Protein AF-A0A1B9IXE0-F1 (afdb_monomer)

Secondary structure (DSSP, 8-state):
--PPPP------------------------HHHHT--HHHHHHHHHHHHHIIIIIGGGHHHHHHHT---TTHHHHHHHTTGGGTTS-GGGTS----HHHHHHHHHHHHHH-HHHHHHHHIIIIIIIIHHHHH--HHHHHHHHHHHHHTSS-EEEE--BTTBSSSGGG---EEEEETTEEEEEEEEEEEETGGG-SEEEEEEES-SSS-TTTTEEEEEEETTSTTEEE-PPP--SS-TTS-EEEEEEEEEEEEGGGEES-TT-HHHHHHHHHHHHHHHHTHHHHHHHHHHHHHHHHHHHH-EETTEEGGGSHHHHHHHHHHHHHHHHHHHHHHHHHHHHHTT---HHHHHHHHHHHHHHHHHHHHHHHHHHGGGGGSTTSTHHHHHHHHGGGGTTTS-HHHHHHHHHHHHHHHS-HHHHHHHHIIIIIHHHHHHHHHHHHHHHHHHHHHHH-HHHHTS-HHHHHHHHHHHHHHHHHHHHHTTTTTSSSSS--SHHHHHHHHHHHHHHHHHHTS-HHHHHHHHHHHTTTHHHHHHHHHHHHHHHHHHTT-TTS-HHHHHHHHHHHHHHHHHHHHHHHHHHTT--TT-S-----------HHHHHHH-TT--HHHHHHHHHHHHHHHHHHHHHHHHHHHHH--

Solvent-accessible surface area (backbone atoms only — not comparable to full-atom values): 33656 Å² total; per-residue (Å²): 133,84,89,79,81,88,76,84,85,80,80,79,79,77,78,73,80,81,72,83,75,83,70,80,78,75,74,85,76,54,55,77,75,60,65,56,53,72,70,53,48,51,53,44,50,56,44,34,54,47,18,58,69,74,39,33,84,45,35,63,59,24,40,75,69,50,43,64,68,79,67,54,44,37,55,37,15,76,71,33,61,35,20,30,67,32,48,54,94,64,70,20,63,52,46,42,53,41,60,45,17,45,48,27,16,36,30,8,38,32,28,50,15,57,24,50,41,46,45,37,21,34,45,54,24,44,44,44,41,68,74,41,39,52,73,66,55,40,67,68,50,38,55,41,41,30,43,27,81,31,37,31,13,45,39,62,31,26,95,91,6,62,92,55,42,64,70,47,76,27,33,29,44,84,53,96,79,24,30,37,29,36,44,55,34,34,81,20,47,27,45,78,70,30,43,40,33,42,37,53,29,32,58,37,86,90,49,61,59,56,53,8,17,22,27,31,57,46,51,60,83,40,62,46,49,46,70,47,69,72,64,91,57,90,35,38,33,16,34,46,27,15,36,36,40,32,52,67,21,72,35,59,62,88,31,48,44,63,46,86,34,39,19,43,60,58,49,58,68,42,50,36,55,46,22,43,34,54,29,13,36,28,50,8,38,27,51,38,27,50,48,54,36,54,56,48,26,68,64,45,67,55,97,94,36,43,45,48,75,40,68,72,47,42,51,51,53,50,53,43,52,50,49,47,51,55,34,48,43,49,39,46,51,49,23,52,34,37,61,72,71,55,70,44,66,39,52,20,29,47,33,23,43,53,22,16,56,45,16,35,55,32,14,49,49,26,18,58,72,50,42,76,58,14,77,35,84,96,31,66,33,48,55,45,32,36,35,27,53,48,51,46,47,53,88,52,30,52,67,55,28,51,48,48,37,54,47,49,57,48,68,74,52,39,74,62,55,54,47,50,47,45,46,40,39,55,52,31,14,51,50,25,20,52,50,26,34,64,56,44,54,59,52,48,50,51,42,54,73,71,33,70,76,58,53,72,43,58,52,74,54,41,40,50,50,53,59,62,54,61,47,51,71,63,37,66,74,51,55,82,76,58,80,83,76,80,85,87,82,87,86,58,76,68,55,62,55,49,52,53,52,51,51,57,48,50,57,56,55,70,74,47,52,76,70,56,47,51,54,51,51,55,64,74,38,64,59,54,56,56,46,50,49,45,51,45,33,28,51,55,29,34,66,59,45,68,70,50,85,90,57,55,71,70,57,39,53,54,32,12,50,36,22,14,51,22,25,52,52,19,42,51,50,43,36,42,64,76,46,66,68,67,87,88,76,78,81,79,87,67,75,81,70,79,64,89,42,77,64,49,58,66,74,64,43,88,87,62,54,75,66,58,53,50,51,54,53,51,54,50,48,53,53,52,53,49,51,55,49,51,51,51,54,55,53,58,66,71,76,107

InterPro domains:
  IPR006089 Acyl-CoA dehydrogenase, conserved site [PS00072] (155-167)
  IPR006089 Acyl-CoA dehydrogenase, conserved site [PS00073] (368-387)
  IPR006091 Acyl-CoA dehydrogenase/oxidase, middle domain [PF02770] (154-249)
  IPR007667 Hypoxia induced protein, domain [PF04588] (528-574)
  IPR007667 Hypoxia induced protein, domain [PS51503] (499-590)
  IPR009075 Acyl-CoA dehydrogenase/oxidase, C-terminal [PF00441] (261-408)
  IPR009100 Acyl-CoA dehydrogenase/oxidase, N-terminal and middle domain superfamily [SSF56645] (35-272)
  IPR013786 Acyl-CoA dehydrogenase/oxidase, N-terminal [PF02771] (37-149)
  IPR034183 Isovaleryl-CoA dehydrogenase [cd01156] (35-410)
  IPR036250 Acyl-CoA dehydrogenase-like, C-terminal [SSF47203] (260-409)
  IPR037069 Acyl-CoA dehydrogenase/oxidase, N-terminal domain superfamily [G3DSA:1.10.540.10] (22-150)
  IPR046373 Acyl-CoA oxidase/dehydrogenase, middle domain superfamily [G3DSA:2.40.110.10] (152-267)

pLDDT: mean 78.83, std 23.46, range [26.0, 98.94]

Structure (mmCIF, N/CA/C/O backbone):
data_AF-A0A1B9IXE0-F1
#
_entry.id   AF-A0A1B9IXE0-F1
#
loop_
_atom_site.group_PDB
_atom_site.id
_atom_site.type_symbol
_atom_site.label_atom_id
_atom_site.label_alt_id
_atom_site.label_comp_id
_atom_site.label_asym_id
_atom_site.label_entity_id
_atom_site.label_seq_id
_atom_site.pdbx_PDB_ins_code
_atom_site.Cartn_x
_atom_site.Cartn_y
_atom_site.Cartn_z
_atom_site.occupancy
_atom_site.B_iso_or_equiv
_atom_site.auth_seq_id
_atom_site.auth_comp_id
_atom_site.auth_asym_id
_atom_site.auth_atom_id
_atom_site.pdbx_PDB_model_num
ATOM 1 N N . MET A 1 1 ? -6.981 -53.740 -60.288 1.00 34.66 1 MET A N 1
ATOM 2 C CA . MET A 1 1 ? -5.740 -53.791 -59.490 1.00 34.66 1 MET A CA 1
ATOM 3 C C . MET A 1 1 ? -5.876 -52.828 -58.318 1.00 34.66 1 MET A C 1
ATOM 5 O O . MET A 1 1 ? -6.044 -51.643 -58.543 1.00 34.66 1 MET A O 1
ATOM 9 N N . ILE A 1 2 ? -5.948 -53.405 -57.116 1.00 31.80 2 ILE A N 1
ATOM 10 C CA . ILE A 1 2 ? -5.629 -52.892 -55.769 1.00 31.80 2 ILE A CA 1
ATOM 11 C C . ILE A 1 2 ? -5.857 -51.387 -55.501 1.00 31.80 2 ILE A C 1
ATOM 13 O O . ILE A 1 2 ? -5.052 -50.537 -55.867 1.00 31.80 2 ILE A O 1
ATOM 17 N N . ARG A 1 3 ? -6.932 -51.091 -54.750 1.00 26.00 3 ARG A N 1
ATOM 18 C CA . ARG A 1 3 ? -7.130 -49.833 -54.011 1.00 26.00 3 ARG A CA 1
ATOM 19 C C . ARG A 1 3 ? -6.150 -49.786 -52.834 1.00 26.00 3 ARG A C 1
ATOM 21 O O . ARG A 1 3 ? -6.209 -50.656 -51.969 1.00 26.00 3 ARG A O 1
ATOM 28 N N . ILE A 1 4 ? -5.291 -48.771 -52.793 1.00 30.25 4 ILE A N 1
ATOM 29 C CA . ILE A 1 4 ? -4.443 -48.452 -51.638 1.00 30.25 4 ILE A CA 1
ATOM 30 C C . ILE A 1 4 ? -5.133 -47.334 -50.850 1.00 30.25 4 ILE A C 1
ATOM 32 O O . ILE A 1 4 ? -5.387 -46.255 -51.381 1.00 30.25 4 ILE A O 1
ATOM 36 N N . ASN A 1 5 ? -5.469 -47.632 -49.595 1.00 29.20 5 ASN A N 1
ATOM 37 C CA . ASN A 1 5 ? -6.020 -46.689 -48.627 1.00 29.20 5 ASN A CA 1
ATOM 38 C C . ASN A 1 5 ? -4.943 -45.697 -48.163 1.00 29.20 5 ASN A C 1
ATOM 40 O O . ASN A 1 5 ? -3.805 -46.080 -47.896 1.00 29.20 5 ASN A O 1
ATOM 44 N N . ALA A 1 6 ? -5.335 -44.431 -48.032 1.00 29.03 6 ALA A N 1
ATOM 45 C CA . ALA A 1 6 ? -4.529 -43.367 -47.450 1.00 29.03 6 ALA A CA 1
ATOM 46 C C . ALA A 1 6 ? -4.340 -43.573 -45.934 1.00 29.03 6 ALA A C 1
ATOM 48 O O . ALA A 1 6 ? -5.302 -43.828 -45.212 1.00 29.03 6 ALA A O 1
ATOM 49 N N . ILE A 1 7 ? -3.100 -43.416 -45.463 1.00 29.67 7 ILE A N 1
ATOM 50 C CA . ILE A 1 7 ? -2.715 -43.322 -44.047 1.00 29.67 7 ILE A CA 1
ATOM 51 C C . ILE A 1 7 ? -2.331 -41.854 -43.780 1.00 29.67 7 ILE A C 1
ATOM 53 O O . ILE A 1 7 ? -1.588 -41.286 -44.585 1.00 29.67 7 ILE A O 1
ATOM 57 N N . PRO A 1 8 ? -2.806 -41.208 -42.698 1.00 31.31 8 PRO A N 1
ATOM 58 C CA . PRO A 1 8 ? -2.465 -39.820 -42.402 1.00 31.31 8 PRO A CA 1
ATOM 59 C C . PRO A 1 8 ? -1.052 -39.707 -41.807 1.00 31.31 8 PRO A C 1
ATOM 61 O O . PRO A 1 8 ? -0.673 -40.471 -40.918 1.00 31.31 8 PRO A O 1
ATOM 64 N N . LEU A 1 9 ? -0.277 -38.723 -42.279 1.00 28.00 9 LEU A N 1
ATOM 65 C CA . LEU A 1 9 ? 1.012 -38.342 -41.698 1.00 28.00 9 LEU A CA 1
ATOM 66 C C . LEU A 1 9 ? 0.809 -37.795 -40.274 1.00 28.00 9 LEU A C 1
ATOM 68 O O . LEU A 1 9 ? 0.299 -36.691 -40.086 1.00 28.00 9 LEU A O 1
ATOM 72 N N . ILE A 1 10 ? 1.271 -38.543 -39.275 1.00 31.19 10 ILE A N 1
ATOM 73 C CA . ILE A 1 10 ? 1.495 -38.043 -37.917 1.00 31.19 10 ILE A CA 1
ATOM 74 C C . ILE A 1 10 ? 2.827 -37.285 -37.933 1.00 31.19 10 ILE A C 1
ATOM 76 O O . ILE A 1 10 ? 3.899 -37.887 -37.928 1.00 31.19 10 ILE A O 1
ATOM 80 N N . ALA A 1 11 ? 2.774 -35.954 -37.962 1.00 30.42 11 ALA A N 1
ATOM 81 C CA . ALA A 1 11 ? 3.938 -35.123 -37.678 1.00 30.42 11 ALA A CA 1
ATOM 82 C C . ALA A 1 11 ? 4.152 -35.088 -36.157 1.00 30.42 11 ALA A C 1
ATOM 84 O O . ALA A 1 11 ? 3.495 -34.333 -35.437 1.00 30.42 11 ALA A O 1
ATOM 85 N N . SER A 1 12 ? 5.065 -35.919 -35.655 1.00 30.20 12 SER A N 1
ATOM 86 C CA . SER A 1 12 ? 5.535 -35.849 -34.274 1.00 30.20 12 SER A CA 1
ATOM 87 C C . SER A 1 12 ? 6.243 -34.508 -34.047 1.00 30.20 12 SER A C 1
ATOM 89 O O . SER A 1 12 ? 7.384 -34.317 -34.471 1.00 30.20 12 SER A O 1
ATOM 91 N N . ARG A 1 13 ? 5.580 -33.562 -33.373 1.00 32.41 13 ARG A N 1
ATOM 92 C CA . ARG A 1 13 ? 6.258 -32.415 -32.757 1.00 32.41 13 ARG A CA 1
ATOM 93 C C . ARG A 1 13 ? 7.071 -32.937 -31.579 1.00 32.41 13 ARG A C 1
ATOM 95 O O . ARG A 1 13 ? 6.555 -33.087 -30.476 1.00 32.41 13 ARG A O 1
ATOM 102 N N . THR A 1 14 ? 8.340 -33.227 -31.819 1.00 30.36 14 THR A N 1
ATOM 103 C CA . THR A 1 14 ? 9.336 -33.383 -30.765 1.00 30.36 14 THR A CA 1
ATOM 104 C C . THR A 1 14 ? 9.427 -32.065 -29.995 1.00 30.36 14 THR A C 1
ATOM 106 O O . THR A 1 14 ? 9.952 -31.065 -30.482 1.00 30.36 14 THR A O 1
ATOM 109 N N . PHE A 1 15 ? 8.854 -32.049 -28.790 1.00 34.53 15 PHE A N 1
ATOM 110 C CA . PHE A 1 15 ? 9.101 -31.016 -27.792 1.00 34.53 15 PHE A CA 1
ATOM 111 C C . PHE A 1 15 ? 10.579 -31.095 -27.404 1.00 34.53 15 PHE A C 1
ATOM 113 O O . PHE A 1 15 ? 10.987 -31.956 -26.629 1.00 34.53 15 PHE A O 1
ATOM 120 N N . LEU A 1 16 ? 11.398 -30.211 -27.971 1.00 30.48 16 LEU A N 1
ATOM 121 C CA . LEU A 1 16 ? 12.719 -29.944 -27.419 1.00 30.48 16 LEU A CA 1
ATOM 122 C C . LEU A 1 16 ? 12.531 -29.347 -26.013 1.00 30.48 16 LEU A C 1
ATOM 124 O O . LEU A 1 16 ? 11.732 -28.415 -25.861 1.00 30.48 16 LEU A O 1
ATOM 128 N N . PRO A 1 17 ? 13.245 -29.838 -24.987 1.00 32.62 17 PRO A N 1
ATOM 129 C CA . PRO A 1 17 ? 13.225 -29.209 -23.675 1.00 32.62 17 PRO A CA 1
ATOM 130 C C . PRO A 1 17 ? 13.759 -27.776 -23.811 1.00 32.62 17 PRO A C 1
ATOM 132 O O . PRO A 1 17 ? 14.836 -27.551 -24.368 1.00 32.62 17 PRO A O 1
ATOM 135 N N . ARG A 1 18 ? 12.985 -26.787 -23.340 1.00 37.00 18 ARG A N 1
ATOM 136 C CA . ARG A 1 18 ? 13.441 -25.393 -23.244 1.00 37.00 18 ARG A CA 1
ATOM 137 C C . ARG A 1 18 ? 14.659 -25.369 -22.318 1.00 37.00 18 ARG A C 1
ATOM 139 O O . ARG A 1 18 ? 14.511 -25.533 -21.112 1.00 37.00 18 ARG A O 1
ATOM 146 N N . LEU A 1 19 ? 15.850 -25.170 -22.880 1.00 29.59 19 LEU A N 1
ATOM 147 C CA . LEU A 1 19 ? 17.042 -24.837 -22.100 1.00 29.59 19 LEU A CA 1
ATOM 148 C C . LEU A 1 19 ? 16.738 -23.594 -21.241 1.00 29.59 19 LEU A C 1
ATOM 150 O O . LEU A 1 19 ? 16.088 -22.670 -21.748 1.00 29.59 19 LEU A O 1
ATOM 154 N N . PRO A 1 20 ? 17.194 -23.534 -19.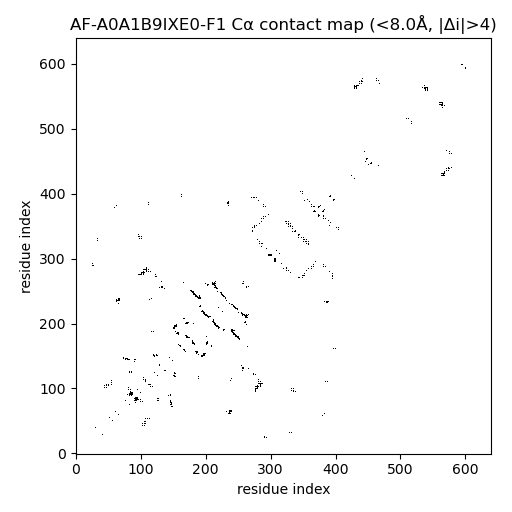976 1.00 34.69 20 PRO A N 1
ATOM 155 C CA . PRO A 1 20 ? 17.068 -22.328 -19.175 1.00 34.69 20 PRO A CA 1
ATOM 156 C C . PRO A 1 20 ? 17.850 -21.224 -19.889 1.00 34.69 20 PRO A C 1
ATOM 158 O O . PRO A 1 20 ? 19.073 -21.287 -20.016 1.00 34.69 20 PRO A O 1
ATOM 161 N N . ARG A 1 21 ? 17.134 -20.237 -20.439 1.00 42.69 21 ARG A N 1
ATOM 162 C CA . ARG A 1 21 ? 17.763 -19.046 -21.010 1.00 42.69 21 ARG A CA 1
ATOM 163 C C . ARG A 1 21 ? 18.528 -18.371 -19.876 1.00 42.69 21 ARG A C 1
ATOM 165 O O . ARG A 1 21 ? 17.915 -17.914 -18.918 1.00 42.69 21 ARG A O 1
ATOM 172 N N . THR A 1 22 ? 19.848 -18.295 -19.985 1.00 34.88 22 THR A N 1
ATOM 173 C CA . THR A 1 22 ? 20.675 -17.377 -19.200 1.00 34.88 22 THR A CA 1
ATOM 174 C C . THR A 1 22 ? 20.268 -15.955 -19.582 1.00 34.88 22 THR A C 1
ATOM 176 O O . THR A 1 22 ? 20.783 -15.365 -20.531 1.00 34.88 22 THR A O 1
ATOM 179 N N . VAL A 1 23 ? 19.253 -15.433 -18.892 1.00 42.50 23 VAL A N 1
ATOM 180 C CA . VAL A 1 23 ? 18.794 -14.050 -19.017 1.00 42.50 23 VAL A CA 1
ATOM 181 C C . VAL A 1 23 ? 19.937 -13.168 -18.527 1.00 42.50 23 VAL A C 1
ATOM 183 O O . VAL A 1 23 ? 20.359 -13.278 -17.377 1.00 42.50 23 VAL A O 1
ATOM 186 N N . ARG A 1 24 ? 20.470 -12.290 -19.384 1.00 40.22 24 ARG A N 1
ATOM 187 C CA . ARG A 1 24 ? 21.236 -11.138 -18.894 1.00 40.22 24 ARG A CA 1
ATOM 188 C C . ARG A 1 24 ? 20.285 -10.349 -17.998 1.00 40.22 24 ARG A C 1
ATOM 190 O O . ARG A 1 24 ? 19.420 -9.658 -18.519 1.00 40.22 24 ARG A O 1
ATOM 197 N N . GLN A 1 25 ? 20.428 -10.450 -16.680 1.00 48.88 25 GLN A N 1
ATOM 198 C CA . GLN A 1 25 ? 19.694 -9.583 -15.766 1.00 48.88 25 GLN A CA 1
ATOM 199 C C . GLN A 1 25 ? 20.245 -8.162 -15.916 1.00 48.88 25 GLN A C 1
ATOM 201 O O . GLN A 1 25 ? 21.214 -7.774 -15.268 1.00 48.88 25 GLN A O 1
ATOM 206 N N . TYR A 1 26 ? 19.646 -7.369 -16.802 1.00 53.66 26 TYR A N 1
ATOM 207 C CA . TYR A 1 26 ? 19.771 -5.921 -16.720 1.00 53.66 26 TYR A CA 1
ATOM 208 C C . TYR A 1 26 ? 19.076 -5.489 -15.427 1.00 53.66 26 TYR A C 1
ATOM 210 O O . TYR A 1 26 ? 17.857 -5.337 -15.392 1.00 53.66 26 TYR A O 1
ATOM 218 N N . THR A 1 27 ? 19.830 -5.329 -14.336 1.00 66.12 27 THR A N 1
ATOM 219 C CA . THR A 1 27 ? 19.272 -4.695 -13.141 1.00 66.12 27 THR A CA 1
ATOM 220 C C . THR A 1 27 ? 19.245 -3.188 -13.361 1.00 66.12 27 THR A C 1
ATOM 222 O O . THR A 1 27 ? 20.275 -2.521 -13.403 1.00 66.12 27 THR A O 1
ATOM 225 N N . SER A 1 28 ? 18.046 -2.637 -13.550 1.00 76.44 28 SER A N 1
ATOM 226 C CA . SER A 1 28 ? 17.835 -1.186 -13.553 1.00 76.44 28 SER A CA 1
ATOM 227 C C . SER A 1 28 ? 17.676 -0.627 -12.134 1.00 76.44 28 SER A C 1
ATOM 229 O O . SER A 1 28 ? 17.324 0.542 -11.974 1.00 76.44 28 SER A O 1
ATOM 231 N N . TYR A 1 29 ? 17.840 -1.463 -11.104 1.00 85.69 29 TYR A N 1
ATOM 232 C CA . TYR A 1 29 ? 17.677 -1.058 -9.718 1.00 85.69 29 TYR A CA 1
ATOM 233 C C . TYR A 1 29 ? 18.953 -0.363 -9.243 1.00 85.69 29 TYR A C 1
ATOM 235 O O . TYR A 1 29 ? 19.993 -0.995 -9.077 1.00 85.69 29 TYR A O 1
ATOM 243 N N . ASN A 1 30 ? 18.876 0.949 -9.035 1.00 88.62 30 ASN A N 1
ATOM 244 C CA . ASN A 1 30 ? 19.992 1.732 -8.524 1.00 88.62 30 ASN A CA 1
ATOM 245 C C . ASN A 1 30 ? 19.863 1.888 -7.003 1.00 88.62 30 ASN A C 1
ATOM 247 O O . ASN A 1 30 ? 19.083 2.711 -6.521 1.00 88.62 30 ASN A O 1
ATOM 251 N N . VAL A 1 31 ? 20.634 1.091 -6.263 1.00 90.94 31 VAL A N 1
ATOM 252 C CA . VAL A 1 31 ? 20.606 1.040 -4.792 1.00 90.94 31 VAL A CA 1
ATOM 253 C C . VAL A 1 31 ? 21.003 2.378 -4.169 1.00 90.94 31 VAL A C 1
ATOM 255 O O . VAL A 1 31 ? 20.318 2.864 -3.270 1.00 90.94 31 VAL A O 1
ATOM 258 N N . ALA A 1 32 ? 22.039 3.028 -4.707 1.00 90.69 32 ALA A N 1
ATOM 259 C CA . ALA A 1 32 ? 22.495 4.328 -4.224 1.00 90.69 32 ALA A CA 1
ATOM 260 C C . ALA A 1 32 ? 21.415 5.413 -4.380 1.00 90.69 32 ALA A C 1
ATOM 262 O O . ALA A 1 32 ? 21.196 6.206 -3.468 1.00 90.69 32 ALA A O 1
ATOM 263 N N . VAL A 1 33 ? 20.686 5.422 -5.504 1.00 91.94 33 VAL A N 1
ATOM 264 C CA . VAL A 1 33 ? 19.573 6.365 -5.736 1.00 91.94 33 VAL A CA 1
ATOM 265 C C . VAL A 1 33 ? 18.345 6.025 -4.886 1.00 91.94 33 VAL A C 1
ATOM 267 O O . VAL A 1 33 ? 17.645 6.930 -4.430 1.00 91.94 33 VAL A O 1
ATOM 270 N N . ALA A 1 34 ? 18.080 4.739 -4.637 1.00 92.94 34 ALA A N 1
ATOM 271 C CA . ALA A 1 34 ? 17.049 4.320 -3.686 1.00 92.94 34 ALA A CA 1
ATOM 272 C C . ALA A 1 34 ? 17.388 4.751 -2.240 1.00 92.94 34 ALA A C 1
ATOM 274 O O . ALA A 1 34 ? 16.484 4.926 -1.413 1.00 92.94 34 ALA A O 1
ATOM 275 N N . GLY A 1 35 ? 18.673 4.992 -1.958 1.00 94.25 35 GLY A N 1
ATOM 276 C CA . GLY A 1 35 ? 19.171 5.431 -0.659 1.00 94.25 35 GLY A CA 1
ATOM 277 C C . GLY A 1 35 ? 19.023 4.339 0.393 1.00 94.25 35 GLY A C 1
ATOM 278 O O . GLY A 1 35 ? 18.526 4.623 1.483 1.00 94.25 35 GLY A O 1
ATOM 279 N N . LEU A 1 36 ? 19.356 3.100 0.021 1.00 96.56 36 LEU A N 1
ATOM 280 C CA . LEU A 1 36 ? 19.353 1.958 0.932 1.00 96.56 36 LEU A CA 1
ATOM 281 C C . LEU A 1 36 ? 20.689 1.856 1.668 1.00 96.56 36 LEU A C 1
ATOM 283 O O . LEU A 1 36 ? 21.741 2.138 1.094 1.00 96.56 36 LEU A O 1
ATOM 287 N N . THR A 1 37 ? 20.639 1.436 2.929 1.00 97.50 37 THR A N 1
ATOM 288 C CA . THR A 1 37 ? 21.823 0.959 3.654 1.00 97.50 37 THR A CA 1
ATOM 289 C C . THR A 1 37 ? 22.254 -0.415 3.133 1.00 97.50 37 THR A C 1
ATOM 291 O O . THR A 1 37 ? 21.478 -1.100 2.469 1.00 97.50 37 THR A O 1
ATOM 294 N N . GLU A 1 38 ? 23.464 -0.858 3.486 1.00 96.88 38 GLU A N 1
ATOM 295 C CA . GLU A 1 38 ? 23.943 -2.211 3.151 1.00 96.88 38 GLU A CA 1
ATOM 296 C C . GLU A 1 38 ? 22.995 -3.299 3.684 1.00 96.88 38 GLU A C 1
ATOM 298 O O . GLU A 1 38 ? 22.622 -4.208 2.949 1.00 96.88 38 GLU A O 1
ATOM 303 N N . SER A 1 39 ? 22.509 -3.156 4.922 1.00 97.69 39 SER A N 1
ATOM 304 C CA . SER A 1 39 ? 21.539 -4.088 5.516 1.00 97.69 39 SER A CA 1
ATOM 305 C C . SER A 1 39 ? 20.195 -4.110 4.779 1.00 97.69 39 SER A C 1
ATOM 307 O O . SER A 1 39 ? 19.589 -5.166 4.617 1.00 97.69 39 SER A O 1
ATOM 309 N N . GLN A 1 40 ? 19.723 -2.957 4.299 1.00 98.19 40 GLN A N 1
ATOM 310 C CA . GLN A 1 40 ? 18.486 -2.857 3.521 1.00 98.19 40 GLN A CA 1
ATOM 311 C C . GLN A 1 40 ? 18.650 -3.425 2.112 1.00 98.19 40 GLN A C 1
ATOM 313 O O . GLN A 1 40 ? 17.713 -4.012 1.570 1.00 98.19 40 GLN A O 1
ATOM 318 N N . GLU A 1 41 ? 19.827 -3.259 1.508 1.00 97.06 41 GLU A N 1
ATOM 319 C CA . GLU A 1 41 ? 20.169 -3.897 0.241 1.00 97.06 41 GLU A CA 1
ATOM 320 C C . GLU A 1 41 ? 20.238 -5.421 0.389 1.00 97.06 41 GLU A C 1
ATOM 322 O O . GLU A 1 41 ? 19.661 -6.133 -0.433 1.00 97.06 41 GLU A O 1
ATOM 327 N N . GLU A 1 42 ? 20.876 -5.928 1.444 1.00 97.69 42 GLU A N 1
ATOM 328 C CA . GLU A 1 42 ? 20.924 -7.360 1.741 1.00 97.69 42 GLU A CA 1
ATOM 329 C C . GLU A 1 42 ? 19.517 -7.926 1.960 1.00 97.69 42 GLU A C 1
ATOM 331 O O . GLU A 1 42 ? 19.133 -8.889 1.293 1.00 97.69 42 GLU A O 1
ATOM 336 N N . PHE A 1 43 ? 18.708 -7.271 2.799 1.00 98.38 43 PHE A N 1
ATOM 337 C CA . PHE A 1 43 ? 17.305 -7.630 3.005 1.00 98.38 43 PHE A CA 1
ATOM 338 C C . PHE A 1 43 ? 16.538 -7.678 1.677 1.00 98.38 43 PHE A C 1
ATOM 340 O O . PHE A 1 43 ? 15.881 -8.672 1.364 1.00 98.38 43 PHE A O 1
ATOM 347 N N . ARG A 1 44 ? 16.666 -6.634 0.846 1.00 98.19 44 ARG A N 1
ATOM 348 C CA . ARG A 1 44 ? 16.053 -6.585 -0.486 1.00 98.19 44 ARG A CA 1
ATOM 349 C C . ARG A 1 44 ? 16.479 -7.779 -1.341 1.00 98.19 44 ARG A C 1
ATOM 351 O O . ARG A 1 44 ? 15.625 -8.382 -1.986 1.00 98.19 44 ARG A O 1
ATOM 358 N N . ASN A 1 45 ? 17.772 -8.093 -1.386 1.00 97.38 45 ASN A N 1
ATOM 359 C CA . ASN A 1 45 ? 18.307 -9.170 -2.217 1.00 97.38 45 ASN A CA 1
ATOM 360 C C . ASN A 1 45 ? 17.779 -10.538 -1.763 1.00 97.38 45 ASN A C 1
ATOM 362 O O . ASN A 1 45 ? 17.329 -11.314 -2.601 1.00 97.38 45 ASN A O 1
ATOM 366 N N . VAL A 1 46 ? 17.713 -10.789 -0.453 1.00 98.25 46 VAL A N 1
ATOM 367 C CA . VAL A 1 46 ? 17.130 -12.021 0.103 1.00 98.25 46 VAL A CA 1
ATOM 368 C C . VAL A 1 46 ? 15.656 -12.170 -0.293 1.00 98.25 46 VAL A C 1
ATOM 370 O O . VAL A 1 46 ? 15.244 -13.237 -0.755 1.00 98.25 46 VAL A O 1
ATOM 373 N N . VAL A 1 47 ? 14.855 -11.103 -0.175 1.00 98.62 47 VAL A N 1
ATOM 374 C CA . VAL A 1 47 ? 13.442 -11.143 -0.596 1.00 98.62 47 VAL A CA 1
ATOM 375 C C . VAL A 1 47 ? 13.317 -11.310 -2.110 1.00 98.62 47 VAL A C 1
ATOM 377 O O . VAL A 1 47 ? 12.468 -12.070 -2.578 1.00 98.62 47 VAL A O 1
ATOM 380 N N . HIS A 1 48 ? 14.165 -10.629 -2.883 1.00 97.81 48 HIS A N 1
ATOM 381 C CA . HIS A 1 48 ? 14.193 -10.736 -4.337 1.00 97.81 48 HIS A CA 1
ATOM 382 C C . HIS A 1 48 ? 14.464 -12.174 -4.787 1.00 97.81 48 HIS A C 1
ATOM 384 O O . HIS A 1 48 ? 13.692 -12.720 -5.577 1.00 97.81 48 HIS A O 1
ATOM 390 N N . ASP A 1 49 ? 15.514 -12.800 -4.260 1.00 97.75 49 ASP A N 1
ATOM 391 C CA . ASP A 1 49 ? 15.929 -14.151 -4.632 1.00 97.75 49 ASP A CA 1
ATOM 392 C C . ASP A 1 49 ? 14.855 -15.181 -4.279 1.00 97.75 49 ASP A C 1
ATOM 394 O O . ASP A 1 49 ? 14.504 -16.028 -5.106 1.00 97.75 49 ASP A O 1
ATOM 398 N N . PHE A 1 50 ? 14.252 -15.056 -3.093 1.00 98.50 50 PHE A N 1
ATOM 399 C CA . PHE A 1 50 ? 13.092 -15.858 -2.719 1.00 98.50 50 PHE A CA 1
ATOM 400 C C . PHE A 1 50 ? 11.932 -15.668 -3.702 1.00 98.50 50 PHE A C 1
ATOM 402 O O . PHE A 1 50 ? 11.394 -16.643 -4.226 1.00 98.50 50 PHE A O 1
ATOM 409 N N . ALA A 1 51 ? 11.561 -14.422 -4.003 1.00 98.50 51 ALA A N 1
ATOM 410 C CA . ALA A 1 51 ? 10.437 -14.125 -4.881 1.00 98.50 51 ALA A CA 1
ATOM 411 C C . ALA A 1 51 ? 10.668 -14.654 -6.308 1.00 98.50 51 ALA A C 1
ATOM 413 O O . ALA A 1 51 ? 9.745 -15.196 -6.921 1.00 98.50 51 ALA A O 1
ATOM 414 N N . GLN A 1 52 ? 11.892 -14.550 -6.838 1.00 97.44 52 GLN A N 1
ATOM 415 C CA . GLN A 1 52 ? 12.240 -15.090 -8.157 1.00 97.44 52 GLN A CA 1
ATOM 416 C C . GLN A 1 52 ? 12.254 -16.621 -8.189 1.00 97.44 52 GLN A C 1
ATOM 418 O O . GLN A 1 52 ? 11.919 -17.205 -9.219 1.00 97.44 52 GLN A O 1
ATOM 423 N N . LYS A 1 53 ? 12.620 -17.274 -7.084 1.00 97.62 53 LYS A N 1
ATOM 424 C CA . LYS A 1 53 ? 12.690 -18.735 -6.998 1.00 97.62 53 LYS A CA 1
ATOM 425 C C . LYS A 1 53 ? 11.327 -19.377 -6.731 1.00 97.62 53 LYS A C 1
ATOM 427 O O . LYS A 1 53 ? 10.954 -20.327 -7.413 1.00 97.62 53 LYS A O 1
ATOM 432 N N . GLU A 1 54 ? 10.584 -18.863 -5.757 1.00 97.94 54 GLU A N 1
ATOM 433 C CA . GLU A 1 54 ? 9.404 -19.531 -5.193 1.00 97.94 54 GLU A CA 1
ATOM 434 C C . GLU A 1 54 ? 8.075 -18.995 -5.748 1.00 97.94 54 GLU A C 1
ATOM 436 O O . GLU A 1 54 ? 7.081 -19.725 -5.761 1.00 97.94 54 GLU A O 1
ATOM 441 N N . ILE A 1 55 ? 8.033 -17.741 -6.222 1.00 98.44 55 ILE A N 1
ATOM 442 C CA . ILE A 1 55 ? 6.785 -17.064 -6.628 1.00 98.44 55 ILE A CA 1
ATOM 443 C C . ILE A 1 55 ? 6.730 -16.817 -8.138 1.00 98.44 55 ILE A C 1
ATOM 445 O O . ILE A 1 55 ? 5.757 -17.205 -8.788 1.00 98.44 55 ILE A O 1
ATOM 449 N N . ALA A 1 56 ? 7.753 -16.182 -8.716 1.00 98.31 56 ALA A N 1
ATOM 450 C CA . ALA A 1 56 ? 7.749 -15.755 -10.118 1.00 98.31 56 ALA A CA 1
ATOM 451 C C . ALA A 1 56 ? 7.433 -16.890 -11.119 1.00 98.31 56 ALA A C 1
ATOM 453 O O . ALA A 1 56 ? 6.614 -16.655 -12.013 1.00 98.31 56 ALA A O 1
ATOM 454 N N . PRO A 1 57 ? 7.954 -18.129 -10.960 1.00 98.19 57 PRO A N 1
ATOM 455 C CA . PRO A 1 57 ? 7.656 -19.234 -11.877 1.00 98.19 57 PRO A CA 1
ATOM 456 C C . PRO A 1 57 ? 6.187 -19.681 -11.862 1.00 98.19 57 PRO A C 1
ATOM 458 O O . PRO A 1 57 ? 5.730 -20.329 -12.798 1.00 98.19 57 PRO A O 1
ATOM 461 N N . ARG A 1 58 ? 5.440 -19.345 -10.803 1.00 98.06 58 ARG A N 1
ATOM 462 C CA . ARG A 1 58 ? 4.047 -19.767 -10.577 1.00 98.06 58 ARG A CA 1
ATOM 463 C C . ARG A 1 58 ? 3.043 -18.660 -10.888 1.00 98.06 58 ARG A C 1
ATOM 465 O O . ARG A 1 58 ? 1.845 -18.918 -10.941 1.00 98.06 58 ARG A O 1
ATOM 472 N N . ALA A 1 59 ? 3.512 -17.428 -11.090 1.00 98.44 59 ALA A N 1
ATOM 473 C CA . ALA A 1 59 ? 2.671 -16.237 -11.177 1.00 98.44 59 ALA A CA 1
ATOM 474 C C . ALA A 1 59 ? 1.651 -16.277 -12.330 1.00 98.44 59 ALA A C 1
ATOM 476 O O . ALA A 1 59 ? 0.585 -15.676 -12.230 1.00 98.44 59 ALA A O 1
ATOM 477 N N . GLU A 1 60 ? 1.971 -16.943 -13.443 1.00 98.06 60 GLU A N 1
ATOM 478 C CA . GLU A 1 60 ? 1.036 -17.129 -14.563 1.00 98.06 60 GLU A CA 1
ATOM 479 C C . GLU A 1 60 ? -0.110 -18.073 -14.180 1.00 98.06 60 GLU A C 1
ATOM 481 O O . GLU A 1 60 ? -1.279 -17.718 -14.322 1.00 98.06 60 GLU A O 1
ATOM 486 N N . GLU A 1 61 ? 0.220 -19.238 -13.619 1.00 98.38 61 GLU A N 1
ATOM 487 C CA . GLU A 1 61 ? -0.778 -20.232 -13.217 1.00 98.38 61 GLU A CA 1
ATOM 488 C C . GLU A 1 61 ? -1.674 -19.709 -12.087 1.00 98.38 61 GLU A C 1
ATOM 490 O O . GLU A 1 61 ? -2.888 -19.904 -12.117 1.00 98.38 61 GLU A O 1
ATOM 495 N N . ILE A 1 62 ? -1.100 -18.973 -11.131 1.00 98.62 62 ILE A N 1
ATOM 496 C CA . ILE A 1 62 ? -1.826 -18.309 -10.037 1.00 98.62 62 ILE A CA 1
ATOM 497 C C . ILE A 1 62 ? -2.893 -17.343 -10.578 1.00 98.62 62 ILE A C 1
ATOM 499 O O . ILE A 1 62 ? -4.033 -17.343 -10.103 1.00 98.62 62 ILE A O 1
ATOM 503 N N . ASP A 1 63 ? -2.548 -16.531 -11.582 1.00 98.62 63 ASP A N 1
ATOM 504 C CA . ASP A 1 63 ? -3.483 -15.585 -12.200 1.00 98.62 63 ASP A CA 1
ATOM 505 C C . ASP A 1 63 ? -4.576 -16.313 -12.996 1.00 98.62 63 ASP A C 1
ATOM 507 O O . ASP A 1 63 ? -5.768 -16.027 -12.837 1.00 98.62 63 ASP A O 1
ATOM 511 N N . LYS A 1 64 ? -4.180 -17.309 -13.795 1.00 98.19 64 LYS A N 1
ATOM 512 C CA . LYS A 1 64 ? -5.085 -18.087 -14.645 1.00 98.19 64 LYS A CA 1
ATOM 513 C C . LYS A 1 64 ? -6.112 -18.876 -13.837 1.00 98.19 64 LYS A C 1
ATOM 515 O O . LYS A 1 64 ? -7.307 -18.802 -14.120 1.00 98.19 64 LYS A O 1
ATOM 520 N N . THR A 1 65 ? -5.659 -19.604 -12.821 1.00 98.06 65 THR A N 1
ATOM 521 C CA . THR A 1 65 ? -6.524 -20.420 -11.954 1.00 98.06 65 THR A CA 1
ATOM 522 C C . THR A 1 65 ? -7.249 -19.592 -10.905 1.00 98.06 65 THR A C 1
ATOM 524 O O . THR A 1 65 ? -8.198 -20.077 -10.295 1.00 98.06 65 THR A O 1
ATOM 527 N N . ASN A 1 66 ? -6.821 -18.341 -10.689 1.00 98.25 66 ASN A N 1
ATOM 528 C CA . ASN A 1 66 ? -7.280 -17.506 -9.589 1.00 98.25 66 ASN A CA 1
ATOM 529 C C . ASN A 1 66 ? -7.190 -18.276 -8.262 1.00 98.25 66 ASN A C 1
ATOM 531 O O . ASN A 1 66 ? -8.164 -18.346 -7.517 1.00 98.25 66 ASN A O 1
ATOM 535 N N . HIS A 1 67 ? -6.036 -18.863 -7.952 1.00 97.56 67 HIS A N 1
ATOM 536 C CA . HIS A 1 67 ? -5.821 -19.656 -6.740 1.00 97.56 67 HIS A CA 1
ATOM 537 C C . HIS A 1 67 ? -4.571 -19.183 -5.988 1.00 97.56 67 HIS A C 1
ATOM 539 O O . HIS A 1 67 ? -3.546 -18.897 -6.600 1.00 97.56 67 HIS A O 1
ATOM 545 N N . LEU A 1 68 ? -4.685 -19.060 -4.661 1.00 98.31 68 LEU A N 1
ATOM 546 C CA . LEU A 1 68 ? -3.562 -18.742 -3.779 1.00 98.31 68 LEU A CA 1
ATOM 547 C C . LEU A 1 68 ? -2.940 -20.059 -3.326 1.00 98.31 68 LEU A C 1
ATOM 549 O O . LEU A 1 68 ? -3.640 -20.803 -2.642 1.00 98.31 68 LEU A O 1
ATOM 553 N N . PRO A 1 69 ? -1.671 -20.345 -3.644 1.00 97.94 69 PRO A N 1
ATOM 554 C CA . PRO A 1 69 ? -1.076 -21.583 -3.185 1.00 97.94 69 PRO A CA 1
ATOM 555 C C . PRO A 1 69 ? -0.828 -21.585 -1.675 1.00 97.94 69 PRO A C 1
ATOM 557 O O . PRO A 1 69 ? -0.309 -20.615 -1.118 1.00 97.94 69 PRO A O 1
ATOM 560 N N . GLU A 1 70 ? -1.179 -22.698 -1.038 1.00 96.38 70 GLU A N 1
ATOM 561 C CA . GLU A 1 70 ? -1.182 -22.876 0.420 1.00 96.38 70 GLU A CA 1
ATOM 562 C C . GLU A 1 70 ? 0.224 -22.809 1.038 1.00 96.38 70 GLU A C 1
ATOM 564 O O . GLU A 1 70 ? 0.383 -22.360 2.168 1.00 96.38 70 GLU A O 1
ATOM 569 N N . ASP A 1 71 ? 1.262 -23.181 0.281 1.00 98.00 71 ASP A N 1
ATOM 570 C CA . ASP A 1 71 ? 2.651 -23.218 0.753 1.00 98.00 71 ASP A CA 1
ATOM 571 C C . ASP A 1 71 ? 3.313 -21.835 0.860 1.00 98.00 71 ASP A C 1
ATOM 573 O O . ASP A 1 71 ? 4.373 -21.707 1.470 1.00 98.00 71 ASP A O 1
ATOM 577 N N . ILE A 1 72 ? 2.723 -20.791 0.267 1.00 98.19 72 ILE A N 1
ATOM 578 C CA . ILE A 1 72 ? 3.354 -19.466 0.204 1.00 98.19 72 ILE A CA 1
ATOM 579 C C . ILE A 1 72 ? 3.432 -18.804 1.581 1.00 98.19 72 ILE A C 1
ATOM 581 O O . ILE A 1 72 ? 4.473 -18.250 1.923 1.00 98.19 72 ILE A O 1
ATOM 585 N N . PHE A 1 73 ? 2.360 -18.843 2.375 1.00 98.62 73 PHE A N 1
ATOM 586 C CA . PHE A 1 73 ? 2.339 -18.182 3.684 1.00 98.62 73 PHE A CA 1
ATOM 587 C C . PHE A 1 73 ? 3.310 -18.811 4.691 1.00 98.62 73 PHE A C 1
ATOM 589 O O . PHE A 1 73 ? 4.096 -18.054 5.258 1.00 98.62 73 PHE A O 1
ATOM 596 N N . PRO A 1 74 ? 3.357 -20.147 4.856 1.00 98.56 74 PRO A N 1
ATOM 597 C CA . PRO A 1 74 ? 4.376 -20.792 5.681 1.00 98.56 74 PRO A CA 1
ATOM 598 C C . PRO A 1 74 ? 5.805 -20.411 5.274 1.00 98.56 74 PRO A C 1
ATOM 600 O O . PRO A 1 74 ? 6.595 -20.006 6.119 1.00 98.56 74 PRO A O 1
ATOM 603 N N . LYS A 1 75 ? 6.121 -20.408 3.970 1.00 98.69 75 LYS A N 1
ATOM 604 C CA . LYS A 1 75 ? 7.443 -19.984 3.471 1.00 98.69 75 LYS A CA 1
ATOM 605 C C . LYS A 1 75 ? 7.768 -18.520 3.791 1.00 98.69 75 LYS A C 1
ATOM 607 O O . LYS A 1 75 ? 8.901 -18.199 4.134 1.00 98.69 75 LYS A O 1
ATOM 612 N N . LEU A 1 76 ? 6.787 -17.619 3.688 1.00 98.75 76 LEU A N 1
ATOM 613 C CA . LEU A 1 76 ? 6.960 -16.217 4.093 1.00 98.75 76 LEU A CA 1
ATOM 614 C C . LEU A 1 76 ? 7.185 -16.089 5.608 1.00 98.75 76 LEU A C 1
ATOM 616 O O . LEU A 1 76 ? 7.949 -15.220 6.033 1.00 98.75 76 LEU A O 1
ATOM 620 N N . GLY A 1 77 ? 6.533 -16.937 6.408 1.00 98.50 77 GLY A N 1
ATOM 621 C CA . GLY A 1 77 ? 6.712 -17.018 7.856 1.00 98.50 77 GLY A CA 1
ATOM 622 C C . GLY A 1 77 ? 8.095 -17.530 8.256 1.00 98.50 77 GLY A C 1
ATOM 623 O O . GLY A 1 77 ? 8.744 -16.919 9.098 1.00 98.50 77 GLY A O 1
ATOM 624 N N . GLU A 1 78 ? 8.605 -18.567 7.584 1.00 98.06 78 GLU A N 1
ATOM 625 C CA . GLU A 1 78 ? 9.973 -19.086 7.770 1.00 98.06 78 GLU A CA 1
ATOM 626 C C . GLU A 1 78 ? 11.050 -18.016 7.526 1.00 98.06 78 GLU A C 1
ATOM 628 O O . GLU A 1 78 ? 12.083 -18.006 8.191 1.00 98.06 78 GLU A O 1
ATOM 633 N N . MET A 1 79 ? 10.799 -17.079 6.606 1.00 97.50 79 MET A N 1
ATOM 634 C CA . MET A 1 79 ? 11.676 -15.928 6.357 1.00 97.50 79 MET A CA 1
ATOM 635 C C . MET A 1 79 ? 11.480 -14.760 7.341 1.00 97.50 79 MET A C 1
ATOM 637 O O . MET A 1 79 ? 12.214 -13.776 7.271 1.00 97.50 79 MET A O 1
ATOM 641 N N . GLY A 1 80 ? 10.454 -14.803 8.194 1.00 98.12 80 GLY A N 1
ATOM 642 C CA . GLY A 1 80 ? 10.064 -13.702 9.082 1.00 98.12 80 GLY A CA 1
ATOM 643 C C . GLY A 1 80 ? 9.324 -12.545 8.394 1.00 98.12 80 GLY A C 1
ATOM 644 O O . GLY A 1 80 ? 8.997 -11.545 9.036 1.00 98.12 80 GLY A O 1
ATOM 645 N N . LEU A 1 81 ? 8.999 -12.655 7.099 1.00 98.56 81 LEU A N 1
ATOM 646 C CA . LEU A 1 81 ? 8.405 -11.553 6.326 1.00 98.56 81 LEU A CA 1
ATOM 647 C C . LEU A 1 81 ? 6.982 -11.197 6.771 1.00 98.56 81 LEU A C 1
ATOM 649 O O . LEU A 1 81 ? 6.532 -10.072 6.541 1.00 98.56 81 LEU A O 1
ATOM 653 N N . LEU A 1 82 ? 6.264 -12.119 7.414 1.00 98.81 82 LEU A N 1
ATOM 654 C CA . LEU A 1 82 ? 4.916 -11.859 7.931 1.00 98.81 82 LEU A CA 1
ATOM 655 C C . LEU A 1 82 ? 4.911 -10.914 9.147 1.00 98.81 82 LEU A C 1
ATOM 657 O O . LEU A 1 82 ? 3.875 -10.320 9.440 1.00 98.81 82 LEU A O 1
ATOM 661 N N . GLY A 1 83 ? 6.066 -10.717 9.797 1.00 98.19 83 GLY A N 1
ATOM 662 C CA . GLY A 1 83 ? 6.237 -9.916 11.012 1.00 98.19 83 GLY A CA 1
ATOM 663 C C . GLY A 1 83 ? 7.314 -8.841 10.923 1.00 98.19 83 GLY A C 1
ATOM 664 O O . GLY A 1 83 ? 7.952 -8.565 11.936 1.00 98.19 83 GLY A O 1
ATOM 665 N N . VAL A 1 84 ? 7.534 -8.238 9.748 1.00 98.50 84 VAL A N 1
ATOM 666 C CA . VAL A 1 84 ? 8.626 -7.262 9.525 1.00 98.50 84 VAL A CA 1
ATOM 667 C C . VAL A 1 84 ? 8.636 -6.150 10.579 1.00 98.50 84 VAL A C 1
ATOM 669 O O . VAL A 1 84 ? 9.673 -5.894 11.178 1.00 98.50 84 VAL A O 1
ATOM 672 N N . THR A 1 85 ? 7.481 -5.539 10.859 1.00 97.75 85 THR A N 1
ATOM 673 C CA . THR A 1 85 ? 7.343 -4.418 11.812 1.00 97.75 85 THR A CA 1
ATOM 674 C C . THR A 1 85 ? 6.971 -4.847 13.232 1.00 97.75 85 THR A C 1
ATOM 676 O O . THR A 1 85 ? 6.730 -4.012 14.110 1.00 97.75 85 THR A O 1
ATOM 679 N N . VAL A 1 86 ? 6.884 -6.156 13.482 1.00 98.50 86 VAL A N 1
ATOM 680 C CA . VAL A 1 86 ? 6.569 -6.697 14.804 1.00 98.50 86 VAL A CA 1
ATOM 681 C C . VAL A 1 86 ? 7.866 -6.809 15.612 1.00 98.50 86 VAL A C 1
ATOM 683 O O . VAL A 1 86 ? 8.844 -7.336 15.090 1.00 98.50 86 VAL A O 1
ATOM 686 N N . PRO A 1 87 ? 7.915 -6.336 16.871 1.00 97.62 87 PRO A N 1
ATOM 687 C CA . PRO A 1 87 ? 9.104 -6.469 17.708 1.00 97.62 87 PRO A CA 1
ATOM 688 C C . PRO A 1 87 ? 9.540 -7.926 17.905 1.00 97.62 87 PRO A C 1
ATOM 690 O O . PRO A 1 87 ? 8.697 -8.813 18.049 1.00 97.62 87 PRO A O 1
ATOM 693 N N . GLU A 1 88 ? 10.848 -8.149 18.047 1.00 96.94 88 GLU A N 1
ATOM 694 C CA . GLU A 1 88 ? 11.434 -9.481 18.282 1.00 96.94 88 GLU A CA 1
ATOM 695 C C . GLU A 1 88 ? 10.835 -10.204 19.495 1.00 96.94 88 GLU A C 1
ATOM 697 O O . GLU A 1 88 ? 10.648 -11.417 19.457 1.00 96.94 88 GLU A O 1
ATOM 702 N N . LYS A 1 89 ? 10.436 -9.470 20.549 1.00 95.94 89 LYS A N 1
ATOM 703 C CA . LYS A 1 89 ? 9.777 -10.059 21.733 1.00 95.94 89 LYS A CA 1
ATOM 704 C C . LYS A 1 89 ? 8.493 -10.837 21.411 1.00 95.94 89 LYS A C 1
ATOM 706 O O . LYS A 1 89 ? 8.066 -11.653 22.218 1.00 95.94 89 LYS A O 1
ATOM 711 N N . TRP A 1 90 ? 7.877 -10.558 20.264 1.00 96.62 90 TRP A N 1
ATOM 712 C CA . TRP A 1 90 ? 6.681 -11.231 19.763 1.00 96.62 90 TRP A CA 1
ATOM 713 C C . TRP A 1 90 ? 6.968 -12.140 18.557 1.00 96.62 90 TRP A C 1
ATOM 715 O O . TRP A 1 90 ? 6.030 -12.608 17.921 1.00 96.62 90 TRP A O 1
ATOM 725 N N . GLY A 1 91 ? 8.243 -12.390 18.234 1.00 95.19 91 GLY A N 1
ATOM 726 C CA . GLY A 1 91 ? 8.671 -13.257 17.131 1.00 95.19 91 GLY A CA 1
ATOM 727 C C . GLY A 1 91 ? 8.763 -12.579 15.760 1.00 95.19 91 GLY A C 1
ATOM 728 O O . GLY A 1 91 ? 8.855 -13.276 14.755 1.00 95.19 91 GLY A O 1
ATOM 729 N N . GLY A 1 92 ? 8.705 -11.244 15.695 1.00 97.62 92 GLY A N 1
ATOM 730 C CA . GLY A 1 92 ? 8.914 -10.491 14.453 1.00 97.62 92 GLY A CA 1
ATOM 731 C C . GLY A 1 92 ? 10.367 -10.067 14.227 1.00 97.62 92 GLY A C 1
ATOM 732 O O . GLY A 1 92 ? 11.248 -10.406 15.013 1.00 97.62 92 GLY A O 1
ATOM 733 N N . LEU A 1 93 ? 10.613 -9.297 13.162 1.00 97.94 93 LEU A N 1
ATOM 734 C CA . LEU A 1 93 ? 11.961 -8.827 12.798 1.00 97.94 93 LEU A CA 1
ATOM 735 C C . LEU A 1 93 ? 12.343 -7.479 13.431 1.00 97.94 93 LEU A C 1
ATOM 737 O O . LEU A 1 93 ? 13.499 -7.081 13.366 1.00 97.94 93 LEU A O 1
ATOM 741 N N . GLY A 1 94 ? 11.386 -6.745 14.006 1.00 97.44 94 GLY A N 1
ATOM 742 C CA . GLY A 1 94 ? 11.634 -5.439 14.626 1.00 97.44 94 GLY A CA 1
ATOM 743 C C . GLY A 1 94 ? 12.128 -4.347 13.665 1.00 97.44 94 GLY A C 1
ATOM 744 O O . GLY A 1 94 ? 12.748 -3.387 14.118 1.00 97.44 94 GLY A O 1
ATOM 745 N N . LEU A 1 95 ? 11.868 -4.485 12.362 1.00 98.12 95 LEU A N 1
ATOM 746 C CA . LEU A 1 95 ? 12.303 -3.559 11.311 1.00 98.12 95 LEU A CA 1
ATOM 747 C C . LEU A 1 95 ? 11.265 -2.453 11.044 1.00 98.12 95 LEU A C 1
ATOM 749 O O . LEU A 1 95 ? 10.185 -2.416 11.641 1.00 98.12 95 LEU A O 1
ATOM 753 N N . GLY A 1 96 ? 11.604 -1.529 10.144 1.00 97.94 96 GLY A N 1
ATOM 754 C CA . GLY A 1 96 ? 10.767 -0.397 9.769 1.00 97.94 96 GLY A CA 1
ATOM 755 C C . GLY A 1 96 ? 9.764 -0.690 8.650 1.00 97.94 96 GLY A C 1
ATOM 756 O O . GLY A 1 96 ? 9.720 -1.753 8.023 1.00 97.94 96 GLY A O 1
ATOM 757 N N . TYR A 1 97 ? 8.942 0.315 8.366 1.00 98.50 97 TYR A N 1
ATOM 758 C CA . TYR A 1 97 ? 8.050 0.359 7.218 1.00 98.50 97 TYR A CA 1
ATOM 759 C C . TYR A 1 97 ? 8.812 0.488 5.897 1.00 98.50 97 TYR A C 1
ATOM 761 O O . TYR A 1 97 ? 8.252 0.114 4.864 1.00 98.50 97 TYR A O 1
ATOM 769 N N . LEU A 1 98 ? 10.060 0.980 5.883 1.00 98.75 98 LEU A N 1
ATOM 770 C CA . LEU A 1 98 ? 10.890 0.928 4.677 1.00 98.75 98 LEU A CA 1
ATOM 771 C C . LEU A 1 98 ? 11.178 -0.520 4.268 1.00 98.75 98 LEU A C 1
ATOM 773 O O . LEU A 1 98 ? 10.881 -0.880 3.130 1.00 98.75 98 LEU A O 1
ATOM 777 N N . GLU A 1 99 ? 11.666 -1.368 5.173 1.00 98.81 99 GLU A N 1
ATOM 778 C CA . GLU A 1 99 ? 11.897 -2.791 4.893 1.00 98.81 99 GLU A CA 1
ATOM 779 C C . GLU A 1 99 ? 10.588 -3.500 4.525 1.00 98.81 99 GLU A C 1
ATOM 781 O O . GLU A 1 99 ? 10.541 -4.273 3.567 1.00 98.81 99 GLU A O 1
ATOM 786 N N . HIS A 1 100 ? 9.481 -3.161 5.191 1.00 98.88 100 HIS A N 1
ATOM 787 C CA . HIS A 1 100 ? 8.167 -3.707 4.835 1.00 98.88 100 HIS A CA 1
ATOM 788 C C . HIS A 1 100 ? 7.741 -3.316 3.410 1.00 98.88 100 HIS A C 1
ATOM 790 O O . HIS A 1 100 ? 7.227 -4.140 2.650 1.00 98.88 100 HIS A O 1
ATOM 796 N N . THR A 1 101 ? 8.009 -2.073 3.008 1.00 98.88 101 THR A N 1
ATOM 797 C CA . THR A 1 101 ? 7.722 -1.572 1.656 1.00 98.88 101 THR A CA 1
ATOM 798 C C . THR A 1 101 ? 8.640 -2.207 0.606 1.00 98.88 101 THR A C 1
ATOM 800 O O . THR A 1 101 ? 8.172 -2.534 -0.485 1.00 98.88 101 THR A O 1
ATOM 803 N N . ILE A 1 102 ? 9.916 -2.443 0.932 1.00 98.88 102 ILE A N 1
ATOM 804 C CA . ILE A 1 102 ? 10.870 -3.177 0.083 1.00 98.88 102 ILE A CA 1
ATOM 805 C C . ILE A 1 102 ? 10.379 -4.611 -0.147 1.00 98.88 102 ILE A C 1
ATOM 807 O O . ILE A 1 102 ? 10.358 -5.078 -1.288 1.00 98.88 102 ILE A O 1
ATOM 811 N N . ALA A 1 103 ? 9.928 -5.295 0.910 1.00 98.88 103 ALA A N 1
ATOM 812 C CA . ALA A 1 103 ? 9.379 -6.641 0.789 1.00 98.88 103 ALA A CA 1
ATOM 813 C C . ALA A 1 103 ? 8.134 -6.658 -0.110 1.00 98.88 103 ALA A C 1
ATOM 815 O O . ALA A 1 103 ? 8.030 -7.483 -1.020 1.00 98.88 103 ALA A O 1
ATOM 816 N N . MET A 1 104 ? 7.225 -5.695 0.081 1.00 98.88 104 MET A N 1
ATOM 817 C CA . MET A 1 104 ? 6.057 -5.525 -0.783 1.00 98.88 104 MET A CA 1
ATOM 818 C C . MET A 1 104 ? 6.455 -5.299 -2.252 1.00 98.88 104 MET A C 1
ATOM 820 O O . MET A 1 104 ? 5.839 -5.887 -3.143 1.00 98.88 104 MET A O 1
ATOM 824 N N . GLU A 1 105 ? 7.475 -4.481 -2.524 1.00 98.88 105 GLU A N 1
ATOM 825 C CA . GLU A 1 105 ? 7.980 -4.218 -3.878 1.00 98.88 105 GLU A CA 1
ATOM 826 C C . GLU A 1 105 ? 8.531 -5.474 -4.556 1.00 98.88 105 GLU A C 1
ATOM 828 O O . GLU A 1 105 ? 8.109 -5.808 -5.668 1.00 98.88 105 GLU A O 1
ATOM 833 N N . GLU A 1 106 ? 9.437 -6.199 -3.901 1.00 98.75 106 GLU A N 1
ATOM 834 C CA . GLU A 1 106 ? 10.086 -7.362 -4.514 1.00 98.75 106 GLU A CA 1
ATOM 835 C C . GLU A 1 106 ? 9.118 -8.546 -4.688 1.00 98.75 106 GLU A C 1
ATOM 837 O O . GLU A 1 106 ? 9.138 -9.209 -5.730 1.00 98.75 106 GLU A O 1
ATOM 842 N N . LEU A 1 107 ? 8.182 -8.755 -3.753 1.00 98.88 107 LEU A N 1
ATOM 843 C CA . LEU A 1 107 ? 7.106 -9.738 -3.928 1.00 98.88 107 LEU A CA 1
ATOM 844 C C . LEU A 1 107 ? 6.181 -9.352 -5.092 1.00 98.88 107 LEU A C 1
ATOM 846 O O . LEU A 1 107 ? 5.818 -10.202 -5.907 1.00 98.88 107 LEU A O 1
ATOM 850 N N . SER A 1 108 ? 5.840 -8.065 -5.222 1.00 98.88 108 SER A N 1
ATOM 851 C CA . SER A 1 108 ? 4.954 -7.577 -6.292 1.00 98.88 108 SER A CA 1
ATOM 852 C C . SER A 1 108 ? 5.592 -7.666 -7.671 1.00 98.88 108 SER A C 1
ATOM 854 O O . SER A 1 108 ? 4.895 -7.879 -8.665 1.00 98.88 108 SER A O 1
ATOM 856 N N . ARG A 1 109 ? 6.922 -7.547 -7.737 1.00 98.50 109 ARG A N 1
ATOM 857 C CA . ARG A 1 109 ? 7.701 -7.767 -8.957 1.00 98.50 109 ARG A CA 1
ATOM 858 C C . ARG A 1 109 ? 7.583 -9.208 -9.463 1.00 98.50 109 ARG A C 1
ATOM 860 O O . ARG A 1 109 ? 7.613 -9.420 -10.674 1.00 98.50 109 ARG A O 1
ATOM 867 N N . ALA A 1 110 ? 7.442 -10.186 -8.566 1.00 98.50 110 ALA A N 1
ATOM 868 C CA . ALA A 1 110 ? 7.220 -11.587 -8.923 1.00 98.50 110 ALA A CA 1
ATOM 869 C C . ALA A 1 110 ? 5.738 -11.886 -9.215 1.00 98.50 110 ALA A C 1
ATOM 871 O O . ALA A 1 110 ? 5.405 -12.419 -10.276 1.00 98.50 110 ALA A O 1
ATOM 872 N N . SER A 1 111 ? 4.844 -11.523 -8.291 1.00 98.75 111 SER A N 1
ATOM 873 C CA . SER A 1 111 ? 3.393 -11.637 -8.448 1.00 98.75 111 SER A CA 1
ATOM 874 C C . SER A 1 111 ? 2.668 -10.621 -7.567 1.00 98.75 111 SER A C 1
ATOM 876 O O . SER A 1 111 ? 2.628 -10.752 -6.341 1.00 98.75 111 SER A O 1
ATOM 878 N N . ALA A 1 112 ? 2.038 -9.628 -8.195 1.00 98.75 112 ALA A N 1
ATOM 879 C CA . ALA A 1 112 ? 1.298 -8.587 -7.490 1.00 98.75 112 ALA A CA 1
ATOM 880 C C . ALA A 1 112 ? 0.117 -9.141 -6.674 1.00 98.75 112 ALA A C 1
ATOM 882 O O . ALA A 1 112 ? -0.192 -8.608 -5.611 1.00 98.75 112 ALA A O 1
ATOM 883 N N . SER A 1 113 ? -0.511 -10.237 -7.113 1.00 98.62 113 SER A N 1
ATOM 884 C CA . SER A 1 113 ? -1.613 -10.859 -6.374 1.00 98.62 113 SER A CA 1
ATOM 885 C C . SER A 1 113 ? -1.149 -11.544 -5.085 1.00 98.62 113 SER A C 1
ATOM 887 O O . SER A 1 113 ? -1.796 -11.398 -4.049 1.00 98.62 113 SER A O 1
ATOM 889 N N . ILE A 1 114 ? 0.003 -12.220 -5.108 1.00 98.81 114 ILE A N 1
ATOM 890 C CA . ILE A 1 114 ? 0.617 -12.775 -3.892 1.00 98.81 114 ILE A CA 1
ATOM 891 C C . ILE A 1 114 ? 1.022 -11.649 -2.944 1.00 98.81 114 ILE A C 1
ATOM 893 O O . ILE A 1 114 ? 0.724 -11.711 -1.752 1.00 98.81 114 ILE A O 1
ATOM 897 N N . ALA A 1 115 ? 1.631 -10.590 -3.476 1.00 98.88 115 ALA A N 1
ATOM 898 C CA . ALA A 1 115 ? 2.022 -9.439 -2.679 1.00 98.88 115 ALA A CA 1
ATOM 899 C C . ALA A 1 115 ? 0.820 -8.699 -2.068 1.00 98.88 115 ALA A C 1
ATOM 901 O O . ALA A 1 115 ? 0.894 -8.247 -0.930 1.00 98.88 115 ALA A O 1
ATOM 902 N N . LEU A 1 116 ? -0.320 -8.621 -2.762 1.00 98.88 116 LEU A N 1
ATOM 903 C CA . LEU A 1 116 ? -1.555 -8.073 -2.195 1.00 98.88 116 LEU A CA 1
ATOM 904 C C . LEU A 1 116 ? -2.041 -8.896 -0.995 1.00 98.88 116 LEU A C 1
ATOM 906 O O . LEU A 1 116 ? -2.370 -8.321 0.044 1.00 98.88 116 LEU A O 1
ATOM 910 N N . SER A 1 117 ? -2.056 -10.227 -1.117 1.00 98.88 117 SER A N 1
ATOM 911 C CA . SER A 1 117 ? -2.393 -11.122 -0.002 1.00 98.88 117 SER A CA 1
ATOM 912 C C . SER A 1 117 ? -1.412 -10.960 1.163 1.00 98.88 117 SER A C 1
ATOM 914 O O . SER A 1 117 ? -1.834 -10.889 2.319 1.00 98.88 117 SER A O 1
ATOM 916 N N . TYR A 1 118 ? -0.115 -10.838 0.864 1.00 98.88 118 TYR A N 1
ATOM 917 C CA . TYR A 1 118 ? 0.934 -10.542 1.839 1.00 98.88 118 TYR A CA 1
ATOM 918 C C . TYR A 1 118 ? 0.705 -9.203 2.551 1.00 98.88 118 TYR A C 1
ATOM 920 O O . TYR A 1 118 ? 0.753 -9.158 3.777 1.00 98.88 118 TYR A O 1
ATOM 928 N N . GLY A 1 119 ? 0.420 -8.121 1.823 1.00 98.75 119 GLY A N 1
ATOM 929 C CA . GLY A 1 119 ? 0.185 -6.793 2.396 1.00 98.75 119 GLY A CA 1
ATOM 930 C C . GLY A 1 119 ? -1.075 -6.743 3.265 1.00 98.75 119 GLY A C 1
ATOM 931 O O . GLY A 1 119 ? -1.063 -6.146 4.343 1.00 98.75 119 GLY A O 1
ATOM 932 N N . ALA A 1 120 ? -2.143 -7.433 2.847 1.00 98.75 120 ALA A N 1
ATOM 933 C CA . ALA A 1 120 ? -3.350 -7.594 3.656 1.00 98.75 120 ALA A CA 1
ATOM 934 C C . ALA A 1 120 ? -3.055 -8.314 4.983 1.00 98.75 120 ALA A C 1
ATOM 936 O O . ALA A 1 120 ? -3.493 -7.872 6.042 1.00 98.75 120 ALA A O 1
ATOM 937 N N . HIS A 1 121 ? -2.254 -9.376 4.948 1.00 98.88 121 HIS A N 1
ATOM 938 C CA . HIS A 1 121 ? -1.859 -10.086 6.158 1.00 98.88 121 HIS A CA 1
ATOM 939 C C . HIS A 1 121 ? -0.910 -9.249 7.034 1.00 98.88 121 HIS A C 1
ATOM 941 O O . HIS A 1 121 ? -1.241 -8.902 8.165 1.00 98.88 121 HIS A O 1
ATOM 947 N N . SER A 1 122 ? 0.273 -8.923 6.515 1.00 98.75 122 SER A N 1
ATOM 948 C CA . SER A 1 122 ? 1.398 -8.378 7.289 1.00 98.75 122 SER A CA 1
ATOM 949 C C . SER A 1 122 ? 1.156 -6.945 7.763 1.00 98.75 122 SER A C 1
ATOM 951 O O . SER A 1 122 ? 1.605 -6.565 8.842 1.00 98.75 122 SER A O 1
ATOM 953 N N . ASN A 1 123 ? 0.410 -6.139 7.000 1.00 98.62 123 ASN A N 1
ATOM 954 C CA . ASN A 1 123 ? 0.090 -4.773 7.402 1.00 98.62 123 ASN A CA 1
ATOM 955 C C . ASN A 1 123 ? -1.351 -4.617 7.911 1.00 98.62 123 ASN A C 1
ATOM 957 O O . ASN A 1 123 ? -1.558 -4.068 8.989 1.00 98.62 123 ASN A O 1
ATOM 961 N N . LEU A 1 124 ? -2.372 -5.073 7.180 1.00 98.25 124 LEU A N 1
ATOM 962 C CA . LEU A 1 124 ? -3.748 -4.782 7.620 1.00 98.25 124 LEU A CA 1
ATOM 963 C C . LEU A 1 124 ? -4.135 -5.557 8.876 1.00 98.25 124 LEU A C 1
ATOM 965 O O . LEU A 1 124 ? -4.767 -4.987 9.760 1.00 98.25 124 LEU A O 1
ATOM 969 N N . MET A 1 125 ? -3.730 -6.823 8.978 1.00 98.44 125 MET A N 1
ATOM 970 C CA . MET A 1 125 ? -3.966 -7.621 10.179 1.00 98.44 125 MET A CA 1
ATOM 971 C C . MET A 1 125 ? -2.832 -7.450 11.197 1.00 98.44 125 MET A C 1
ATOM 973 O O . MET A 1 125 ? -3.038 -6.877 12.268 1.00 98.44 125 MET A O 1
ATOM 977 N N . VAL A 1 126 ? -1.627 -7.922 10.866 1.00 98.69 126 VAL A N 1
ATOM 978 C CA . VAL A 1 126 ? -0.523 -8.068 11.829 1.00 98.69 126 VAL A CA 1
ATOM 979 C C . VAL A 1 126 ? -0.064 -6.722 12.391 1.00 98.69 126 VAL A C 1
ATOM 981 O O . VAL A 1 126 ? 0.013 -6.576 13.610 1.00 98.69 126 VAL A O 1
ATOM 984 N N . ASN A 1 127 ? 0.173 -5.706 11.555 1.00 98.00 127 ASN A N 1
ATOM 985 C CA . ASN A 1 127 ? 0.590 -4.391 12.057 1.00 98.00 127 ASN A CA 1
ATOM 986 C C . ASN A 1 127 ? -0.499 -3.717 12.920 1.00 98.00 127 ASN A C 1
ATOM 988 O O . ASN A 1 127 ? -0.183 -3.115 13.945 1.00 98.00 127 ASN A O 1
ATOM 992 N N . GLN A 1 128 ? -1.788 -3.857 12.587 1.00 97.25 128 GLN A N 1
ATOM 993 C CA . GLN A 1 128 ? -2.861 -3.305 13.430 1.00 97.25 128 GLN A CA 1
ATOM 994 C C . GLN A 1 128 ? -2.950 -4.002 14.790 1.00 97.25 128 GLN A C 1
ATOM 996 O O . GLN A 1 128 ? -3.064 -3.321 15.811 1.00 97.25 128 GLN A O 1
ATOM 1001 N N . LEU A 1 129 ? -2.831 -5.331 14.819 1.00 98.25 129 LEU A N 1
ATOM 1002 C CA . LEU A 1 129 ? -2.759 -6.099 16.060 1.00 98.25 129 LEU A CA 1
ATOM 1003 C C . LEU A 1 129 ? -1.517 -5.726 16.884 1.00 98.25 129 LEU A C 1
ATOM 1005 O O . LEU A 1 129 ? -1.610 -5.513 18.089 1.00 98.25 129 LEU A O 1
ATOM 1009 N N . ASN A 1 130 ? -0.360 -5.562 16.247 1.00 97.75 130 ASN A N 1
ATOM 1010 C CA . ASN A 1 130 ? 0.866 -5.153 16.929 1.00 97.75 130 ASN A CA 1
ATOM 1011 C C . ASN A 1 130 ? 0.744 -3.757 17.571 1.00 97.75 130 ASN A C 1
ATOM 1013 O O . ASN A 1 130 ? 1.224 -3.529 18.683 1.00 97.75 130 ASN A O 1
ATOM 1017 N N . ARG A 1 131 ? 0.064 -2.823 16.900 1.00 96.50 131 ARG A N 1
ATOM 1018 C CA . ARG A 1 131 ? -0.099 -1.443 17.379 1.00 96.50 131 ARG A CA 1
ATOM 1019 C C . ARG A 1 131 ? -1.158 -1.294 18.464 1.00 96.50 131 ARG A C 1
ATOM 1021 O O . ARG A 1 131 ? -0.955 -0.517 19.391 1.00 96.50 131 ARG A O 1
ATOM 1028 N N . TRP A 1 132 ? -2.270 -2.016 18.346 1.00 97.75 132 TRP A N 1
ATOM 1029 C CA . TRP A 1 132 ? -3.463 -1.790 19.171 1.00 97.75 132 TRP A CA 1
ATOM 1030 C C . TRP A 1 132 ? -3.845 -2.960 20.075 1.00 97.75 132 TRP A C 1
ATOM 1032 O O . TRP A 1 132 ? -4.710 -2.790 20.932 1.00 97.75 132 TRP A O 1
ATOM 1042 N N . GLY A 1 133 ? -3.214 -4.120 19.900 1.00 97.75 133 GLY A N 1
ATOM 1043 C CA . GLY A 1 133 ? -3.455 -5.293 20.728 1.00 97.75 133 GLY A CA 1
ATOM 1044 C C . GLY A 1 133 ? -2.934 -5.119 22.148 1.00 97.75 133 GLY A C 1
ATOM 1045 O O . GLY A 1 133 ? -1.909 -4.460 22.370 1.00 97.75 133 GLY A O 1
ATOM 1046 N N . THR A 1 134 ? -3.616 -5.747 23.098 1.00 98.31 134 THR A N 1
ATOM 1047 C CA . THR A 1 134 ? -3.068 -5.999 24.436 1.00 98.31 134 THR A CA 1
ATOM 1048 C C . THR A 1 134 ? -1.941 -7.031 24.360 1.00 98.31 134 THR A C 1
ATOM 1050 O O . THR A 1 134 ? -1.759 -7.695 23.337 1.00 98.31 134 THR A O 1
ATOM 1053 N N . ASP A 1 135 ? -1.159 -7.173 25.429 1.00 98.12 135 ASP A N 1
ATOM 1054 C CA . ASP A 1 135 ? -0.108 -8.195 25.476 1.00 98.12 135 ASP A CA 1
ATOM 1055 C C . ASP A 1 135 ? -0.696 -9.618 25.405 1.00 98.12 135 ASP A C 1
ATOM 1057 O O . ASP A 1 135 ? -0.115 -10.473 24.737 1.00 98.12 135 ASP A O 1
ATOM 1061 N N . ASP A 1 136 ? -1.884 -9.852 25.972 1.00 98.06 136 ASP A N 1
ATOM 1062 C CA . ASP A 1 136 ? -2.593 -11.137 25.871 1.00 98.06 136 ASP A CA 1
ATOM 1063 C C . ASP A 1 136 ? -3.028 -11.427 24.427 1.00 98.06 136 ASP A C 1
ATOM 1065 O O . ASP A 1 136 ? -2.691 -12.475 23.879 1.00 98.06 136 ASP A O 1
ATOM 1069 N N . GLN A 1 137 ? -3.664 -10.457 23.755 1.00 98.38 137 GLN A N 1
ATOM 1070 C CA . GLN A 1 137 ? -4.041 -10.588 22.341 1.00 98.38 137 GLN A CA 1
ATOM 1071 C C . GLN A 1 137 ? -2.806 -10.812 21.452 1.00 98.38 137 GLN A C 1
ATOM 1073 O O . GLN A 1 137 ? -2.820 -11.606 20.515 1.00 98.38 137 GLN A O 1
ATOM 1078 N N . LYS A 1 138 ? -1.693 -10.127 21.723 1.00 98.50 138 LYS A N 1
ATOM 1079 C CA . LYS A 1 138 ? -0.455 -10.331 20.957 1.00 98.50 138 LYS A CA 1
ATOM 1080 C C . LYS A 1 138 ? 0.117 -11.726 21.173 1.00 98.50 138 LYS A C 1
ATOM 1082 O O . LYS A 1 138 ? 0.475 -12.370 20.191 1.00 98.50 138 LYS A O 1
ATOM 1087 N N . SER A 1 139 ? 0.155 -12.190 22.421 1.00 97.25 139 SER A N 1
ATOM 1088 C CA . SER A 1 139 ? 0.628 -13.531 22.782 1.00 97.25 139 SER A CA 1
ATOM 1089 C C . SER A 1 139 ? -0.203 -14.629 22.122 1.00 97.25 139 SER A C 1
ATOM 1091 O O . SER A 1 139 ? 0.346 -15.635 21.684 1.00 97.25 139 SER A O 1
ATOM 1093 N N . GLU A 1 140 ? -1.517 -14.429 22.035 1.00 96.94 140 GLU A N 1
ATOM 1094 C CA . GLU A 1 140 ? -2.452 -15.397 21.469 1.00 96.94 140 GLU A CA 1
ATOM 1095 C C . GLU A 1 140 ? -2.384 -15.457 19.936 1.00 96.94 140 GLU A C 1
ATOM 1097 O O . GLU A 1 140 ? -2.236 -16.534 19.355 1.00 96.94 140 GLU A O 1
ATOM 1102 N N . TYR A 1 141 ? -2.472 -14.305 19.265 1.00 98.38 141 TYR A N 1
ATOM 1103 C CA . TYR A 1 141 ? -2.692 -14.265 17.817 1.00 98.38 141 TYR A CA 1
ATOM 1104 C C . TYR A 1 141 ? -1.402 -14.136 16.996 1.00 98.38 141 TYR A C 1
ATOM 1106 O O . TYR A 1 141 ? -1.325 -14.709 15.906 1.00 98.38 141 TYR A O 1
ATOM 1114 N N . LEU A 1 142 ? -0.386 -13.393 17.465 1.00 98.50 142 LEU A N 1
ATOM 1115 C CA . LEU A 1 142 ? 0.805 -13.131 16.644 1.00 98.50 142 LEU A CA 1
ATOM 1116 C C . LEU A 1 142 ? 1.571 -14.408 16.278 1.00 98.50 142 LEU A C 1
ATOM 1118 O O . LEU A 1 142 ? 1.837 -14.559 15.091 1.00 98.50 142 LEU A O 1
ATOM 1122 N N . PRO A 1 143 ? 1.878 -15.357 17.185 1.00 97.88 143 PRO A N 1
ATOM 1123 C CA . PRO A 1 143 ? 2.717 -16.506 16.831 1.00 97.88 143 PRO A CA 1
ATOM 1124 C C . PRO A 1 143 ? 2.215 -17.294 15.612 1.00 97.88 143 PRO A C 1
ATOM 1126 O O . PRO A 1 143 ? 2.998 -17.603 14.715 1.00 97.88 143 PRO A O 1
ATOM 1129 N N . LYS A 1 144 ? 0.900 -17.548 15.528 1.00 98.19 144 LYS A N 1
ATOM 1130 C CA . LYS A 1 144 ? 0.283 -18.275 14.403 1.00 98.19 144 LYS A CA 1
ATOM 1131 C C . LYS A 1 144 ? 0.180 -17.445 13.127 1.00 98.19 144 LYS A C 1
ATOM 1133 O O . LYS A 1 144 ? 0.242 -17.990 12.028 1.00 98.19 144 LYS A O 1
ATOM 1138 N N . LEU A 1 145 ? -0.009 -16.130 13.256 1.00 98.75 145 LEU A N 1
ATOM 1139 C CA . LEU A 1 145 ? 0.005 -15.226 12.106 1.00 98.75 145 LEU A CA 1
ATOM 1140 C C . LEU A 1 145 ? 1.423 -15.113 11.533 1.00 98.75 145 LEU A C 1
ATOM 1142 O O . LEU A 1 145 ? 1.605 -15.216 10.325 1.00 98.75 145 LEU A O 1
ATOM 1146 N N . LEU A 1 146 ? 2.434 -14.972 12.393 1.00 98.69 146 LEU A N 1
ATOM 1147 C CA . LEU A 1 146 ? 3.829 -14.810 11.992 1.00 98.69 146 LEU A CA 1
ATOM 1148 C C . LEU A 1 146 ? 4.431 -16.081 11.387 1.00 98.69 146 LEU A C 1
ATOM 1150 O O . LEU A 1 146 ? 5.239 -15.975 10.468 1.00 98.69 146 LEU A O 1
ATOM 1154 N N . SER A 1 147 ? 4.017 -17.265 11.845 1.00 98.44 147 SER A N 1
ATOM 1155 C CA . SER A 1 147 ? 4.434 -18.539 11.243 1.00 98.44 147 SER A CA 1
ATOM 1156 C C . SER A 1 147 ? 3.787 -18.807 9.880 1.00 98.44 147 SER A C 1
ATOM 1158 O O . SER A 1 147 ? 4.271 -19.650 9.128 1.00 98.44 147 SER A O 1
ATOM 1160 N N . GLY A 1 148 ? 2.690 -18.116 9.553 1.00 98.25 148 GLY A N 1
ATOM 1161 C CA . GLY A 1 148 ? 1.890 -18.375 8.358 1.00 98.25 148 GLY A CA 1
ATOM 1162 C C . GLY A 1 148 ? 0.915 -19.549 8.489 1.00 98.25 148 GLY A C 1
ATOM 1163 O O . GLY A 1 148 ? 0.248 -19.874 7.509 1.00 98.25 148 GLY A O 1
ATOM 1164 N N . GLU A 1 149 ? 0.792 -20.158 9.677 1.00 97.69 149 GLU A N 1
ATOM 1165 C CA . GLU A 1 149 ? -0.239 -21.163 9.987 1.00 97.69 149 GLU A CA 1
ATOM 1166 C C . GLU A 1 149 ? -1.644 -20.555 9.880 1.00 97.69 149 GLU A C 1
ATOM 1168 O O . GLU A 1 149 ? -2.570 -21.164 9.345 1.00 97.69 149 GLU A O 1
ATOM 1173 N N . HIS A 1 150 ? -1.804 -19.327 10.374 1.00 98.19 150 HIS A N 1
ATOM 1174 C CA . HIS A 1 150 ? -3.022 -18.542 10.229 1.00 98.19 150 HIS A CA 1
ATOM 1175 C C . HIS A 1 150 ? -2.816 -17.431 9.205 1.00 98.19 150 HIS A C 1
ATOM 1177 O O . HIS A 1 150 ? -1.788 -16.759 9.191 1.00 98.19 150 HIS A O 1
ATOM 1183 N N . ILE A 1 151 ? -3.843 -17.155 8.398 1.00 98.69 151 ILE A N 1
ATOM 1184 C CA . ILE A 1 151 ? -3.860 -15.993 7.502 1.00 98.69 151 ILE A CA 1
ATOM 1185 C C . ILE A 1 151 ? -4.826 -14.935 8.037 1.00 98.69 151 ILE A C 1
ATOM 1187 O O . ILE A 1 151 ? -5.984 -15.223 8.348 1.00 98.69 151 ILE A O 1
ATOM 1191 N N . GLY A 1 152 ? -4.361 -13.688 8.096 1.00 98.56 152 GLY A N 1
ATOM 1192 C CA . GLY A 1 152 ? -5.128 -12.528 8.534 1.00 98.56 152 GLY A CA 1
ATOM 1193 C C . GLY A 1 152 ? -5.894 -11.800 7.426 1.00 98.56 152 GLY A C 1
ATOM 1194 O O . GLY A 1 152 ? -5.397 -11.663 6.304 1.00 98.56 152 GLY A O 1
ATOM 1195 N N . SER A 1 153 ? -7.070 -11.280 7.781 1.00 98.69 153 SER A N 1
ATOM 1196 C CA . SER A 1 153 ? -7.886 -10.368 6.968 1.00 98.69 153 SER A CA 1
ATOM 1197 C C . SER A 1 153 ? -8.311 -9.142 7.778 1.00 98.69 153 SER A C 1
ATOM 1199 O O . SER A 1 153 ? -8.564 -9.242 8.975 1.00 98.69 153 SER A O 1
ATOM 1201 N N . LEU A 1 154 ? -8.482 -7.998 7.116 1.00 98.62 154 LEU A N 1
ATOM 1202 C CA . LEU A 1 154 ? -9.134 -6.821 7.696 1.00 98.62 154 LEU A CA 1
ATOM 1203 C C . LEU A 1 154 ? -10.438 -6.544 6.947 1.00 98.62 154 LEU A C 1
ATOM 1205 O O . LEU A 1 154 ? -10.444 -6.469 5.719 1.00 98.62 154 LEU A O 1
ATOM 1209 N N . ALA A 1 155 ? -11.529 -6.331 7.684 1.00 98.31 155 ALA A N 1
ATOM 1210 C CA . ALA A 1 155 ? -12.847 -6.067 7.133 1.00 98.31 155 ALA A CA 1
ATOM 1211 C C . ALA A 1 155 ? -13.443 -4.738 7.612 1.00 98.31 155 ALA A C 1
ATOM 1213 O O . ALA A 1 155 ? -13.977 -4.615 8.717 1.00 98.31 155 ALA A O 1
ATOM 1214 N N . MET A 1 156 ? -13.391 -3.738 6.730 1.00 95.69 156 MET A N 1
ATOM 1215 C CA . MET A 1 156 ? -14.000 -2.421 6.948 1.00 95.69 156 MET A CA 1
ATOM 1216 C C . MET A 1 156 ? -15.142 -2.138 5.963 1.00 95.69 156 MET A C 1
ATOM 1218 O O . MET A 1 156 ? -16.195 -1.655 6.382 1.00 95.69 156 MET A O 1
ATOM 1222 N N . SER A 1 157 ? -14.950 -2.475 4.684 1.00 96.19 157 SER A N 1
ATOM 1223 C CA . SER A 1 157 ? -15.830 -2.073 3.590 1.00 96.19 157 SER A CA 1
ATOM 1224 C C . SER A 1 157 ? -17.112 -2.895 3.520 1.00 96.19 157 SER A C 1
ATOM 1226 O O . SER A 1 157 ? -17.138 -4.084 3.830 1.00 96.19 157 SER A O 1
ATOM 1228 N N . GLU A 1 158 ? -18.178 -2.242 3.076 1.00 97.81 158 GLU A N 1
ATOM 1229 C CA . GLU A 1 158 ? -19.500 -2.829 2.847 1.00 97.81 158 GLU A CA 1
ATOM 1230 C C . GLU A 1 158 ? -19.985 -2.455 1.443 1.00 97.81 158 GLU A C 1
ATOM 1232 O O . GLU A 1 158 ? -19.466 -1.489 0.875 1.00 97.81 158 GLU A O 1
ATOM 1237 N N . PRO A 1 159 ? -21.011 -3.132 0.892 1.00 91.38 159 PRO A N 1
ATOM 1238 C CA . PRO A 1 159 ? -21.548 -2.797 -0.430 1.00 91.38 159 PRO A CA 1
ATOM 1239 C C . PRO A 1 159 ? -21.891 -1.308 -0.606 1.00 91.38 159 PRO A C 1
ATOM 1241 O O . PRO A 1 159 ? -21.695 -0.752 -1.681 1.00 91.38 159 PRO A O 1
ATOM 1244 N N . ASN A 1 160 ? -22.336 -0.644 0.469 1.00 90.69 160 ASN A N 1
ATOM 1245 C CA . ASN A 1 160 ? -22.690 0.780 0.474 1.00 90.69 160 ASN A CA 1
ATOM 1246 C C . ASN A 1 160 ? -21.671 1.681 1.201 1.00 90.69 160 ASN A C 1
ATOM 1248 O O . ASN A 1 160 ? -21.910 2.879 1.321 1.00 90.69 160 ASN A O 1
ATOM 1252 N N . ALA A 1 161 ? -20.555 1.133 1.698 1.00 92.94 161 ALA A N 1
ATOM 1253 C CA . ALA A 1 161 ? -19.563 1.871 2.484 1.00 92.94 161 ALA A CA 1
ATOM 1254 C C . ALA A 1 161 ? -18.132 1.484 2.072 1.00 92.94 161 ALA A C 1
ATOM 1256 O O . ALA A 1 161 ? -17.475 0.660 2.707 1.00 92.94 161 ALA A O 1
ATOM 1257 N N . GLY A 1 162 ? -17.656 2.083 0.976 1.00 91.62 162 GLY A N 1
ATOM 1258 C CA . GLY A 1 162 ? -16.264 2.001 0.520 1.00 91.62 162 GLY A CA 1
ATOM 1259 C C . GLY A 1 162 ? -15.482 3.253 0.915 1.00 91.62 162 GLY A C 1
ATOM 1260 O O . GLY A 1 162 ? -14.874 3.315 1.979 1.00 91.62 162 GLY A O 1
ATOM 1261 N N . SER A 1 163 ? -15.545 4.279 0.064 1.00 89.12 163 SER A N 1
ATOM 1262 C CA . SER A 1 163 ? -14.915 5.586 0.300 1.00 89.12 163 SER A CA 1
ATOM 1263 C C . SER A 1 163 ? -15.467 6.304 1.538 1.00 89.12 163 SER A C 1
ATOM 1265 O O . SER A 1 163 ? -14.706 6.907 2.293 1.00 89.12 163 SER A O 1
ATOM 1267 N N . ASP A 1 164 ? -16.778 6.199 1.778 1.00 90.69 164 ASP A N 1
ATOM 1268 C CA . ASP A 1 164 ? -17.427 6.638 3.017 1.00 90.69 164 ASP A CA 1
ATOM 1269 C C . ASP A 1 164 ? -17.476 5.492 4.039 1.00 90.69 164 ASP A C 1
ATOM 1271 O O . ASP A 1 164 ? -18.538 5.016 4.440 1.00 90.69 164 ASP A O 1
ATOM 1275 N N . VAL A 1 165 ? -16.301 4.997 4.433 1.00 90.81 165 VAL A N 1
ATOM 1276 C CA . VAL A 1 165 ? -16.167 3.818 5.308 1.00 90.81 165 VAL A CA 1
ATOM 1277 C C . VAL A 1 165 ? -16.869 3.996 6.661 1.00 90.81 165 VAL A C 1
ATOM 1279 O O . VAL A 1 165 ? -17.336 3.033 7.261 1.00 90.81 165 VAL A O 1
ATOM 1282 N N . VAL A 1 166 ? -17.001 5.234 7.148 1.00 91.69 166 VAL A N 1
ATOM 1283 C CA . VAL A 1 166 ? -17.624 5.534 8.447 1.00 91.69 166 VAL A CA 1
ATOM 1284 C C . VAL A 1 166 ? -19.150 5.368 8.403 1.00 91.69 166 VAL A C 1
ATOM 1286 O O . VAL A 1 166 ? -19.769 5.197 9.456 1.00 91.69 166 VAL A O 1
ATOM 1289 N N . SER A 1 167 ? -19.765 5.358 7.217 1.00 92.62 167 SER A N 1
ATOM 1290 C CA . SER A 1 167 ? -21.205 5.117 7.028 1.00 92.62 167 SER A CA 1
ATOM 1291 C C . SER A 1 167 ? -21.630 3.644 7.134 1.00 92.62 167 SER A C 1
ATOM 1293 O O . SER A 1 167 ? -22.814 3.339 6.979 1.00 92.62 167 SER A O 1
ATOM 1295 N N . MET A 1 168 ? -20.685 2.741 7.431 1.00 96.50 168 MET A N 1
ATOM 1296 C CA . MET A 1 168 ? -20.936 1.309 7.603 1.00 96.50 168 MET A CA 1
ATOM 1297 C C . MET A 1 168 ? -22.107 1.009 8.551 1.00 96.50 168 MET A C 1
ATOM 1299 O O . MET A 1 168 ? -22.352 1.735 9.522 1.00 96.50 168 MET A O 1
ATOM 1303 N N . ARG A 1 169 ? -22.818 -0.082 8.271 1.00 96.75 169 ARG A N 1
ATOM 1304 C CA . ARG A 1 169 ? -24.060 -0.478 8.938 1.00 96.75 169 ARG A CA 1
ATOM 1305 C C . ARG A 1 169 ? -23.958 -1.778 9.717 1.00 96.75 169 ARG A C 1
ATOM 1307 O O . ARG A 1 169 ? -24.866 -2.022 10.504 1.00 96.75 169 ARG A O 1
ATOM 1314 N N . THR A 1 170 ? -22.906 -2.579 9.536 1.00 98.38 170 THR A N 1
ATOM 1315 C CA . THR A 1 170 ? -22.649 -3.747 10.395 1.00 98.38 170 THR A CA 1
ATOM 1316 C C . THR A 1 170 ? -22.647 -3.301 11.854 1.00 98.38 170 THR A C 1
ATOM 1318 O O . THR A 1 170 ? -21.968 -2.328 12.193 1.00 98.38 170 THR A O 1
ATOM 1321 N N . LYS A 1 171 ? -23.411 -3.983 12.711 1.00 97.88 171 LYS A N 1
ATOM 1322 C CA . LYS A 1 171 ? -23.616 -3.608 14.117 1.00 97.88 171 LYS A CA 1
ATOM 1323 C C . LYS A 1 171 ? -23.078 -4.673 15.050 1.00 97.88 171 LYS A C 1
ATOM 1325 O O . LYS A 1 171 ? -23.194 -5.853 14.746 1.00 97.88 171 LYS A O 1
ATOM 1330 N N . ALA A 1 172 ? -22.565 -4.244 16.193 1.00 98.31 172 ALA A N 1
ATOM 1331 C CA . ALA A 1 172 ? -22.215 -5.100 17.313 1.00 98.31 172 ALA A CA 1
ATOM 1332 C C . ALA A 1 172 ? -22.950 -4.585 18.555 1.00 98.31 172 ALA A C 1
ATOM 1334 O O . ALA A 1 172 ? -22.718 -3.458 18.979 1.00 98.31 172 ALA A O 1
ATOM 1335 N N . GLU A 1 173 ? -23.845 -5.381 19.134 1.00 97.56 173 GLU A N 1
ATOM 1336 C CA . GLU A 1 173 ? -24.611 -4.998 20.331 1.00 97.56 173 GLU A CA 1
ATOM 1337 C C . GLU A 1 173 ? -24.124 -5.781 21.550 1.00 97.56 173 GLU A C 1
ATOM 1339 O O . GLU A 1 173 ? -24.043 -7.005 21.492 1.00 97.56 173 GLU A O 1
ATOM 1344 N N . LEU A 1 174 ? -23.836 -5.108 22.664 1.00 96.88 174 LEU A N 1
ATOM 1345 C CA . LEU A 1 174 ? -23.439 -5.787 23.898 1.00 96.88 174 LEU A CA 1
ATOM 1346 C C . LEU A 1 174 ? -24.665 -6.445 24.559 1.00 96.88 174 LEU A C 1
ATOM 1348 O O . LEU A 1 174 ? -25.587 -5.753 24.994 1.00 96.88 174 LEU A O 1
ATOM 1352 N N . LYS A 1 175 ? -24.684 -7.780 24.642 1.00 95.69 175 LYS A N 1
ATOM 1353 C CA . LYS A 1 175 ? -25.733 -8.583 25.292 1.00 95.69 175 LYS A CA 1
ATOM 1354 C C . LYS A 1 175 ? -25.099 -9.683 26.136 1.00 95.69 175 LYS A C 1
ATOM 1356 O O . LYS A 1 175 ? -24.341 -10.502 25.634 1.00 95.69 175 LYS A O 1
ATOM 1361 N N . GLY A 1 176 ? -25.420 -9.711 27.430 1.00 91.00 176 GLY A N 1
ATOM 1362 C CA . GLY A 1 176 ? -24.966 -10.778 28.331 1.00 91.00 176 GLY A CA 1
ATOM 1363 C C . GLY A 1 176 ? -23.441 -10.912 28.445 1.00 91.00 176 GLY A C 1
ATOM 1364 O O . GLY A 1 176 ? -22.948 -12.028 28.555 1.00 91.00 176 GLY A O 1
ATOM 1365 N N . GLY A 1 177 ? -22.699 -9.800 28.376 1.00 91.19 177 GLY A N 1
ATOM 1366 C CA . GLY A 1 177 ? -21.229 -9.800 28.447 1.00 91.19 177 GLY A CA 1
ATOM 1367 C C . GLY A 1 177 ? -20.518 -10.190 27.146 1.00 91.19 177 GLY A C 1
ATOM 1368 O O . GLY A 1 177 ? -19.302 -10.331 27.143 1.00 91.19 177 GLY A O 1
ATOM 1369 N N . LYS A 1 178 ? -21.251 -10.357 26.037 1.00 96.69 178 LYS A N 1
ATOM 1370 C CA . LYS A 1 178 ? -20.688 -10.593 24.702 1.00 96.69 178 LYS A CA 1
ATOM 1371 C C . LYS A 1 178 ? -21.226 -9.589 23.694 1.00 96.69 178 LYS A C 1
ATOM 1373 O O . LYS A 1 178 ? -22.346 -9.095 23.825 1.00 96.69 178 LYS A O 1
ATOM 1378 N N . TRP A 1 179 ? -20.447 -9.304 22.664 1.00 98.38 179 TRP A N 1
ATOM 1379 C CA . TRP A 1 179 ? -20.885 -8.514 21.522 1.00 98.38 179 TRP A CA 1
ATOM 1380 C C . TRP A 1 179 ? -21.574 -9.411 20.501 1.00 98.38 179 TRP A C 1
ATOM 1382 O O . TRP A 1 179 ? -21.028 -10.432 20.103 1.00 98.38 179 TRP A O 1
ATOM 1392 N N . ILE A 1 180 ? -22.766 -9.025 20.060 1.00 98.56 180 ILE A N 1
ATOM 1393 C CA . ILE A 1 180 ? -23.533 -9.746 19.046 1.00 98.56 180 ILE A CA 1
ATOM 1394 C C . ILE A 1 180 ? -23.402 -9.001 17.722 1.00 98.56 180 ILE A C 1
ATOM 1396 O O . ILE A 1 180 ? -24.006 -7.939 17.541 1.00 98.56 180 ILE A O 1
ATOM 1400 N N . LEU A 1 181 ? -22.590 -9.540 16.816 1.00 98.75 181 LEU A N 1
ATOM 1401 C CA . LEU A 1 181 ? -22.290 -8.953 15.514 1.00 98.75 181 LEU A CA 1
ATOM 1402 C C . LEU A 1 181 ? -23.298 -9.418 14.454 1.00 98.75 181 LEU A C 1
ATOM 1404 O O . LEU A 1 181 ? -23.524 -10.612 14.270 1.00 98.75 181 LEU A O 1
ATOM 1408 N N . ASN A 1 182 ? -23.881 -8.454 13.739 1.00 98.75 182 ASN A N 1
ATOM 1409 C CA . ASN A 1 182 ? -24.824 -8.674 12.646 1.00 98.75 182 ASN A CA 1
ATOM 1410 C C . ASN A 1 182 ? -24.521 -7.748 11.462 1.00 98.75 182 ASN A C 1
ATOM 1412 O O . ASN A 1 182 ? -24.299 -6.543 11.640 1.00 98.75 182 ASN A O 1
ATOM 1416 N N . GLY A 1 183 ? -24.574 -8.290 10.245 1.00 98.19 183 GLY A N 1
ATOM 1417 C CA . GLY A 1 183 ? -24.404 -7.528 9.009 1.00 98.19 183 GLY A CA 1
ATOM 1418 C C . GLY A 1 183 ? -23.573 -8.266 7.969 1.00 98.19 183 GLY A C 1
ATOM 1419 O O . GLY A 1 183 ? -23.549 -9.493 7.923 1.00 98.19 183 GLY A O 1
ATOM 1420 N N . SER A 1 184 ? -22.881 -7.506 7.125 1.00 98.19 184 SER A N 1
ATOM 1421 C CA . SER A 1 184 ? -22.004 -8.066 6.103 1.00 98.19 184 SER A CA 1
ATOM 1422 C C . SER A 1 184 ? -20.866 -7.119 5.749 1.00 98.19 184 SER A C 1
ATOM 1424 O O . SER A 1 184 ? -20.956 -5.902 5.926 1.00 98.19 184 SER A O 1
ATOM 1426 N N . LYS A 1 185 ? -19.776 -7.687 5.234 1.00 98.62 185 LYS A N 1
ATOM 1427 C CA . LYS A 1 185 ? -18.638 -6.950 4.672 1.00 98.62 185 LYS A CA 1
ATOM 1428 C C . LYS A 1 185 ? -18.396 -7.406 3.243 1.00 98.62 185 LYS A C 1
ATOM 1430 O O . LYS A 1 185 ? -18.745 -8.520 2.873 1.00 98.62 185 LYS A O 1
ATOM 1435 N N . CYS A 1 186 ? -17.790 -6.545 2.439 1.00 96.25 186 CYS A N 1
ATOM 1436 C CA . CYS A 1 186 ? -17.519 -6.812 1.032 1.00 96.25 186 CYS A CA 1
ATOM 1437 C C . CYS A 1 186 ? -16.094 -6.380 0.682 1.00 96.25 186 CYS A C 1
ATOM 1439 O O . CYS A 1 186 ? -15.545 -5.477 1.315 1.00 96.25 186 CYS A O 1
ATOM 1441 N N . TRP A 1 187 ? -15.520 -7.009 -0.346 1.00 97.88 187 TRP A N 1
ATOM 1442 C CA . TRP A 1 187 ? -14.159 -6.759 -0.838 1.00 97.88 187 TRP A CA 1
ATOM 1443 C C . TRP A 1 187 ? -13.043 -7.181 0.126 1.00 97.88 187 TRP A C 1
ATOM 1445 O O . TRP A 1 187 ? -11.979 -6.564 0.152 1.00 97.88 187 TRP A O 1
ATOM 1455 N N . ILE A 1 188 ? -13.255 -8.242 0.913 1.00 98.69 188 ILE A N 1
ATOM 1456 C CA . ILE A 1 188 ? -12.292 -8.640 1.943 1.00 98.69 188 ILE A CA 1
ATOM 1457 C C . ILE A 1 188 ? -11.223 -9.552 1.352 1.00 98.69 188 ILE A C 1
ATOM 1459 O O . ILE A 1 188 ? -11.460 -10.729 1.071 1.00 98.69 188 ILE A O 1
ATOM 1463 N N . THR A 1 189 ? -10.037 -8.987 1.135 1.00 98.75 189 THR A N 1
ATOM 1464 C CA . THR A 1 189 ? -8.830 -9.722 0.740 1.00 98.75 189 THR A CA 1
ATOM 1465 C C . THR A 1 189 ? -8.454 -10.747 1.805 1.00 98.75 189 THR A C 1
ATOM 1467 O O . THR A 1 189 ? -8.536 -10.447 2.988 1.00 98.75 189 THR A O 1
ATOM 1470 N N . ASN A 1 190 ? -8.020 -11.928 1.366 1.00 98.75 190 ASN A N 1
ATOM 1471 C CA . ASN A 1 190 ? -7.710 -13.131 2.145 1.00 98.75 190 ASN A CA 1
ATOM 1472 C C . ASN A 1 190 ? -8.904 -13.862 2.774 1.00 98.75 190 ASN A C 1
ATOM 1474 O O . ASN A 1 190 ? -8.730 -15.001 3.197 1.00 98.75 190 ASN A O 1
ATOM 1478 N N . ALA A 1 191 ? -10.122 -13.313 2.751 1.00 98.50 191 ALA A N 1
ATOM 1479 C CA . ALA A 1 191 ? -11.261 -13.904 3.462 1.00 98.50 191 ALA A CA 1
ATOM 1480 C C . ALA A 1 191 ? -11.496 -15.416 3.221 1.00 98.50 191 ALA A C 1
ATOM 1482 O O . ALA A 1 191 ? -11.685 -16.152 4.196 1.00 98.50 191 ALA A O 1
ATOM 1483 N N . PRO A 1 192 ? -11.425 -15.938 1.977 1.00 98.31 192 PRO A N 1
ATOM 1484 C CA . PRO A 1 192 ? -11.588 -17.373 1.723 1.00 98.31 192 PRO A CA 1
ATOM 1485 C C . PRO A 1 192 ? -10.573 -18.292 2.413 1.00 98.31 192 PRO A C 1
ATOM 1487 O O . PRO A 1 192 ? -10.878 -19.461 2.609 1.00 98.31 192 PRO A O 1
ATOM 1490 N N . VAL A 1 193 ? -9.397 -17.783 2.785 1.00 98.19 193 VAL A N 1
ATOM 1491 C CA . VAL A 1 193 ? -8.301 -18.565 3.388 1.00 98.19 193 VAL A CA 1
ATOM 1492 C C . VAL A 1 193 ? -7.939 -18.099 4.801 1.00 98.19 193 VAL A C 1
ATOM 1494 O O . VAL A 1 193 ? -7.041 -18.653 5.421 1.00 98.19 193 VAL A O 1
ATOM 1497 N N . SER A 1 194 ? -8.601 -17.057 5.307 1.00 98.44 194 SER A N 1
ATOM 1498 C CA . SER A 1 194 ? -8.276 -16.473 6.603 1.00 98.44 194 SER A CA 1
ATOM 1499 C C . SER A 1 194 ? -8.855 -17.250 7.776 1.00 98.44 194 SER A C 1
ATOM 1501 O O . SER A 1 194 ? -10.008 -17.688 7.738 1.00 98.44 194 SER A O 1
ATOM 1503 N N . SER A 1 195 ? -8.056 -17.322 8.840 1.00 98.00 195 SER A N 1
ATOM 1504 C CA . SER A 1 195 ? -8.439 -17.859 10.150 1.00 98.00 195 SER A CA 1
ATOM 1505 C C . SER A 1 195 ? -8.828 -16.743 11.121 1.00 98.00 195 SER A C 1
ATOM 1507 O O . SER A 1 195 ? -9.743 -16.925 11.920 1.00 98.00 195 SER A O 1
ATOM 1509 N N . THR A 1 196 ? -8.177 -15.578 11.015 1.00 98.06 196 THR A N 1
ATOM 1510 C CA . THR A 1 196 ? -8.343 -14.432 11.923 1.00 98.06 196 THR A CA 1
ATOM 1511 C C . THR A 1 196 ? -8.728 -13.178 11.140 1.00 98.06 196 THR A C 1
ATOM 1513 O O . THR A 1 196 ? -8.130 -12.861 10.107 1.00 98.06 196 THR A O 1
ATOM 1516 N N . PHE A 1 197 ? -9.722 -12.452 11.643 1.00 98.81 197 PHE A N 1
ATOM 1517 C CA . PHE A 1 197 ? -10.316 -11.287 11.001 1.00 98.81 197 PHE A CA 1
ATOM 1518 C C . PHE A 1 197 ? -10.341 -10.100 11.960 1.00 98.81 197 PHE A C 1
ATOM 1520 O O . PHE A 1 197 ? -10.850 -10.207 13.071 1.00 98.81 197 PHE A O 1
ATOM 1527 N N . LEU A 1 198 ? -9.859 -8.945 11.505 1.00 98.69 198 LEU A N 1
ATOM 1528 C CA . LEU A 1 198 ? -10.082 -7.665 12.170 1.00 98.69 198 LEU A CA 1
ATOM 1529 C C . LEU A 1 198 ? -11.302 -6.976 11.556 1.00 98.69 198 LEU A C 1
ATOM 1531 O O . LEU A 1 198 ? -11.231 -6.467 10.439 1.00 98.69 198 LEU A O 1
ATOM 1535 N N . ILE A 1 199 ? -12.422 -6.952 12.274 1.00 98.69 199 ILE A N 1
ATOM 1536 C CA . ILE A 1 199 ? -13.713 -6.467 11.774 1.00 98.69 199 ILE A CA 1
ATOM 1537 C C . ILE A 1 199 ? -14.088 -5.150 12.449 1.00 98.69 199 ILE A C 1
ATOM 1539 O O . ILE A 1 199 ? -14.082 -5.040 13.672 1.00 98.69 199 ILE A O 1
ATOM 1543 N N . TYR A 1 200 ? -14.479 -4.156 11.651 1.00 98.56 200 TYR A N 1
ATOM 1544 C CA . TYR A 1 200 ? -15.035 -2.898 12.153 1.00 98.56 200 TYR A CA 1
ATOM 1545 C C . TYR A 1 200 ? -16.563 -2.917 12.109 1.00 98.56 200 TYR A C 1
ATOM 1547 O O . TYR A 1 200 ? -17.155 -3.192 11.062 1.00 98.56 200 TYR A O 1
ATOM 1555 N N . ALA A 1 201 ? -17.205 -2.571 13.224 1.00 98.44 201 ALA A N 1
ATOM 1556 C CA . ALA A 1 201 ? -18.661 -2.518 13.336 1.00 98.44 201 ALA A CA 1
ATOM 1557 C C . ALA A 1 201 ? -19.132 -1.349 14.209 1.00 98.44 201 ALA A C 1
ATOM 1559 O O . ALA A 1 201 ? -18.381 -0.795 15.016 1.00 98.44 201 ALA A O 1
ATOM 1560 N N . LYS A 1 202 ? -20.400 -0.967 14.045 1.00 98.25 202 LYS A N 1
ATOM 1561 C CA . LYS A 1 202 ? -21.084 0.029 14.870 1.00 98.25 202 LYS A CA 1
ATOM 1562 C C . LYS A 1 202 ? -21.455 -0.578 16.215 1.00 98.25 202 LYS A C 1
ATOM 1564 O O . LYS A 1 202 ? -22.366 -1.395 16.281 1.00 98.25 202 LYS A O 1
ATOM 1569 N N . SER A 1 203 ? -20.763 -0.156 17.266 1.00 97.31 203 SER A N 1
ATOM 1570 C CA . SER A 1 203 ? -21.080 -0.523 18.649 1.00 97.31 203 SER A CA 1
ATOM 1571 C C . SER A 1 203 ? -22.081 0.431 19.305 1.00 97.31 203 SER A C 1
ATOM 1573 O O . SER A 1 203 ? -22.707 0.073 20.294 1.00 97.31 203 SER A O 1
ATOM 1575 N N . ASP A 1 204 ? -22.225 1.650 18.775 1.00 96.12 204 ASP A N 1
ATOM 1576 C CA . ASP A 1 204 ? -23.193 2.641 19.250 1.00 96.12 204 ASP A CA 1
ATOM 1577 C C . ASP A 1 204 ? -23.644 3.542 18.090 1.00 96.12 204 ASP A C 1
ATOM 1579 O O . ASP A 1 204 ? -22.841 4.240 17.472 1.00 96.12 204 ASP A O 1
ATOM 1583 N N . THR A 1 205 ? -24.936 3.528 17.764 1.00 93.19 205 THR A N 1
ATOM 1584 C CA . THR A 1 205 ? -25.511 4.363 16.697 1.00 93.19 205 THR A CA 1
ATOM 1585 C C . THR A 1 205 ? -26.132 5.666 17.203 1.00 93.19 205 THR A C 1
ATOM 1587 O O . THR A 1 205 ? -26.635 6.439 16.393 1.00 93.19 205 THR A O 1
ATOM 1590 N N . SER A 1 206 ? -26.130 5.912 18.517 1.00 93.62 206 SER A N 1
ATOM 1591 C CA . SER A 1 206 ? -26.673 7.130 19.135 1.00 93.62 206 SER A CA 1
ATOM 1592 C C . SER A 1 206 ? -25.677 8.296 19.142 1.00 93.62 206 SER A C 1
ATOM 1594 O O . SER A 1 206 ? -26.068 9.459 19.250 1.00 93.62 206 SER A O 1
ATOM 1596 N N . VAL A 1 207 ? -24.386 7.999 18.984 1.00 93.81 207 VAL A N 1
ATOM 1597 C CA . VAL A 1 207 ? -23.302 8.984 18.926 1.00 93.81 207 VAL A CA 1
ATOM 1598 C C . VAL A 1 207 ? -22.898 9.309 17.487 1.00 93.81 207 VAL A C 1
ATOM 1600 O O . VAL A 1 207 ? -23.319 8.667 16.524 1.00 93.81 207 VAL A O 1
ATOM 1603 N N . ALA A 1 208 ? -22.030 10.314 17.329 1.00 90.38 208 ALA A N 1
ATOM 1604 C CA . ALA A 1 208 ? -21.452 10.644 16.030 1.00 90.38 208 ALA A CA 1
ATOM 1605 C C . ALA A 1 208 ? -20.871 9.381 15.352 1.00 90.38 208 ALA A C 1
ATOM 1607 O O . ALA A 1 208 ? -20.143 8.636 16.015 1.00 90.38 208 ALA A O 1
ATOM 1608 N N . PRO A 1 209 ? -21.103 9.153 14.042 1.00 86.56 209 PRO A N 1
ATOM 1609 C CA . PRO A 1 209 ? -20.748 7.901 13.371 1.00 86.56 209 PRO A CA 1
ATOM 1610 C C . PRO A 1 209 ? -19.306 7.413 13.586 1.00 86.56 209 PRO A C 1
ATOM 1612 O O . PRO A 1 209 ? -19.082 6.208 13.691 1.00 86.56 209 PRO A O 1
ATOM 1615 N N . SER A 1 210 ? -18.331 8.318 13.678 1.00 88.25 210 SER A N 1
ATOM 1616 C CA . SER A 1 210 ? -16.926 7.974 13.936 1.00 88.25 210 SER A CA 1
ATOM 1617 C C . SER A 1 210 ? -16.645 7.545 15.381 1.00 88.25 210 SER A C 1
ATOM 1619 O O . SER A 1 210 ? -15.730 6.762 15.611 1.00 88.25 210 SER A O 1
ATOM 1621 N N . LYS A 1 211 ? -17.424 8.030 16.353 1.00 92.69 211 LYS A N 1
ATOM 1622 C CA . LYS A 1 211 ? -17.300 7.694 17.783 1.00 92.69 211 LYS A CA 1
ATOM 1623 C C . LYS A 1 211 ? -18.060 6.422 18.167 1.00 92.69 211 LYS A C 1
ATOM 1625 O O . LYS A 1 211 ? -17.872 5.906 19.259 1.00 92.69 211 LYS A O 1
ATOM 1630 N N . GLY A 1 212 ? -18.922 5.940 17.277 1.00 95.31 212 GLY A N 1
ATOM 1631 C CA . GLY A 1 212 ? -19.778 4.775 17.482 1.00 95.31 212 GLY A CA 1
ATOM 1632 C C . GLY A 1 212 ? -19.235 3.473 16.901 1.00 95.31 212 GLY A C 1
ATOM 1633 O O . GLY A 1 212 ? -19.998 2.532 16.706 1.00 95.31 212 GLY A O 1
ATOM 1634 N N . MET A 1 213 ? -17.954 3.432 16.529 1.00 97.62 213 MET A N 1
ATOM 1635 C CA . MET A 1 213 ? -17.342 2.302 15.830 1.00 97.62 213 MET A CA 1
ATOM 1636 C C . MET A 1 213 ? -16.318 1.606 16.721 1.00 97.62 213 MET A C 1
ATOM 1638 O O . MET A 1 213 ? -15.531 2.278 17.384 1.00 97.62 213 MET A O 1
ATOM 1642 N N . THR A 1 214 ? -16.285 0.279 16.683 1.00 98.50 214 THR A N 1
ATOM 1643 C CA . THR A 1 214 ? -15.348 -0.567 17.435 1.00 98.50 214 THR A CA 1
ATOM 1644 C C . THR A 1 214 ? -14.712 -1.589 16.495 1.00 98.50 214 THR A C 1
ATOM 1646 O O . THR A 1 214 ? -15.305 -1.947 15.475 1.00 98.50 214 THR A O 1
ATOM 1649 N N . ALA A 1 215 ? -13.477 -1.985 16.800 1.00 98.50 215 ALA A N 1
ATOM 1650 C CA . ALA A 1 215 ? -12.735 -3.000 16.067 1.00 98.50 215 ALA A CA 1
ATOM 1651 C C . ALA A 1 215 ? -12.714 -4.300 16.883 1.00 98.50 215 ALA A C 1
ATOM 1653 O O . ALA A 1 215 ? -12.481 -4.255 18.090 1.00 98.50 215 ALA A O 1
ATOM 1654 N N . PHE A 1 216 ? -12.954 -5.431 16.230 1.00 98.75 216 PHE A N 1
ATOM 1655 C CA . PHE A 1 216 ? -13.090 -6.741 16.862 1.00 98.75 216 PHE A CA 1
ATOM 1656 C C . PHE A 1 216 ? -12.189 -7.763 16.175 1.00 98.75 216 PHE A C 1
ATOM 1658 O O . PHE A 1 216 ? -12.144 -7.815 14.946 1.00 98.75 216 PHE A O 1
ATOM 1665 N N . LEU A 1 217 ? -11.504 -8.586 16.963 1.00 98.69 217 LEU A N 1
ATOM 1666 C CA . LEU A 1 217 ? -10.854 -9.807 16.501 1.00 98.69 217 LEU A CA 1
ATOM 1667 C C . LEU A 1 217 ? -11.909 -10.915 16.423 1.00 98.69 217 LEU A C 1
ATOM 1669 O O . LEU A 1 217 ? -12.590 -11.199 17.404 1.00 98.69 217 LEU A O 1
ATOM 1673 N N . VAL A 1 218 ? -12.077 -11.526 15.257 1.00 98.50 218 VAL A N 1
ATOM 1674 C CA . VAL A 1 218 ? -13.069 -12.582 15.019 1.00 98.50 218 VAL A CA 1
ATOM 1675 C C . VAL A 1 218 ? -12.402 -13.747 14.309 1.00 98.50 218 VAL A C 1
ATOM 1677 O O . VAL A 1 218 ? -11.591 -13.548 13.404 1.00 98.50 218 VAL A O 1
ATOM 1680 N N . GLU A 1 219 ? -12.744 -14.967 14.703 1.00 97.94 219 GLU A N 1
ATOM 1681 C CA . GLU A 1 219 ? -12.184 -16.181 14.115 1.00 97.94 219 GLU A CA 1
ATOM 1682 C C . GLU A 1 219 ? -13.188 -16.876 13.200 1.00 97.94 219 GLU A C 1
ATOM 1684 O O . GLU A 1 219 ? -14.388 -16.887 13.474 1.00 97.94 219 GLU A O 1
ATOM 1689 N N . ARG A 1 220 ? -12.694 -17.519 12.134 1.00 95.31 220 ARG A N 1
ATOM 1690 C CA . ARG A 1 220 ? -13.514 -18.227 11.129 1.00 95.31 220 ARG A CA 1
ATOM 1691 C C . ARG A 1 220 ? -14.500 -19.242 11.726 1.00 95.31 220 ARG A C 1
ATOM 1693 O O . ARG A 1 220 ? -15.525 -19.512 11.114 1.00 95.31 220 ARG A O 1
ATOM 1700 N N . GLY A 1 221 ? -14.182 -19.826 12.882 1.00 95.38 221 GLY A N 1
ATOM 1701 C CA . GLY A 1 221 ? -15.003 -20.846 13.541 1.00 95.38 221 GLY A CA 1
ATOM 1702 C C . GLY A 1 221 ? -16.155 -20.306 14.391 1.00 95.38 221 GLY A C 1
ATOM 1703 O O . GLY A 1 221 ? -16.917 -21.103 14.939 1.00 95.38 221 GLY A O 1
ATOM 1704 N N . PHE A 1 222 ? -16.291 -18.985 14.545 1.00 98.19 222 PHE A N 1
ATOM 1705 C CA . PHE A 1 222 ? -17.351 -18.419 15.377 1.00 98.19 222 PHE A CA 1
ATOM 1706 C C . PHE A 1 222 ? -18.726 -18.705 14.759 1.00 98.19 222 PHE A C 1
ATOM 1708 O O . PHE A 1 222 ? -18.957 -18.502 13.567 1.00 98.19 222 PHE A O 1
ATOM 1715 N N . LYS A 1 223 ? -19.663 -19.190 15.580 1.00 98.38 223 LYS A N 1
ATOM 1716 C CA . LYS A 1 223 ? -21.011 -19.549 15.125 1.00 98.38 223 LYS A CA 1
ATOM 1717 C C . LYS A 1 223 ? -21.715 -18.328 14.521 1.00 98.38 223 LYS A C 1
ATOM 1719 O O . LYS A 1 223 ? -21.725 -17.267 15.136 1.00 98.38 223 LYS A O 1
ATOM 1724 N N . GLY A 1 224 ? -22.326 -18.513 13.349 1.00 98.12 224 GLY A N 1
ATOM 1725 C CA . GLY A 1 224 ? -23.037 -17.456 12.619 1.00 98.12 224 GLY A CA 1
ATOM 1726 C C . GLY A 1 224 ? -22.147 -16.598 11.713 1.00 98.12 224 GLY A C 1
ATOM 1727 O O . GLY A 1 224 ? -22.651 -15.685 11.061 1.00 98.12 224 GLY A O 1
ATOM 1728 N N . PHE A 1 225 ? -20.833 -16.855 11.680 1.00 98.62 225 PHE A N 1
ATOM 1729 C CA . PHE A 1 225 ? -19.912 -16.199 10.760 1.00 98.62 225 PHE A CA 1
ATOM 1730 C C . PHE A 1 225 ? -19.709 -17.067 9.516 1.00 98.62 225 PHE A C 1
ATOM 1732 O O . PHE A 1 225 ? -19.252 -18.205 9.605 1.00 98.62 225 PHE A O 1
ATOM 1739 N N . GLU A 1 226 ? -20.011 -16.507 8.348 1.00 98.38 226 GLU A N 1
ATOM 1740 C CA . GLU A 1 226 ? -19.826 -17.167 7.060 1.00 98.38 226 GLU A CA 1
ATOM 1741 C C . GLU A 1 226 ? -18.987 -16.317 6.099 1.00 98.38 226 GLU A C 1
ATOM 1743 O O . GLU A 1 226 ? -19.013 -15.082 6.112 1.00 98.38 226 GLU A O 1
ATOM 1748 N N . VAL A 1 227 ? -18.243 -17.000 5.228 1.00 98.50 227 VAL A N 1
ATOM 1749 C CA . VAL A 1 227 ? -17.466 -16.388 4.146 1.00 98.50 227 VAL A CA 1
ATOM 1750 C C . VAL A 1 227 ? -18.118 -16.755 2.822 1.00 98.50 227 VAL A C 1
ATOM 1752 O O . VAL A 1 227 ? -18.326 -17.934 2.544 1.00 98.50 227 VAL A O 1
ATOM 1755 N N . GLY A 1 228 ? -18.424 -15.744 2.012 1.00 97.31 228 GLY A N 1
ATOM 1756 C CA . GLY A 1 228 ? -19.034 -15.916 0.700 1.00 97.31 228 GLY A CA 1
ATOM 1757 C C . GLY A 1 228 ? -18.092 -16.516 -0.342 1.00 97.31 228 GLY A C 1
ATOM 1758 O O . GLY A 1 228 ? -16.913 -16.790 -0.095 1.00 97.31 228 GLY A O 1
ATOM 1759 N N . GLU A 1 229 ? -18.617 -16.680 -1.554 1.00 96.69 229 GLU A N 1
ATOM 1760 C CA . GLU A 1 229 ? -17.828 -17.171 -2.677 1.00 96.69 229 GLU A CA 1
ATOM 1761 C C . GLU A 1 229 ? -16.702 -16.204 -3.061 1.00 96.69 229 GLU A C 1
ATOM 1763 O O . GLU A 1 229 ? -16.768 -14.981 -2.891 1.00 96.69 229 GLU A O 1
ATOM 1768 N N . LYS A 1 230 ? -15.631 -16.780 -3.608 1.00 97.25 230 LYS A N 1
ATOM 1769 C CA . LYS A 1 230 ? -14.495 -16.012 -4.100 1.00 97.25 230 LYS A CA 1
ATOM 1770 C C . LYS A 1 230 ? -14.888 -15.221 -5.350 1.00 97.25 230 LYS A C 1
ATOM 1772 O O . LYS A 1 230 ? -15.354 -15.786 -6.331 1.00 97.25 230 LYS A O 1
ATOM 1777 N N . LEU A 1 231 ? -14.587 -13.923 -5.345 1.00 97.31 231 LEU A N 1
ATOM 1778 C CA . LEU A 1 231 ? -14.879 -13.020 -6.457 1.00 97.31 231 LEU A CA 1
ATOM 1779 C C . LEU A 1 231 ? -13.978 -13.272 -7.679 1.00 97.31 231 LEU A C 1
ATOM 1781 O O . LEU A 1 231 ? -12.748 -13.405 -7.560 1.00 97.31 231 LEU A O 1
ATOM 1785 N N . ASP A 1 232 ? -14.590 -13.234 -8.864 1.00 98.00 232 ASP A N 1
ATOM 1786 C CA . ASP A 1 232 ? -13.912 -13.277 -10.160 1.00 98.00 232 ASP A CA 1
ATOM 1787 C C . ASP A 1 232 ? -13.481 -11.864 -10.586 1.00 98.00 232 ASP A C 1
ATOM 1789 O O . ASP A 1 232 ? -14.267 -11.058 -11.080 1.00 98.00 232 ASP A O 1
ATOM 1793 N N . LYS A 1 233 ? -12.219 -11.518 -10.308 1.00 98.12 233 LYS A N 1
ATOM 1794 C CA . LYS A 1 233 ? -11.696 -10.154 -10.482 1.00 98.12 233 LYS A CA 1
ATOM 1795 C C . LYS A 1 233 ? -10.991 -9.963 -11.825 1.00 98.12 233 LYS A C 1
ATOM 1797 O O . LYS A 1 233 ? -10.370 -10.887 -12.350 1.00 98.12 233 LYS A O 1
ATOM 1802 N N . PHE A 1 234 ? -10.992 -8.719 -12.309 1.00 98.06 234 PHE A N 1
ATOM 1803 C CA . PHE A 1 234 ? -10.237 -8.281 -13.492 1.00 98.06 234 PHE A CA 1
ATOM 1804 C C . PHE A 1 234 ? -8.725 -8.542 -13.364 1.00 98.06 234 PHE A C 1
ATOM 1806 O O . PHE A 1 234 ? -8.109 -9.158 -14.231 1.00 98.06 234 PHE A O 1
ATOM 1813 N N . GLY A 1 235 ? -8.131 -8.093 -12.261 1.00 98.12 235 GLY A N 1
ATOM 1814 C CA . GLY A 1 235 ? -6.726 -8.303 -11.913 1.00 98.12 235 GLY A CA 1
ATOM 1815 C C . GLY A 1 235 ? -6.589 -8.766 -10.471 1.00 98.12 235 GLY A C 1
ATOM 1816 O O . GLY A 1 235 ? -7.584 -8.952 -9.764 1.00 98.12 235 GLY A O 1
ATOM 1817 N N . MET A 1 236 ? -5.350 -8.951 -10.033 1.00 98.62 236 MET A N 1
ATOM 1818 C CA . MET A 1 236 ? -5.000 -9.483 -8.717 1.00 98.62 236 MET A CA 1
ATOM 1819 C C . MET A 1 236 ? -5.599 -10.874 -8.481 1.00 98.62 236 MET A C 1
ATOM 1821 O O . MET A 1 236 ? -5.954 -11.254 -7.360 1.00 98.62 236 MET A O 1
ATOM 1825 N N . ARG A 1 237 ? -5.738 -11.642 -9.567 1.00 98.62 237 ARG A N 1
ATOM 1826 C CA . ARG A 1 237 ? -6.201 -13.026 -9.525 1.00 98.62 237 ARG A CA 1
ATOM 1827 C C . ARG A 1 237 ? -5.126 -13.877 -8.858 1.00 98.62 237 ARG A C 1
ATOM 1829 O O . ARG A 1 237 ? -3.935 -13.692 -9.095 1.00 98.62 237 ARG A O 1
ATOM 1836 N N . GLY A 1 238 ? -5.554 -14.745 -7.950 1.00 97.81 238 GLY A N 1
ATOM 1837 C CA . GLY A 1 238 ? -4.661 -15.423 -7.008 1.00 97.81 238 GLY A CA 1
ATOM 1838 C C . GLY A 1 238 ? -4.631 -14.790 -5.619 1.00 97.81 238 GLY A C 1
ATOM 1839 O O . GLY A 1 238 ? -4.362 -15.492 -4.657 1.00 97.81 238 GLY A O 1
ATOM 1840 N N . SER A 1 239 ? -5.044 -13.528 -5.464 1.00 98.69 239 SER A N 1
ATOM 1841 C CA . SER A 1 239 ? -5.400 -12.982 -4.151 1.00 98.69 239 SER A CA 1
ATOM 1842 C C . SER A 1 239 ? -6.879 -13.262 -3.899 1.00 98.69 239 SER A C 1
ATOM 1844 O O . SER A 1 239 ? -7.716 -12.788 -4.671 1.00 98.69 239 SER A O 1
ATOM 1846 N N . PRO A 1 240 ? -7.268 -14.095 -2.922 1.00 98.31 240 PRO A N 1
ATOM 1847 C CA . PRO A 1 240 ? -8.668 -14.425 -2.721 1.00 98.31 240 PRO A CA 1
ATOM 1848 C C . PRO A 1 240 ? -9.399 -13.241 -2.081 1.00 98.31 240 PRO A C 1
ATOM 1850 O O . PRO A 1 240 ? -8.892 -12.608 -1.165 1.00 98.31 240 PRO A O 1
ATOM 1853 N N . THR A 1 241 ? -10.588 -12.920 -2.588 1.00 98.75 241 THR A N 1
ATOM 1854 C CA . THR A 1 241 ? -11.428 -11.828 -2.077 1.00 98.75 241 THR A CA 1
ATOM 1855 C C . THR A 1 241 ? -12.852 -12.338 -2.013 1.00 98.75 241 THR A C 1
ATOM 1857 O O . THR A 1 241 ? -13.290 -12.949 -2.986 1.00 98.75 241 THR A O 1
ATOM 1860 N N . ALA A 1 242 ? -13.547 -12.101 -0.908 1.00 98.50 242 ALA A N 1
ATOM 1861 C CA . ALA A 1 242 ? -14.931 -12.523 -0.736 1.00 98.50 242 ALA A CA 1
ATOM 1862 C C . ALA A 1 242 ? -15.723 -11.526 0.113 1.00 98.50 242 ALA A C 1
ATOM 1864 O O . ALA A 1 242 ? -15.176 -10.574 0.682 1.00 98.50 242 ALA A O 1
ATOM 1865 N N . GLU A 1 243 ? -17.026 -11.764 0.161 1.00 98.44 243 GLU A N 1
ATOM 1866 C CA . GLU A 1 243 ? -17.932 -11.158 1.128 1.00 98.44 243 GLU A CA 1
ATOM 1867 C C . GLU A 1 243 ? -17.891 -11.928 2.453 1.00 98.44 243 GLU A C 1
ATOM 1869 O O . GLU A 1 243 ? -17.508 -13.098 2.497 1.00 98.44 243 GLU A O 1
ATOM 1874 N N . LEU A 1 244 ? -18.275 -11.257 3.535 1.00 98.75 244 LEU A N 1
ATOM 1875 C CA . LEU A 1 244 ? -18.440 -11.841 4.863 1.00 98.75 244 LEU A CA 1
ATOM 1876 C C . LEU A 1 244 ? -19.874 -11.612 5.324 1.00 98.75 244 LEU A C 1
ATOM 1878 O O . LEU A 1 244 ? -20.399 -10.514 5.124 1.00 98.75 244 LEU A O 1
ATOM 1882 N N . PHE A 1 245 ? -20.461 -12.591 6.000 1.00 98.62 245 PHE A N 1
ATOM 1883 C CA . PHE A 1 245 ? -21.814 -12.519 6.545 1.00 98.62 245 PHE A CA 1
ATOM 1884 C C . PHE A 1 245 ? -21.794 -12.837 8.037 1.00 98.62 245 PHE A C 1
ATOM 1886 O O . PHE A 1 245 ? -21.114 -13.766 8.469 1.00 98.62 245 PHE A O 1
ATOM 1893 N N . PHE A 1 246 ? -22.530 -12.049 8.817 1.00 98.69 246 PHE A N 1
ATOM 1894 C CA . PHE A 1 246 ? -22.634 -12.208 10.264 1.00 98.69 246 PHE A CA 1
ATOM 1895 C C . PHE A 1 246 ? -24.105 -12.276 10.654 1.00 98.69 246 PHE A C 1
ATOM 1897 O O . PHE A 1 246 ? -24.831 -11.289 10.495 1.00 98.69 246 PHE A O 1
ATOM 1904 N N . ASP A 1 247 ? -24.513 -13.423 11.183 1.00 98.56 247 ASP A N 1
ATOM 1905 C CA . ASP A 1 247 ? -25.822 -13.650 11.786 1.00 98.56 247 ASP A CA 1
ATOM 1906 C C . ASP A 1 247 ? -25.637 -14.019 13.258 1.00 98.56 247 ASP A C 1
ATOM 1908 O O . ASP A 1 247 ? -25.246 -15.134 13.598 1.00 98.56 247 ASP A O 1
ATOM 1912 N N . ASN A 1 248 ? -25.893 -13.049 14.136 1.00 98.31 248 ASN A N 1
ATOM 1913 C CA . ASN A 1 248 ? -25.800 -13.197 15.588 1.00 98.31 248 ASN A CA 1
ATOM 1914 C C . ASN A 1 248 ? -24.481 -13.820 16.076 1.00 98.31 248 ASN A C 1
ATOM 1916 O O . ASN A 1 248 ? -24.472 -14.676 16.962 1.00 98.31 248 ASN A O 1
ATOM 1920 N N . VAL A 1 249 ? -23.360 -13.360 15.518 1.00 98.69 249 VAL A N 1
ATOM 1921 C CA . VAL A 1 249 ? -22.029 -13.839 15.904 1.00 98.69 249 VAL A CA 1
ATOM 1922 C C . VAL A 1 249 ? -21.688 -13.325 17.296 1.00 98.69 249 VAL A C 1
ATOM 1924 O O . VAL A 1 249 ? -21.600 -12.116 17.508 1.00 98.69 249 VAL A O 1
ATOM 1927 N N . GLU A 1 250 ? -21.484 -14.239 18.239 1.00 98.50 250 GLU A N 1
ATOM 1928 C CA . GLU A 1 250 ? -21.050 -13.915 19.597 1.00 98.50 250 GLU A CA 1
ATOM 1929 C C . GLU A 1 250 ? -19.538 -13.670 19.636 1.00 98.50 250 GLU A C 1
ATOM 1931 O O . GLU A 1 250 ? -18.748 -14.563 19.339 1.00 98.50 250 GLU A O 1
ATOM 1936 N N . ILE A 1 251 ? -19.137 -12.469 20.043 1.00 98.31 251 ILE A N 1
ATOM 1937 C CA . ILE A 1 251 ? -17.741 -12.054 20.177 1.00 98.31 251 ILE A CA 1
ATOM 1938 C C . ILE A 1 251 ? -17.470 -11.744 21.657 1.00 98.31 251 ILE A C 1
ATOM 1940 O O . ILE A 1 251 ? -18.186 -10.919 22.237 1.00 98.31 251 ILE A O 1
ATOM 1944 N N . PRO A 1 252 ? -16.467 -12.379 22.285 1.00 97.31 252 PRO A N 1
ATOM 1945 C CA . PRO A 1 252 ? -16.070 -12.062 23.655 1.00 97.31 252 PRO A CA 1
ATOM 1946 C C . PRO A 1 252 ? -15.622 -10.600 23.824 1.00 97.31 252 PRO A C 1
ATOM 1948 O O . PRO A 1 252 ? -15.221 -9.942 22.862 1.00 97.31 252 PRO A O 1
ATOM 1951 N N . GLU A 1 253 ? -15.697 -10.056 25.039 1.00 96.44 253 GLU A N 1
ATOM 1952 C CA . GLU A 1 253 ? -15.318 -8.657 25.287 1.00 96.44 253 GLU A CA 1
ATOM 1953 C C . GLU A 1 253 ? -13.803 -8.442 25.128 1.00 96.44 253 GLU A C 1
ATOM 1955 O O . GLU A 1 253 ? -13.369 -7.423 24.589 1.00 96.44 253 GLU A O 1
ATOM 1960 N N . GLU A 1 254 ? -13.006 -9.450 25.485 1.00 97.19 254 GLU A N 1
ATOM 1961 C CA . GLU A 1 254 ? -11.555 -9.504 25.305 1.00 97.19 254 GLU A CA 1
ATOM 1962 C C . GLU A 1 254 ? -11.112 -9.463 23.834 1.00 97.19 254 GLU A C 1
ATOM 1964 O O . GLU A 1 254 ? -9.959 -9.146 23.548 1.00 97.19 254 GLU A O 1
ATOM 1969 N N . ASN A 1 255 ? -12.024 -9.696 22.885 1.00 98.19 255 ASN A N 1
ATOM 1970 C CA . ASN A 1 255 ? -11.752 -9.606 21.451 1.00 98.19 255 ASN A CA 1
ATOM 1971 C C . ASN A 1 255 ? -11.905 -8.177 20.897 1.00 98.19 255 ASN A C 1
ATOM 1973 O O . ASN A 1 255 ? -11.707 -7.954 19.700 1.00 98.19 255 ASN A O 1
ATOM 1977 N N . VAL A 1 256 ? -12.235 -7.183 21.728 1.00 98.44 256 VAL A N 1
ATOM 1978 C CA . VAL A 1 256 ? -12.179 -5.768 21.334 1.00 98.44 256 VAL A CA 1
ATOM 1979 C C . VAL A 1 256 ? -10.720 -5.344 21.142 1.00 98.44 256 VAL A C 1
ATOM 1981 O O . VAL A 1 256 ? -9.915 -5.377 22.071 1.00 98.44 256 VAL A O 1
ATOM 1984 N N . LEU A 1 257 ? -10.373 -4.886 19.937 1.00 98.19 257 LEU A N 1
ATOM 1985 C CA . LEU A 1 257 ? -9.050 -4.336 19.646 1.00 98.19 257 LEU A CA 1
ATOM 1986 C C . LEU A 1 257 ? -9.023 -2.834 19.962 1.00 98.19 257 LEU A C 1
ATOM 1988 O O . LEU A 1 257 ? -9.732 -2.033 19.342 1.00 98.19 257 LEU A O 1
ATOM 1992 N N . GLY A 1 258 ? -8.170 -2.436 20.905 1.00 96.69 258 GLY A N 1
ATOM 1993 C CA . GLY A 1 258 ? -8.112 -1.067 21.406 1.00 96.69 258 GLY A CA 1
ATOM 1994 C C . GLY A 1 258 ? -9.220 -0.785 22.423 1.00 96.69 258 GLY A C 1
ATOM 1995 O O . GLY A 1 258 ? -9.210 -1.329 23.519 1.00 96.69 258 GLY A O 1
ATOM 1996 N N . GLN A 1 259 ? -10.146 0.121 22.103 1.00 96.44 259 GLN A N 1
ATOM 1997 C CA . GLN A 1 259 ? -11.223 0.525 23.016 1.00 96.44 259 GLN A CA 1
ATOM 1998 C C . GLN A 1 259 ? -12.564 0.619 22.286 1.00 96.44 259 GLN A C 1
ATOM 2000 O O . GLN A 1 259 ? -12.628 1.015 21.115 1.00 96.44 259 GLN A O 1
ATOM 2005 N N . VAL A 1 260 ? -13.648 0.340 23.012 1.00 97.31 260 VAL A N 1
ATOM 2006 C CA . VAL A 1 260 ? -15.022 0.525 22.529 1.00 97.31 260 VAL A CA 1
ATOM 2007 C C . VAL A 1 260 ? -15.237 1.980 22.089 1.00 97.31 260 VAL A C 1
ATOM 2009 O O . VAL A 1 260 ? -14.834 2.927 22.766 1.00 97.31 260 VAL A O 1
ATOM 2012 N N . GLY A 1 261 ? -15.827 2.174 20.909 1.00 96.50 261 GLY A N 1
ATOM 2013 C CA . GLY A 1 261 ? -16.068 3.489 20.302 1.00 96.50 261 GLY A CA 1
ATOM 2014 C C . GLY A 1 261 ? -14.820 4.174 19.720 1.00 96.50 261 GLY A C 1
ATOM 2015 O O . GLY A 1 261 ? -14.907 5.288 19.195 1.00 96.50 261 GLY A O 1
ATOM 2016 N N . LYS A 1 262 ? -13.641 3.537 19.788 1.00 96.69 262 LYS A N 1
ATOM 2017 C CA . LYS A 1 262 ? -12.374 4.056 19.231 1.00 96.69 262 LYS A CA 1
ATOM 2018 C C . LYS A 1 262 ? -11.933 3.357 17.945 1.00 96.69 262 LYS A C 1
ATOM 2020 O O . LYS A 1 262 ? -10.845 3.632 17.440 1.00 96.69 262 LYS A O 1
ATOM 2025 N N . GLY A 1 263 ? -12.789 2.533 17.348 1.00 96.38 263 GLY A N 1
ATOM 2026 C CA . GLY A 1 263 ? -12.518 1.823 16.098 1.00 96.38 263 GLY A CA 1
ATOM 2027 C C . GLY A 1 263 ? -12.167 2.751 14.931 1.00 96.38 263 GLY A C 1
ATOM 2028 O O . GLY A 1 263 ? -11.319 2.397 14.119 1.00 96.38 263 GLY A O 1
ATOM 2029 N N . ALA A 1 264 ? -12.725 3.967 14.858 1.00 93.88 264 ALA A N 1
ATOM 2030 C CA . ALA A 1 264 ? -12.327 4.936 13.827 1.00 93.88 264 ALA A CA 1
ATOM 2031 C C . ALA A 1 264 ? -10.881 5.408 13.991 1.00 93.88 264 ALA A C 1
ATOM 2033 O O . ALA A 1 264 ? -10.178 5.564 12.999 1.00 93.88 264 ALA A O 1
ATOM 2034 N N . SER A 1 265 ? -10.417 5.606 15.225 1.00 92.94 265 SER A N 1
ATOM 2035 C CA . SER A 1 265 ? -9.025 5.971 15.496 1.00 92.94 265 SER A CA 1
ATOM 2036 C C . SER A 1 265 ? -8.077 4.827 15.135 1.00 92.94 265 SER A C 1
ATOM 2038 O O . SER A 1 265 ? -7.085 5.064 14.445 1.00 92.94 265 SER A O 1
ATOM 2040 N N . VAL A 1 266 ? -8.424 3.590 15.511 1.00 94.62 266 VAL A N 1
ATOM 2041 C CA . VAL A 1 266 ? -7.679 2.380 15.117 1.00 94.62 266 VAL A CA 1
ATOM 2042 C C . VAL A 1 266 ? -7.592 2.289 13.593 1.00 94.62 266 VAL A C 1
ATOM 2044 O O . VAL A 1 266 ? -6.492 2.200 13.048 1.00 94.62 266 VAL A O 1
ATOM 2047 N N . LEU A 1 267 ? -8.730 2.397 12.898 1.00 92.62 267 LEU A N 1
ATOM 2048 C CA . LEU A 1 267 ? -8.812 2.347 11.438 1.00 92.62 267 LEU A CA 1
ATOM 2049 C C . LEU A 1 267 ? -7.949 3.427 10.773 1.00 92.62 267 LEU A C 1
ATOM 2051 O O . LEU A 1 267 ? -7.062 3.117 9.984 1.00 92.62 267 LEU A O 1
ATOM 2055 N N . MET A 1 268 ? -8.184 4.699 11.106 1.00 87.56 268 MET A N 1
ATOM 2056 C CA . MET A 1 268 ? -7.524 5.829 10.443 1.00 87.56 268 MET A CA 1
ATOM 2057 C C . MET A 1 268 ? -6.014 5.831 10.683 1.00 87.56 268 MET A C 1
ATOM 2059 O O . MET A 1 268 ? -5.255 6.125 9.766 1.00 87.56 268 MET A O 1
ATOM 2063 N N . SER A 1 269 ? -5.573 5.436 11.882 1.00 88.19 269 SER A N 1
ATOM 2064 C CA . SER A 1 269 ? -4.145 5.310 12.189 1.00 88.19 269 SER A CA 1
ATOM 2065 C C . SER A 1 269 ? -3.453 4.214 11.371 1.00 88.19 269 SER A C 1
ATOM 2067 O O . SER A 1 269 ? -2.240 4.277 11.187 1.00 88.19 269 SER A O 1
ATOM 2069 N N . GLY A 1 270 ? -4.184 3.177 10.944 1.00 91.00 270 GLY A N 1
ATOM 2070 C CA . GLY A 1 270 ? -3.691 2.078 10.109 1.00 91.00 270 GLY A CA 1
ATOM 2071 C C . GLY A 1 270 ? -3.702 2.405 8.620 1.00 91.00 270 GLY A C 1
ATOM 2072 O O . GLY A 1 270 ? -2.756 2.049 7.923 1.00 91.00 270 GLY A O 1
ATOM 2073 N N . LEU A 1 271 ? -4.718 3.137 8.147 1.00 91.88 271 LEU A N 1
ATOM 2074 C CA . LEU A 1 271 ? -4.899 3.474 6.728 1.00 91.88 271 LEU A CA 1
ATOM 2075 C C . LEU A 1 271 ? -3.705 4.224 6.119 1.00 91.88 271 LEU A C 1
ATOM 2077 O O . LEU A 1 271 ? -3.393 4.044 4.944 1.00 91.88 271 LEU A O 1
ATOM 2081 N N . ASP A 1 272 ? -3.032 5.074 6.891 1.00 94.12 272 ASP A N 1
ATOM 2082 C CA . ASP A 1 272 ? -1.873 5.813 6.384 1.00 94.12 272 ASP A CA 1
ATOM 2083 C C . ASP A 1 272 ? -0.669 4.890 6.152 1.00 94.12 272 ASP A C 1
ATOM 2085 O O . ASP A 1 272 ? 0.008 4.995 5.130 1.00 94.12 272 ASP A O 1
ATOM 2089 N N . LEU A 1 273 ? -0.450 3.923 7.042 1.00 97.12 273 LEU A N 1
ATOM 2090 C CA . LEU A 1 273 ? 0.612 2.923 6.897 1.00 97.12 273 LEU A CA 1
ATOM 2091 C C . LEU A 1 273 ? 0.255 1.865 5.848 1.00 97.12 273 LEU A C 1
ATOM 2093 O O . LEU A 1 273 ? 1.121 1.430 5.098 1.00 97.12 273 LEU A O 1
ATOM 2097 N N . GLU A 1 274 ? -1.028 1.516 5.728 1.00 97.56 274 GLU A N 1
ATOM 2098 C CA . GLU A 1 274 ? -1.560 0.732 4.610 1.00 97.56 274 GLU A CA 1
ATOM 2099 C C . GLU A 1 274 ? -1.193 1.348 3.265 1.00 97.56 274 GLU A C 1
ATOM 2101 O O . GLU A 1 274 ? -0.627 0.662 2.416 1.00 97.56 274 GLU A O 1
ATOM 2106 N N . ARG A 1 275 ? -1.473 2.640 3.073 1.00 98.25 275 ARG A N 1
ATOM 2107 C CA . ARG A 1 275 ? -1.157 3.336 1.819 1.00 98.25 275 ARG A CA 1
ATOM 2108 C C . ARG A 1 275 ? 0.339 3.347 1.542 1.00 98.25 275 ARG A C 1
ATOM 2110 O O . ARG A 1 275 ? 0.745 3.103 0.407 1.00 98.25 275 ARG A O 1
ATOM 2117 N N . LEU A 1 276 ? 1.154 3.603 2.561 1.00 98.62 276 LEU A N 1
ATOM 2118 C CA . LEU A 1 276 ? 2.603 3.576 2.418 1.00 9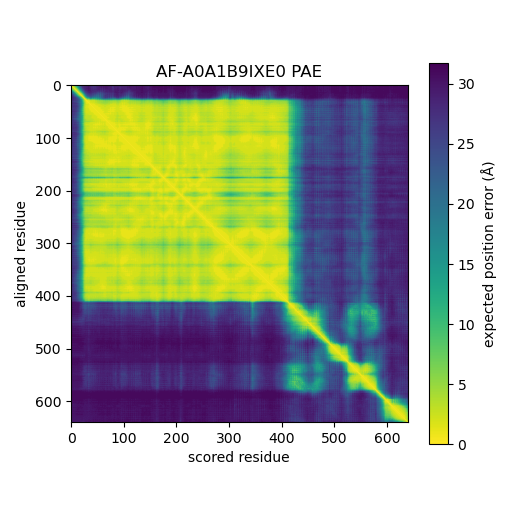8.62 276 LEU A CA 1
ATOM 2119 C C . LEU A 1 276 ? 3.094 2.193 1.974 1.00 98.62 276 LEU A C 1
ATOM 2121 O O . LEU A 1 276 ? 3.681 2.081 0.901 1.00 98.62 276 LEU A O 1
ATOM 2125 N N . VAL A 1 277 ? 2.810 1.143 2.748 1.00 98.75 277 VAL A N 1
ATOM 2126 C CA . VAL A 1 277 ? 3.334 -0.203 2.476 1.00 98.75 277 VAL A CA 1
ATOM 2127 C C . VAL A 1 277 ? 2.801 -0.733 1.145 1.00 98.75 277 VAL A C 1
ATOM 2129 O O . VAL A 1 277 ? 3.578 -1.213 0.321 1.00 98.75 277 VAL A O 1
ATOM 2132 N N . LEU A 1 278 ? 1.503 -0.564 0.856 1.00 98.75 278 LEU A N 1
ATOM 2133 C CA . LEU A 1 278 ? 0.920 -0.976 -0.429 1.00 98.75 278 LEU A CA 1
ATOM 2134 C C . LEU A 1 278 ? 1.469 -0.187 -1.625 1.00 98.75 278 LEU A C 1
ATOM 2136 O O . LEU A 1 278 ? 1.316 -0.662 -2.750 1.00 98.75 278 LEU A O 1
ATOM 2140 N N . SER A 1 279 ? 2.143 0.954 -1.422 1.00 98.81 279 SER A N 1
ATOM 2141 C CA . SER A 1 279 ? 2.858 1.652 -2.502 1.00 98.81 279 SER A CA 1
ATOM 2142 C C . SER A 1 279 ? 4.018 0.829 -3.067 1.00 98.81 279 SER A C 1
ATOM 2144 O O . SER A 1 279 ? 4.379 1.031 -4.224 1.00 98.81 279 SER A O 1
ATOM 2146 N N . GLY A 1 280 ? 4.555 -0.144 -2.317 1.00 98.81 280 GLY A N 1
ATOM 2147 C CA . GLY A 1 280 ? 5.503 -1.127 -2.855 1.00 98.81 280 GLY A CA 1
ATOM 2148 C C . GLY A 1 280 ? 4.904 -1.946 -4.006 1.00 98.81 280 GLY A C 1
ATOM 2149 O O . GLY A 1 280 ? 5.599 -2.272 -4.964 1.00 98.81 280 GLY A O 1
ATOM 2150 N N . GLY A 1 281 ? 3.588 -2.176 -3.990 1.00 98.88 281 GLY A N 1
ATOM 2151 C CA . GLY A 1 281 ? 2.854 -2.873 -5.047 1.00 98.88 281 GLY A CA 1
ATOM 2152 C C . GLY A 1 281 ? 3.059 -2.283 -6.445 1.00 98.88 281 GLY A C 1
ATOM 2153 O O . GLY A 1 281 ? 3.628 -2.940 -7.324 1.00 98.88 281 GLY A O 1
ATOM 2154 N N . PRO A 1 282 ? 2.646 -1.022 -6.657 1.00 98.94 282 PRO A N 1
ATOM 2155 C CA . PRO A 1 282 ? 2.929 -0.275 -7.875 1.00 98.94 282 PRO A CA 1
ATOM 2156 C C . PRO A 1 282 ? 4.411 -0.254 -8.278 1.00 98.94 282 PRO A C 1
ATOM 2158 O O . PRO A 1 282 ? 4.705 -0.396 -9.466 1.00 98.94 282 PRO A O 1
ATOM 2161 N N . LEU A 1 283 ? 5.346 -0.113 -7.327 1.00 98.88 283 LEU A N 1
ATOM 2162 C CA . LEU A 1 283 ? 6.787 -0.124 -7.626 1.00 98.88 283 LEU A CA 1
ATOM 2163 C C . LEU A 1 283 ? 7.234 -1.466 -8.217 1.00 98.88 283 LEU A C 1
ATOM 2165 O O . LEU A 1 283 ? 7.913 -1.488 -9.247 1.00 98.88 283 LEU A O 1
ATOM 2169 N N . GLY A 1 284 ? 6.797 -2.579 -7.623 1.00 98.75 284 GLY A N 1
ATOM 2170 C CA . GLY A 1 284 ? 7.125 -3.920 -8.100 1.00 98.75 284 GLY A CA 1
ATOM 2171 C C . GLY A 1 284 ? 6.559 -4.198 -9.491 1.00 98.75 284 GLY A C 1
ATOM 2172 O O . GLY A 1 284 ? 7.276 -4.697 -10.361 1.00 98.75 284 GLY A O 1
ATOM 2173 N N . ILE A 1 285 ? 5.308 -3.793 -9.744 1.00 98.88 285 ILE A N 1
ATOM 2174 C CA . ILE A 1 285 ? 4.678 -3.905 -11.070 1.00 98.88 285 ILE A CA 1
ATOM 2175 C C . ILE A 1 285 ? 5.449 -3.088 -12.112 1.00 98.88 285 ILE A C 1
ATOM 2177 O O . ILE A 1 285 ? 5.753 -3.603 -13.189 1.00 98.88 285 ILE A O 1
ATOM 2181 N N . MET A 1 286 ? 5.802 -1.836 -11.801 1.00 98.81 286 MET A N 1
ATOM 2182 C CA . MET A 1 286 ? 6.594 -0.993 -12.701 1.00 98.81 286 MET A CA 1
ATOM 2183 C C . MET A 1 286 ? 7.960 -1.604 -13.002 1.00 98.81 286 MET A C 1
ATOM 2185 O O . MET A 1 286 ? 8.390 -1.613 -14.156 1.00 98.81 286 MET A O 1
ATOM 2189 N N . GLN A 1 287 ? 8.634 -2.149 -11.988 1.00 98.38 287 GLN A N 1
ATOM 2190 C CA . GLN A 1 287 ? 9.921 -2.809 -12.170 1.00 98.38 287 GLN A CA 1
ATOM 2191 C C . GLN A 1 287 ? 9.790 -4.068 -13.039 1.00 98.38 287 GLN A C 1
ATOM 2193 O O . GLN A 1 287 ? 10.616 -4.280 -13.926 1.00 98.38 287 GLN A O 1
ATOM 2198 N N . ALA A 1 288 ? 8.753 -4.887 -12.836 1.00 98.12 288 ALA A N 1
ATOM 2199 C CA . ALA A 1 288 ? 8.480 -6.064 -13.661 1.00 98.12 288 ALA A CA 1
ATOM 2200 C C . ALA A 1 288 ? 8.181 -5.689 -15.123 1.00 98.12 288 ALA A C 1
ATOM 2202 O O . ALA A 1 288 ? 8.733 -6.292 -16.044 1.00 98.12 288 ALA A O 1
ATOM 2203 N N . ALA A 1 289 ? 7.366 -4.653 -15.334 1.00 98.19 289 ALA A N 1
ATOM 2204 C CA . ALA A 1 289 ? 7.030 -4.124 -16.652 1.00 98.19 289 ALA A CA 1
ATOM 2205 C C . ALA A 1 289 ? 8.263 -3.567 -17.383 1.00 98.19 289 ALA A C 1
ATOM 2207 O O . ALA A 1 289 ? 8.454 -3.845 -18.569 1.00 98.19 289 ALA A O 1
ATOM 2208 N N . LEU A 1 290 ? 9.135 -2.836 -16.680 1.00 97.44 290 LEU A N 1
ATOM 2209 C CA . LEU A 1 290 ? 10.387 -2.334 -17.242 1.00 97.44 290 LEU A CA 1
ATOM 2210 C C . LEU A 1 290 ? 11.324 -3.480 -17.643 1.00 97.44 290 LEU A C 1
ATOM 2212 O O . LEU A 1 290 ? 11.818 -3.467 -18.767 1.00 97.44 290 LEU A O 1
ATOM 2216 N N . ASN A 1 291 ? 11.527 -4.485 -16.783 1.00 95.81 291 ASN A N 1
ATOM 2217 C CA . ASN A 1 291 ? 12.390 -5.632 -17.108 1.00 95.81 291 ASN A CA 1
ATOM 2218 C C . ASN A 1 291 ? 11.889 -6.363 -18.358 1.00 95.81 291 ASN A C 1
ATOM 2220 O O . ASN A 1 291 ? 12.647 -6.558 -19.305 1.00 95.81 291 ASN A O 1
ATOM 2224 N N . LEU A 1 292 ? 10.587 -6.677 -18.395 1.00 95.94 292 LEU A N 1
ATOM 2225 C CA . LEU A 1 292 ? 9.941 -7.315 -19.543 1.00 95.94 292 LEU A CA 1
ATOM 2226 C C . LEU A 1 292 ? 10.178 -6.521 -20.833 1.00 95.94 292 LEU A C 1
ATOM 2228 O O . LEU A 1 292 ? 10.488 -7.086 -21.883 1.00 95.94 292 LEU A O 1
ATOM 2232 N N . THR A 1 293 ? 10.029 -5.200 -20.751 1.00 95.88 293 THR A N 1
ATOM 2233 C CA . THR A 1 293 ? 10.176 -4.309 -21.901 1.00 95.88 293 THR A CA 1
ATOM 2234 C C . THR A 1 293 ? 11.627 -4.225 -22.360 1.00 95.88 293 THR A C 1
ATOM 2236 O O . THR A 1 293 ? 11.888 -4.297 -23.562 1.00 95.88 293 THR A O 1
ATOM 2239 N N . LEU A 1 294 ? 12.583 -4.092 -21.439 1.00 95.88 294 LEU A N 1
ATOM 2240 C CA . LEU A 1 294 ? 14.007 -4.033 -21.764 1.00 95.88 294 LEU A CA 1
ATOM 2241 C C . LEU A 1 294 ? 14.467 -5.321 -22.446 1.00 95.88 294 LEU A C 1
ATOM 2243 O O . LEU A 1 294 ? 15.059 -5.242 -23.525 1.00 95.88 294 LEU A O 1
ATOM 2247 N N . ASP A 1 295 ? 14.123 -6.478 -21.884 1.00 94.19 295 ASP A N 1
ATOM 2248 C CA . ASP A 1 295 ? 14.479 -7.778 -22.450 1.00 94.19 295 ASP A CA 1
ATOM 2249 C C . ASP A 1 295 ? 13.898 -7.930 -23.861 1.00 94.19 295 ASP A C 1
ATOM 2251 O O . ASP A 1 295 ? 14.621 -8.166 -24.834 1.00 94.19 295 ASP A O 1
ATOM 2255 N N . TYR A 1 296 ? 12.593 -7.692 -24.015 1.00 97.06 296 TYR A N 1
ATOM 2256 C CA . TYR A 1 296 ? 11.921 -7.875 -25.297 1.00 97.06 296 TYR A CA 1
ATOM 2257 C C . TYR A 1 296 ? 12.428 -6.910 -26.375 1.00 97.06 296 TYR A C 1
ATOM 2259 O O . TYR A 1 296 ? 12.690 -7.312 -27.512 1.00 97.06 296 TYR A O 1
ATOM 2267 N N . THR A 1 297 ? 12.600 -5.630 -26.038 1.00 96.81 297 THR A N 1
ATOM 2268 C CA . THR A 1 297 ? 12.992 -4.601 -27.015 1.00 96.81 297 THR A CA 1
ATOM 2269 C C . THR A 1 297 ? 14.431 -4.752 -27.508 1.00 96.81 297 THR A C 1
ATOM 2271 O O . THR A 1 297 ? 14.737 -4.369 -28.644 1.00 96.81 297 THR A O 1
ATOM 2274 N N . HIS A 1 298 ? 15.309 -5.360 -26.706 1.00 96.31 298 HIS A N 1
ATOM 2275 C CA . HIS A 1 298 ? 16.693 -5.648 -27.084 1.00 96.31 298 HIS A CA 1
ATOM 2276 C C . HIS A 1 298 ? 16.877 -7.016 -27.764 1.00 96.31 298 HIS A C 1
ATOM 2278 O O . HIS A 1 298 ? 17.963 -7.282 -28.295 1.00 96.31 298 HIS A O 1
ATOM 2284 N N . GLU A 1 299 ? 15.839 -7.853 -27.817 1.00 96.19 299 GLU A N 1
ATOM 2285 C CA . GLU A 1 299 ? 15.814 -9.104 -28.586 1.00 96.19 299 GLU A CA 1
ATOM 2286 C C . GLU A 1 299 ? 15.057 -8.961 -29.915 1.00 96.19 299 GLU A C 1
ATOM 2288 O O . GLU A 1 299 ? 15.566 -9.347 -30.975 1.00 96.19 299 GLU A O 1
ATOM 2293 N N . ARG A 1 300 ? 13.848 -8.388 -29.888 1.00 97.69 300 ARG A N 1
ATOM 2294 C CA . ARG A 1 300 ? 12.955 -8.296 -31.050 1.00 97.69 300 ARG A CA 1
ATOM 2295 C C . ARG A 1 300 ? 13.547 -7.390 -32.128 1.00 97.69 300 ARG A C 1
ATOM 2297 O O . ARG A 1 300 ? 13.951 -6.263 -31.854 1.00 97.69 300 ARG A O 1
ATOM 2304 N N . LYS A 1 301 ? 13.532 -7.852 -33.384 1.00 98.38 301 LYS A N 1
ATOM 2305 C CA . LYS A 1 301 ? 13.984 -7.079 -34.552 1.00 98.38 301 LYS A CA 1
ATOM 2306 C C . LYS A 1 301 ? 12.833 -6.729 -35.492 1.00 98.38 301 LYS A C 1
ATOM 2308 O O . LYS A 1 301 ? 11.982 -7.574 -35.768 1.00 98.38 301 LYS A O 1
ATOM 2313 N N . GLN A 1 302 ? 12.839 -5.505 -36.009 1.00 98.06 302 GLN A N 1
ATOM 2314 C CA . GLN A 1 302 ? 12.015 -5.024 -37.126 1.00 98.06 302 GLN A CA 1
ATOM 2315 C C . GLN A 1 302 ? 12.851 -4.064 -37.974 1.00 98.06 302 GLN A C 1
ATOM 2317 O O . GLN A 1 302 ? 13.788 -3.451 -37.465 1.00 98.06 302 GLN A O 1
ATOM 2322 N N . PHE A 1 303 ? 12.549 -3.964 -39.270 1.00 97.62 303 PHE A N 1
ATOM 2323 C CA . PHE A 1 303 ? 13.321 -3.141 -40.215 1.00 97.62 303 PHE A CA 1
ATOM 2324 C C . PHE A 1 303 ? 14.845 -3.378 -40.104 1.00 97.62 303 PHE A C 1
ATOM 2326 O O . PHE A 1 303 ? 15.640 -2.443 -40.054 1.00 97.62 303 PHE A O 1
ATOM 2333 N N . GLY A 1 304 ? 15.251 -4.646 -39.961 1.00 97.06 304 GLY A N 1
ATOM 2334 C CA . GLY A 1 304 ? 16.658 -5.058 -39.878 1.00 97.06 304 GLY A CA 1
ATOM 2335 C C . GLY A 1 304 ? 17.391 -4.766 -38.558 1.00 97.06 304 GLY A C 1
ATOM 2336 O O . GLY A 1 304 ? 18.523 -5.217 -38.402 1.00 97.06 304 GLY A O 1
ATOM 2337 N N . LYS A 1 305 ? 16.781 -4.082 -37.578 1.00 97.50 305 LYS A N 1
ATOM 2338 C CA . LYS A 1 305 ? 17.435 -3.720 -36.303 1.00 97.50 305 LYS A CA 1
ATOM 2339 C C . LYS A 1 305 ? 16.587 -4.050 -35.075 1.00 97.50 305 LYS A C 1
ATOM 2341 O O . LYS A 1 305 ? 15.389 -4.295 -35.179 1.00 97.50 305 LYS A O 1
ATOM 2346 N N . LYS A 1 306 ? 17.229 -4.108 -33.904 1.00 98.19 306 LYS A N 1
ATOM 2347 C CA . LYS A 1 306 ? 16.544 -4.309 -32.615 1.00 98.19 306 LYS A CA 1
ATOM 2348 C C . LYS A 1 306 ? 15.570 -3.161 -32.366 1.00 98.19 306 LYS A C 1
ATOM 2350 O O . LYS A 1 306 ? 15.940 -2.012 -32.590 1.00 98.19 306 LYS A O 1
ATOM 2355 N N . ILE A 1 307 ? 14.360 -3.445 -31.889 1.00 98.38 307 ILE A N 1
ATOM 2356 C CA . ILE A 1 307 ? 13.347 -2.394 -31.737 1.00 98.38 307 ILE A CA 1
ATOM 2357 C C . ILE A 1 307 ? 13.738 -1.341 -30.686 1.00 98.38 307 ILE A C 1
ATOM 2359 O O . ILE A 1 307 ? 13.398 -0.173 -30.835 1.00 98.38 307 ILE A O 1
ATOM 2363 N N . GLY A 1 308 ? 14.553 -1.711 -29.694 1.00 97.50 308 GLY A N 1
ATOM 2364 C CA . GLY A 1 308 ? 15.116 -0.785 -28.706 1.00 97.50 308 GLY A CA 1
ATOM 2365 C C . GLY A 1 308 ? 16.039 0.302 -29.279 1.00 97.50 308 GLY A C 1
ATOM 2366 O O . GLY A 1 308 ? 16.399 1.221 -28.553 1.00 97.50 308 GLY A O 1
ATOM 2367 N N . THR A 1 309 ? 16.429 0.242 -30.562 1.00 97.75 309 THR A N 1
ATOM 2368 C CA . THR A 1 309 ? 17.256 1.283 -31.211 1.00 97.75 309 THR A CA 1
ATOM 2369 C C . THR A 1 309 ? 16.448 2.298 -32.024 1.00 97.75 309 THR A C 1
ATOM 2371 O O . THR A 1 309 ? 17.024 3.208 -32.622 1.00 97.75 309 THR A O 1
ATOM 2374 N N . PHE A 1 310 ? 15.118 2.165 -32.092 1.00 98.50 310 PHE A N 1
ATOM 2375 C CA . PHE A 1 310 ? 14.264 3.217 -32.646 1.00 98.50 310 PHE A CA 1
ATOM 2376 C C . PHE A 1 310 ? 14.062 4.318 -31.603 1.00 98.50 310 PHE A C 1
ATOM 2378 O O . PHE A 1 310 ? 13.682 4.027 -30.472 1.00 98.50 310 PHE A O 1
ATOM 2385 N N . GLN A 1 311 ? 14.245 5.580 -32.000 1.00 98.38 311 GLN A N 1
ATOM 2386 C CA . GLN A 1 311 ? 14.152 6.738 -31.099 1.00 98.38 311 GLN A CA 1
ATOM 2387 C C . GLN A 1 311 ? 12.827 6.794 -30.321 1.00 98.38 311 GLN A C 1
ATOM 2389 O O . GLN A 1 311 ? 12.831 7.073 -29.128 1.00 98.38 311 GLN A O 1
ATOM 2394 N N . LEU A 1 312 ? 11.701 6.449 -30.957 1.00 98.31 312 LEU A N 1
ATOM 2395 C CA . LEU A 1 312 ? 10.396 6.409 -30.285 1.00 98.31 312 LEU A CA 1
ATOM 2396 C C . LEU A 1 312 ? 10.324 5.347 -29.175 1.00 98.31 312 LEU A C 1
ATOM 2398 O O . LEU A 1 312 ? 9.691 5.577 -28.149 1.00 98.31 312 LEU A O 1
ATOM 2402 N N . ILE A 1 313 ? 10.983 4.197 -29.352 1.00 98.38 313 ILE A N 1
ATOM 2403 C CA . ILE A 1 313 ? 11.059 3.160 -28.311 1.00 98.38 313 ILE A CA 1
ATOM 2404 C C . ILE A 1 313 ? 12.016 3.600 -27.199 1.00 98.38 313 ILE A C 1
ATOM 2406 O O . ILE A 1 313 ? 11.709 3.418 -26.027 1.00 98.38 313 ILE A O 1
ATOM 2410 N N . GLN A 1 314 ? 13.137 4.239 -27.541 1.00 98.12 314 GLN A N 1
ATOM 2411 C CA . GLN A 1 314 ? 14.068 4.793 -26.551 1.00 98.12 314 GLN A CA 1
ATOM 2412 C C . GLN A 1 314 ? 13.405 5.861 -25.670 1.00 98.12 314 GLN A C 1
ATOM 2414 O O . GLN A 1 314 ? 13.597 5.837 -24.458 1.00 98.12 314 GLN A O 1
ATOM 2419 N N . GLY A 1 315 ? 12.581 6.738 -26.257 1.00 98.31 315 GLY A N 1
ATOM 2420 C CA . GLY A 1 315 ? 11.779 7.711 -25.510 1.00 98.31 315 GLY A CA 1
ATOM 2421 C C . GLY A 1 315 ? 10.843 7.035 -24.505 1.00 98.31 315 GLY A C 1
ATOM 2422 O O . GLY A 1 315 ? 10.869 7.365 -23.325 1.00 98.31 315 GLY A O 1
ATOM 2423 N N . LYS A 1 316 ? 10.111 5.997 -24.933 1.00 97.94 316 LYS A N 1
ATOM 2424 C CA . LYS A 1 316 ? 9.248 5.207 -24.036 1.00 97.94 316 LYS A CA 1
ATOM 2425 C C . LYS A 1 316 ? 10.023 4.556 -22.891 1.00 97.94 316 LYS A C 1
ATOM 2427 O O . LYS A 1 316 ? 9.582 4.607 -21.747 1.00 97.94 316 LYS A O 1
ATOM 2432 N N . LEU A 1 317 ? 11.186 3.968 -23.179 1.00 96.62 317 LEU A N 1
ATOM 2433 C CA . LEU A 1 317 ? 12.047 3.375 -22.153 1.00 96.62 317 LEU A CA 1
ATOM 2434 C C . LEU A 1 317 ? 12.528 4.423 -21.137 1.00 96.62 317 LEU A C 1
ATOM 2436 O O . LEU A 1 317 ? 12.533 4.145 -19.938 1.00 96.62 317 LEU A O 1
ATOM 2440 N N . ALA A 1 318 ? 12.889 5.625 -21.598 1.00 97.75 318 ALA A N 1
ATOM 2441 C CA . ALA A 1 318 ? 13.286 6.730 -20.729 1.00 97.75 318 ALA A CA 1
ATOM 2442 C C . ALA A 1 318 ? 12.129 7.201 -19.830 1.00 97.75 318 ALA A C 1
ATOM 2444 O O . ALA A 1 318 ? 12.315 7.361 -18.621 1.00 97.75 318 ALA A O 1
ATOM 2445 N N . ASP A 1 319 ? 10.924 7.348 -20.384 1.00 97.94 319 ASP A N 1
ATOM 2446 C CA . ASP A 1 319 ? 9.732 7.738 -19.625 1.00 97.94 319 ASP A CA 1
ATOM 2447 C C . ASP A 1 319 ? 9.367 6.686 -18.571 1.00 97.94 319 ASP A C 1
ATOM 2449 O O . ASP A 1 319 ? 9.103 7.020 -17.417 1.00 97.94 319 ASP A O 1
ATOM 2453 N N . VAL A 1 320 ? 9.394 5.399 -18.929 1.00 96.81 320 VAL A N 1
ATOM 2454 C CA . VAL A 1 320 ? 9.123 4.310 -17.979 1.00 96.81 320 VAL A CA 1
ATOM 2455 C C . VAL A 1 320 ? 10.155 4.297 -16.848 1.00 96.81 320 VAL A C 1
ATOM 2457 O O . VAL A 1 320 ? 9.786 4.235 -15.673 1.00 96.81 320 VAL A O 1
ATOM 2460 N N . TYR A 1 321 ? 11.444 4.388 -17.184 1.00 97.06 321 TYR A N 1
ATOM 2461 C CA . TYR A 1 321 ? 12.527 4.380 -16.201 1.00 97.06 321 TYR A CA 1
ATOM 2462 C C . TYR A 1 321 ? 12.439 5.559 -15.221 1.00 97.06 321 TYR A C 1
ATOM 2464 O O . TYR A 1 321 ? 12.594 5.383 -14.008 1.00 97.06 321 TYR A O 1
ATOM 2472 N N . THR A 1 322 ? 12.167 6.762 -15.728 1.00 97.56 322 THR A N 1
ATOM 2473 C CA . THR A 1 322 ? 12.091 7.976 -14.904 1.00 97.56 322 THR A CA 1
ATOM 2474 C C . THR A 1 322 ? 10.848 7.993 -14.018 1.00 97.56 322 THR A C 1
ATOM 2476 O O . THR A 1 322 ? 10.961 8.344 -12.843 1.00 97.56 322 THR A O 1
ATOM 2479 N N . LYS A 1 323 ? 9.690 7.528 -14.511 1.00 98.38 323 LYS A N 1
ATOM 2480 C CA . LYS A 1 323 ? 8.464 7.366 -13.704 1.00 98.38 323 LYS A CA 1
ATOM 2481 C C . LYS A 1 323 ? 8.671 6.406 -12.535 1.00 98.38 323 LYS A C 1
ATOM 2483 O O . LYS A 1 323 ? 8.270 6.721 -11.411 1.00 98.38 323 LYS A O 1
ATOM 2488 N N . LEU A 1 324 ? 9.322 5.266 -12.778 1.00 98.25 324 LEU A N 1
ATOM 2489 C CA . LEU A 1 324 ? 9.668 4.309 -11.726 1.00 98.25 324 LEU A CA 1
ATOM 2490 C C . LEU A 1 324 ? 10.640 4.920 -10.713 1.00 98.25 324 LEU A C 1
ATOM 2492 O O . LEU A 1 324 ? 10.386 4.867 -9.513 1.00 98.25 324 LEU A O 1
ATOM 2496 N N . SER A 1 325 ? 11.718 5.542 -11.191 1.00 97.31 325 SER A N 1
ATOM 2497 C CA . SER A 1 325 ? 12.731 6.155 -10.324 1.00 97.31 325 SER A CA 1
ATOM 2498 C C . SER A 1 325 ? 12.127 7.239 -9.426 1.00 97.31 325 SER A C 1
ATOM 2500 O O . SER A 1 325 ? 12.310 7.194 -8.213 1.00 97.31 325 SER A O 1
ATOM 2502 N N . ALA A 1 326 ? 11.329 8.153 -9.991 1.00 98.12 326 ALA A N 1
ATOM 2503 C CA . ALA A 1 326 ? 10.644 9.198 -9.231 1.00 98.12 326 ALA A CA 1
ATOM 2504 C C . ALA A 1 326 ? 9.670 8.617 -8.194 1.00 98.12 326 ALA A C 1
ATOM 2506 O O . ALA A 1 326 ? 9.652 9.055 -7.043 1.00 98.12 326 ALA A O 1
ATOM 2507 N N . SER A 1 327 ? 8.897 7.597 -8.582 1.00 98.62 327 SER A N 1
ATOM 2508 C CA . SER A 1 327 ? 7.957 6.930 -7.677 1.00 98.62 327 SER A CA 1
ATOM 2509 C C . SER A 1 327 ? 8.680 6.252 -6.515 1.00 98.62 327 SER A C 1
ATOM 2511 O O . SER A 1 327 ? 8.287 6.443 -5.368 1.00 98.62 327 SER A O 1
ATOM 2513 N N . ARG A 1 328 ? 9.759 5.506 -6.788 1.00 98.50 328 ARG A N 1
ATOM 2514 C CA . ARG A 1 328 ? 10.536 4.806 -5.756 1.00 98.50 328 ARG A CA 1
ATOM 2515 C C . ARG A 1 328 ? 11.170 5.789 -4.779 1.00 98.50 328 ARG A C 1
ATOM 2517 O O . ARG A 1 328 ? 11.024 5.620 -3.573 1.00 98.50 328 ARG A O 1
ATOM 2524 N N . SER A 1 329 ? 11.810 6.845 -5.285 1.00 98.06 329 SER A N 1
ATOM 2525 C CA . SER A 1 329 ? 12.410 7.877 -4.435 1.00 98.06 329 SER A CA 1
ATOM 2526 C C . SER A 1 329 ? 11.376 8.544 -3.527 1.00 98.06 329 SER A C 1
ATOM 2528 O O . SER A 1 329 ? 11.655 8.733 -2.344 1.00 98.06 329 SER A O 1
ATOM 2530 N N . TYR A 1 330 ? 10.181 8.859 -4.043 1.00 98.56 330 TYR A N 1
ATOM 2531 C CA . TYR A 1 330 ? 9.122 9.457 -3.232 1.00 98.56 330 TYR A CA 1
ATOM 2532 C C . TYR A 1 330 ? 8.611 8.486 -2.159 1.00 98.56 330 TYR A C 1
ATOM 2534 O O . TYR A 1 330 ? 8.634 8.823 -0.977 1.00 98.56 330 TYR A O 1
ATOM 2542 N N . VAL A 1 331 ? 8.227 7.265 -2.542 1.00 98.81 331 VAL A N 1
ATOM 2543 C CA . VAL A 1 331 ? 7.709 6.249 -1.610 1.00 98.81 331 VAL A CA 1
ATOM 2544 C C . VAL A 1 331 ? 8.719 5.952 -0.497 1.00 98.81 331 VAL A C 1
ATOM 2546 O O . VAL A 1 331 ? 8.359 5.973 0.677 1.00 98.81 331 VAL A O 1
ATOM 2549 N N . TYR A 1 332 ? 9.996 5.748 -0.833 1.00 98.69 332 TYR A N 1
ATOM 2550 C CA . TYR A 1 332 ? 11.021 5.421 0.164 1.00 98.69 332 TYR A CA 1
ATOM 2551 C C . TYR A 1 332 ? 11.351 6.613 1.067 1.00 98.69 332 TYR A C 1
ATOM 2553 O O . TYR A 1 332 ? 11.664 6.426 2.242 1.00 98.69 332 TYR A O 1
ATOM 2561 N N . ALA A 1 333 ? 11.262 7.848 0.563 1.00 98.50 333 ALA A N 1
ATOM 2562 C CA . ALA A 1 333 ? 11.399 9.033 1.406 1.00 98.50 333 ALA A CA 1
ATOM 2563 C C . ALA A 1 333 ? 10.279 9.113 2.455 1.00 98.50 333 ALA A C 1
ATOM 2565 O O . ALA A 1 333 ? 10.564 9.390 3.621 1.00 98.50 333 ALA A O 1
ATOM 2566 N N . VAL A 1 334 ? 9.034 8.813 2.068 1.00 98.62 334 VAL A N 1
ATOM 2567 C CA . VAL A 1 334 ? 7.900 8.754 3.005 1.00 98.62 334 VAL A CA 1
ATOM 2568 C C . VAL A 1 334 ? 8.064 7.604 4.000 1.00 98.62 334 VAL A C 1
ATOM 2570 O O . VAL A 1 334 ? 7.808 7.799 5.187 1.00 98.62 334 VAL A O 1
ATOM 2573 N N . ALA A 1 335 ? 8.557 6.443 3.559 1.00 98.62 335 ALA A N 1
ATOM 2574 C CA . ALA A 1 335 ? 8.814 5.311 4.446 1.00 98.62 335 ALA A CA 1
ATOM 2575 C C . ALA A 1 335 ? 9.848 5.646 5.529 1.00 98.62 335 ALA A C 1
ATOM 2577 O O . ALA A 1 335 ? 9.555 5.513 6.714 1.00 98.62 335 ALA A O 1
ATOM 2578 N N . ARG A 1 336 ? 10.995 6.221 5.140 1.00 98.38 336 ARG A N 1
ATOM 2579 C CA . ARG A 1 336 ? 12.019 6.691 6.091 1.00 98.38 336 ARG A CA 1
ATOM 2580 C C . ARG A 1 336 ? 11.480 7.732 7.069 1.00 98.38 336 ARG A C 1
ATOM 2582 O O . ARG A 1 336 ? 11.853 7.734 8.239 1.00 98.38 336 ARG A O 1
ATOM 2589 N N . ALA A 1 337 ? 10.610 8.633 6.608 1.00 98.19 337 ALA A N 1
ATOM 2590 C CA . ALA A 1 337 ? 9.969 9.602 7.492 1.00 98.19 337 ALA A CA 1
ATOM 2591 C C . ALA A 1 337 ? 9.054 8.913 8.519 1.00 98.19 337 ALA A C 1
ATOM 2593 O O . ALA A 1 337 ? 9.088 9.274 9.696 1.00 98.19 337 ALA A O 1
ATOM 2594 N N . CYS A 1 338 ? 8.289 7.900 8.102 1.00 97.88 338 CYS A N 1
ATOM 2595 C CA . CYS A 1 338 ? 7.445 7.111 8.999 1.00 97.88 338 CYS A CA 1
ATOM 2596 C C . CYS A 1 338 ? 8.269 6.333 10.033 1.00 97.88 338 CYS A C 1
ATOM 2598 O O . CYS A 1 338 ? 7.909 6.352 11.209 1.00 97.88 338 CYS A O 1
ATOM 2600 N N . ASP A 1 339 ? 9.399 5.747 9.632 1.00 97.69 339 ASP A N 1
ATOM 2601 C CA . ASP A 1 339 ? 10.328 5.050 10.537 1.00 97.69 339 ASP A CA 1
ATOM 2602 C C . ASP A 1 339 ? 10.957 5.999 11.564 1.00 97.69 339 ASP A C 1
ATOM 2604 O O . ASP A 1 339 ? 11.163 5.638 12.719 1.00 97.69 339 ASP A O 1
ATOM 2608 N N . ALA A 1 340 ? 11.162 7.264 11.187 1.00 96.88 340 ALA A N 1
ATOM 2609 C CA . ALA A 1 340 ? 11.565 8.331 12.101 1.00 96.88 340 ALA A CA 1
ATOM 2610 C C . ALA A 1 340 ? 10.408 8.889 12.965 1.00 96.88 340 ALA A C 1
ATOM 2612 O O . ALA A 1 340 ? 10.556 9.947 13.583 1.00 96.88 340 ALA A O 1
ATOM 2613 N N . GLY A 1 341 ? 9.239 8.238 12.975 1.00 94.56 341 GLY A N 1
ATOM 2614 C CA . GLY A 1 341 ? 8.050 8.650 13.730 1.00 94.56 341 GLY A CA 1
ATOM 2615 C C . GLY A 1 341 ? 7.284 9.837 13.134 1.00 94.56 341 GLY A C 1
ATOM 2616 O O . GLY A 1 341 ? 6.341 10.334 13.748 1.00 94.56 341 GLY A O 1
ATOM 2617 N N . LYS A 1 342 ? 7.656 10.303 11.936 1.00 95.19 342 LYS A N 1
ATOM 2618 C CA . LYS A 1 342 ? 7.042 11.447 11.239 1.00 95.19 342 LYS A CA 1
ATOM 2619 C C . LYS A 1 342 ? 6.016 10.971 10.212 1.00 95.19 342 LYS A C 1
ATOM 2621 O O . LYS A 1 342 ? 6.140 11.233 9.018 1.00 95.19 342 LYS A O 1
ATOM 2626 N N . VAL A 1 343 ? 5.001 10.251 10.686 1.00 93.94 343 VAL A N 1
ATOM 2627 C CA . VAL A 1 343 ? 3.906 9.759 9.837 1.00 93.94 343 VAL A CA 1
ATOM 2628 C C . VAL A 1 343 ? 3.028 10.930 9.399 1.00 93.94 343 VAL A C 1
ATOM 2630 O O . VAL A 1 343 ? 2.508 11.676 10.229 1.00 93.94 343 VAL A O 1
ATOM 2633 N N . SER A 1 344 ? 2.838 11.075 8.089 1.00 92.62 344 SER A N 1
ATOM 2634 C CA . SER A 1 344 ? 2.043 12.146 7.488 1.00 92.62 344 SER A CA 1
ATOM 2635 C C . SER A 1 344 ? 0.966 11.556 6.587 1.00 92.62 344 SER A C 1
ATOM 2637 O O . SER A 1 344 ? 1.256 10.928 5.569 1.00 92.62 344 SER A O 1
ATOM 2639 N N . ARG A 1 345 ? -0.302 11.802 6.939 1.00 92.69 345 ARG A N 1
ATOM 2640 C CA . ARG A 1 345 ? -1.474 11.382 6.152 1.00 92.69 345 ARG A CA 1
ATOM 2641 C C . ARG A 1 345 ? -1.396 11.869 4.706 1.00 92.69 345 ARG A C 1
ATOM 2643 O O . ARG A 1 345 ? -1.748 11.141 3.780 1.00 92.69 345 ARG A O 1
ATOM 2650 N N . GLN A 1 346 ? -0.952 13.112 4.523 1.00 94.25 346 GLN A N 1
ATOM 2651 C CA . GLN A 1 346 ? -0.811 13.729 3.209 1.00 94.25 346 GLN A CA 1
ATOM 2652 C C . GLN A 1 346 ? 0.271 13.027 2.384 1.00 94.25 346 GLN A C 1
ATOM 2654 O O . GLN A 1 346 ? 0.030 12.713 1.219 1.00 94.25 346 GLN A O 1
ATOM 2659 N N . ASP A 1 347 ? 1.421 12.728 2.987 1.00 97.19 347 ASP A N 1
ATOM 2660 C CA . ASP A 1 347 ? 2.541 12.106 2.280 1.00 97.19 347 ASP A CA 1
ATOM 2661 C C . ASP A 1 347 ? 2.284 10.631 1.966 1.00 97.19 347 ASP A C 1
ATOM 2663 O O . ASP A 1 347 ? 2.530 10.201 0.840 1.00 97.19 347 ASP A O 1
ATOM 2667 N N . CYS A 1 348 ? 1.699 9.866 2.894 1.00 98.00 348 CYS A N 1
ATOM 2668 C CA . CYS A 1 348 ? 1.296 8.482 2.634 1.00 98.00 348 CYS A CA 1
ATOM 2669 C C . CYS A 1 348 ? 0.249 8.391 1.512 1.00 98.00 348 CYS A C 1
ATOM 2671 O O . CYS A 1 348 ? 0.341 7.527 0.639 1.00 98.00 348 CYS A O 1
ATOM 2673 N N . ALA A 1 349 ? -0.739 9.297 1.498 1.00 97.75 349 ALA A N 1
ATOM 2674 C CA . ALA A 1 349 ? -1.718 9.376 0.415 1.00 97.75 349 ALA A CA 1
ATOM 2675 C C . ALA A 1 349 ? -1.077 9.803 -0.916 1.00 97.75 349 ALA A C 1
ATOM 2677 O O . ALA A 1 349 ? -1.435 9.259 -1.961 1.00 97.75 349 ALA A O 1
ATOM 2678 N N . GLY A 1 350 ? -0.129 10.744 -0.886 1.00 98.38 350 GLY A N 1
ATOM 2679 C CA . GLY A 1 350 ? 0.611 11.205 -2.061 1.00 98.38 350 GLY A CA 1
ATOM 2680 C C . GLY A 1 350 ? 1.486 10.119 -2.684 1.00 98.38 350 GLY A C 1
ATOM 2681 O O . GLY A 1 350 ? 1.462 9.947 -3.905 1.00 98.38 350 GLY A O 1
ATOM 2682 N N . ALA A 1 351 ? 2.190 9.342 -1.858 1.00 98.56 351 ALA A N 1
ATOM 2683 C CA . ALA A 1 351 ? 3.063 8.257 -2.294 1.00 98.56 351 ALA A CA 1
ATOM 2684 C C . ALA A 1 351 ? 2.303 7.201 -3.113 1.00 98.56 351 ALA A C 1
ATOM 2686 O O . ALA A 1 351 ? 2.693 6.885 -4.244 1.00 98.56 351 ALA A O 1
ATOM 2687 N N . ILE A 1 352 ? 1.171 6.707 -2.596 1.00 98.69 352 ILE A N 1
ATOM 2688 C CA . ILE A 1 352 ? 0.369 5.704 -3.308 1.00 98.69 352 ILE A CA 1
ATOM 2689 C C . ILE A 1 352 ? -0.405 6.310 -4.484 1.00 98.69 352 ILE A C 1
ATOM 2691 O O . ILE A 1 352 ? -0.537 5.662 -5.521 1.00 98.69 352 ILE A O 1
ATOM 2695 N N . LEU A 1 353 ? -0.875 7.561 -4.375 1.00 98.75 353 LEU A N 1
ATOM 2696 C CA . LEU A 1 353 ? -1.530 8.281 -5.473 1.00 98.75 353 LEU A CA 1
ATOM 2697 C C . LEU A 1 353 ? -0.618 8.343 -6.699 1.00 98.75 353 LEU A C 1
ATOM 2699 O O . LEU A 1 353 ? -1.017 7.928 -7.787 1.00 98.75 353 LEU A O 1
ATOM 2703 N N . TYR A 1 354 ? 0.610 8.825 -6.503 1.00 98.81 354 TYR A N 1
ATOM 2704 C CA . TYR A 1 354 ? 1.570 9.006 -7.582 1.00 98.81 354 TYR A CA 1
ATOM 2705 C C . TYR A 1 354 ? 2.045 7.666 -8.149 1.00 98.81 354 TYR A C 1
ATOM 2707 O O . TYR A 1 354 ? 1.983 7.457 -9.360 1.00 98.81 354 TYR A O 1
ATOM 2715 N N . SER A 1 355 ? 2.481 6.742 -7.288 1.00 98.81 355 SER A N 1
ATOM 2716 C CA . SER A 1 355 ? 3.037 5.459 -7.733 1.00 98.81 355 SER A CA 1
ATOM 2717 C C . SER A 1 355 ? 2.005 4.593 -8.464 1.00 98.81 355 SER A C 1
ATOM 2719 O O . SER A 1 355 ? 2.343 3.980 -9.474 1.00 98.81 355 SER A O 1
ATOM 2721 N N . SER A 1 356 ? 0.741 4.582 -8.024 1.00 98.69 356 SER A N 1
ATOM 2722 C CA . SER A 1 356 ? -0.315 3.794 -8.676 1.00 98.69 356 SER A CA 1
ATOM 2723 C C . SER A 1 356 ? -0.733 4.334 -10.047 1.00 98.69 356 SER A C 1
ATOM 2725 O O . SER A 1 356 ? -0.887 3.534 -10.969 1.00 98.69 356 SER A O 1
ATOM 2727 N N . ASP A 1 357 ? -0.840 5.658 -10.234 1.00 98.25 357 ASP A N 1
ATOM 2728 C CA . ASP A 1 357 ? -1.091 6.245 -11.565 1.00 98.25 357 ASP A CA 1
ATOM 2729 C C . ASP A 1 357 ? 0.065 5.916 -12.522 1.00 98.25 357 ASP A C 1
ATOM 2731 O O . ASP A 1 357 ? -0.150 5.475 -13.655 1.00 98.25 357 ASP A O 1
ATOM 2735 N N . ARG A 1 358 ? 1.310 6.060 -12.047 1.00 98.81 358 ARG A N 1
ATOM 2736 C CA . ARG A 1 358 ? 2.501 5.740 -12.843 1.00 98.81 358 ARG A CA 1
ATOM 2737 C C . ARG A 1 358 ? 2.592 4.254 -13.187 1.00 98.81 358 ARG A C 1
ATOM 2739 O O . ARG A 1 358 ? 2.980 3.935 -14.308 1.00 98.81 358 ARG A O 1
ATOM 2746 N N . ALA A 1 359 ? 2.186 3.353 -12.293 1.00 98.88 359 ALA A N 1
ATOM 2747 C CA . ALA A 1 359 ? 2.190 1.919 -12.571 1.00 98.88 359 ALA A CA 1
ATOM 2748 C C . ALA A 1 359 ? 1.252 1.522 -13.711 1.00 98.88 359 ALA A C 1
ATOM 2750 O O . ALA A 1 359 ? 1.629 0.690 -14.536 1.00 98.88 359 ALA A O 1
ATOM 2751 N N . VAL A 1 360 ? 0.076 2.147 -13.804 1.00 98.81 360 VAL A N 1
ATOM 2752 C CA . VAL A 1 360 ? -0.852 1.915 -14.920 1.00 98.81 360 VAL A CA 1
ATOM 2753 C C . VAL A 1 360 ? -0.226 2.367 -16.237 1.00 98.81 360 VAL A C 1
ATOM 2755 O O . VAL A 1 360 ? -0.198 1.600 -17.197 1.00 98.81 360 VAL A O 1
ATOM 2758 N N . GLU A 1 361 ? 0.333 3.578 -16.278 1.00 98.69 361 GLU A N 1
ATOM 2759 C CA . GLU A 1 361 ? 0.994 4.100 -17.480 1.00 98.69 361 GLU A CA 1
ATOM 2760 C C . GLU A 1 361 ? 2.170 3.223 -17.920 1.00 98.69 361 GLU A C 1
ATOM 2762 O O . GLU A 1 361 ? 2.298 2.893 -19.096 1.00 98.69 361 GLU A O 1
ATOM 2767 N N . VAL A 1 362 ? 3.020 2.815 -16.979 1.00 98.75 362 VAL A N 1
ATOM 2768 C CA . VAL A 1 362 ? 4.182 1.965 -17.257 1.00 98.75 362 VAL A CA 1
ATOM 2769 C C . VAL A 1 362 ? 3.759 0.583 -17.760 1.00 98.75 362 VAL A C 1
ATOM 2771 O O . VAL A 1 362 ? 4.340 0.083 -18.723 1.00 98.75 362 VAL A O 1
ATOM 2774 N N . ALA A 1 363 ? 2.738 -0.031 -17.157 1.00 98.69 363 ALA A N 1
ATOM 2775 C CA . ALA A 1 363 ? 2.234 -1.325 -17.605 1.00 98.69 363 ALA A CA 1
ATOM 27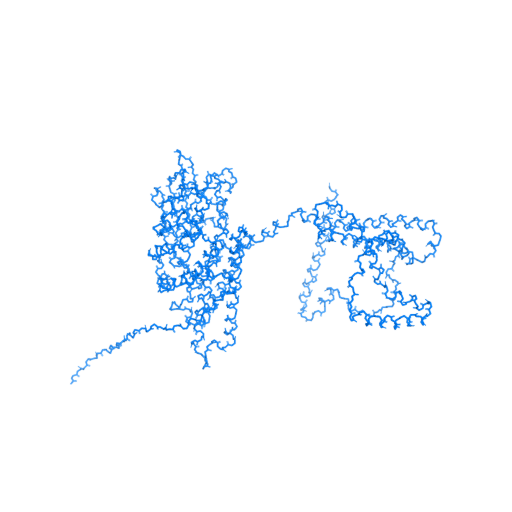76 C C . ALA A 1 363 ? 1.603 -1.244 -19.008 1.00 98.69 363 ALA A C 1
ATOM 2778 O O . ALA A 1 363 ? 1.822 -2.135 -19.832 1.00 98.69 363 ALA A O 1
ATOM 2779 N N . MET A 1 364 ? 0.884 -0.157 -19.315 1.00 98.62 364 MET A N 1
ATOM 2780 C CA . MET A 1 364 ? 0.369 0.105 -20.665 1.00 98.62 364 MET A CA 1
ATOM 2781 C C . MET A 1 364 ? 1.499 0.254 -21.689 1.00 98.62 364 MET A C 1
ATOM 2783 O O . MET A 1 364 ? 1.424 -0.316 -22.778 1.00 98.62 364 MET A O 1
ATOM 2787 N N . GLU A 1 365 ? 2.565 0.981 -21.348 1.00 98.38 365 GLU A N 1
ATOM 2788 C CA . GLU A 1 365 ? 3.715 1.159 -22.238 1.00 98.38 365 GLU A CA 1
ATOM 2789 C C . GLU A 1 365 ? 4.479 -0.145 -22.479 1.00 98.38 365 GLU A C 1
ATOM 2791 O O . GLU A 1 365 ? 4.884 -0.423 -23.611 1.00 98.38 365 GLU A O 1
ATOM 2796 N N . ALA A 1 366 ? 4.613 -0.990 -21.454 1.00 97.44 366 ALA A N 1
ATOM 2797 C CA . ALA A 1 366 ? 5.175 -2.325 -21.614 1.00 97.44 366 ALA A CA 1
ATOM 2798 C C . ALA A 1 366 ? 4.348 -3.164 -22.597 1.00 97.44 366 ALA A C 1
ATOM 2800 O O . ALA A 1 366 ? 4.898 -3.731 -23.544 1.00 97.44 366 ALA A O 1
ATOM 2801 N N . GLN A 1 367 ? 3.020 -3.174 -22.442 1.00 98.25 367 GLN A N 1
ATOM 2802 C CA . GLN A 1 367 ? 2.121 -3.842 -23.383 1.00 98.25 367 GLN A CA 1
ATOM 2803 C C . GLN A 1 367 ? 2.322 -3.328 -24.817 1.00 98.25 367 GLN A C 1
ATOM 2805 O O . GLN A 1 367 ? 2.479 -4.120 -25.748 1.00 98.25 367 GLN A O 1
ATOM 2810 N N . GLN A 1 368 ? 2.376 -2.005 -24.992 1.00 98.38 368 GLN A N 1
ATOM 2811 C CA . GLN A 1 368 ? 2.548 -1.374 -26.298 1.00 98.38 368 GLN A CA 1
ATOM 2812 C C . GLN A 1 368 ? 3.895 -1.724 -26.945 1.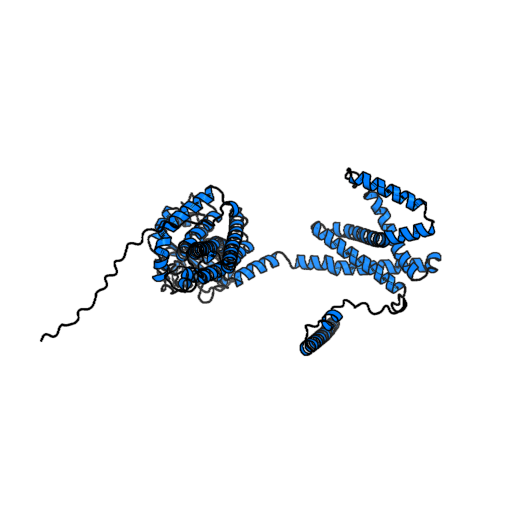00 98.38 368 GLN A C 1
ATOM 2814 O O . GLN A 1 368 ? 3.953 -1.984 -28.148 1.00 98.38 368 GLN A O 1
ATOM 2819 N N . CYS A 1 369 ? 4.978 -1.765 -26.166 1.00 98.06 369 CYS A N 1
ATOM 2820 C CA . CYS A 1 369 ? 6.316 -2.092 -26.663 1.00 98.06 369 CYS A CA 1
ATOM 2821 C C . CYS A 1 369 ? 6.446 -3.554 -27.114 1.00 98.06 369 CYS A C 1
ATOM 2823 O O . CYS A 1 369 ? 7.245 -3.856 -28.005 1.00 98.06 369 CYS A O 1
ATOM 2825 N N . LEU A 1 370 ? 5.649 -4.461 -26.541 1.00 98.38 370 LEU A N 1
ATOM 2826 C CA . LEU A 1 370 ? 5.570 -5.849 -26.993 1.00 98.38 370 LEU A CA 1
ATOM 2827 C C . LEU A 1 370 ? 4.726 -6.007 -28.277 1.00 98.38 370 LEU A C 1
ATOM 2829 O O . LEU A 1 370 ? 4.868 -7.005 -28.993 1.00 98.38 370 LEU A O 1
ATOM 2833 N N . GLY A 1 371 ? 3.893 -5.016 -28.611 1.00 97.94 371 GLY A N 1
ATOM 2834 C CA . GLY A 1 371 ? 2.994 -5.040 -29.765 1.00 97.94 371 GLY A CA 1
ATOM 2835 C C . GLY A 1 371 ? 1.931 -6.130 -29.622 1.00 97.94 371 GLY A C 1
ATOM 2836 O O . GLY A 1 371 ? 1.395 -6.336 -28.538 1.00 97.94 371 GLY A O 1
ATOM 2837 N N . GLY A 1 372 ? 1.654 -6.877 -30.696 1.00 98.19 372 GLY A N 1
ATOM 2838 C CA . GLY A 1 372 ? 0.682 -7.982 -30.655 1.00 98.19 372 GLY A CA 1
ATOM 2839 C C . GLY A 1 372 ? 0.988 -9.036 -29.581 1.00 98.19 372 GLY A C 1
ATOM 2840 O O . GLY A 1 372 ? 0.069 -9.550 -28.954 1.00 98.19 372 GLY A O 1
ATOM 2841 N N . ASN A 1 373 ? 2.270 -9.282 -29.287 1.00 98.25 373 ASN A N 1
ATOM 2842 C CA . ASN A 1 373 ? 2.680 -10.197 -28.218 1.00 98.25 373 ASN A CA 1
ATOM 2843 C C . ASN A 1 373 ? 2.314 -9.680 -26.819 1.00 98.25 373 ASN A C 1
ATOM 2845 O O . ASN A 1 373 ? 2.120 -10.475 -25.911 1.00 98.25 373 ASN A O 1
ATOM 2849 N N . GLY A 1 374 ? 2.195 -8.364 -26.632 1.00 97.69 374 GLY A N 1
ATOM 2850 C CA . GLY A 1 374 ? 1.756 -7.787 -25.361 1.00 97.69 374 GLY A CA 1
ATOM 2851 C C . GLY A 1 374 ? 0.263 -7.990 -25.105 1.00 97.69 374 GLY A C 1
ATOM 2852 O O . GLY A 1 374 ? -0.177 -7.878 -23.967 1.00 97.69 374 GLY A O 1
ATOM 2853 N N . TYR A 1 375 ? -0.512 -8.296 -26.149 1.00 98.12 375 TYR A N 1
ATOM 2854 C CA . TYR A 1 375 ? -1.968 -8.429 -26.093 1.00 98.12 375 TYR A CA 1
ATOM 2855 C C . TYR A 1 375 ? -2.450 -9.875 -25.880 1.00 98.12 375 TYR A C 1
ATOM 2857 O O . TYR A 1 375 ? -3.649 -10.117 -25.774 1.00 98.12 375 TYR A O 1
ATOM 2865 N N . ILE A 1 376 ? -1.530 -10.842 -25.819 1.00 97.94 376 ILE A N 1
ATOM 2866 C CA . ILE A 1 376 ? -1.832 -12.254 -25.554 1.00 97.94 376 ILE A CA 1
ATOM 2867 C C . ILE A 1 376 ? -1.318 -12.660 -24.170 1.00 97.94 376 ILE A C 1
ATOM 2869 O O . ILE A 1 376 ? -0.328 -12.120 -23.682 1.00 97.94 376 ILE A O 1
ATOM 2873 N N . ASN A 1 377 ? -1.977 -13.639 -23.548 1.00 96.94 377 ASN A N 1
ATOM 2874 C CA . ASN A 1 377 ? -1.665 -14.062 -22.178 1.00 96.94 377 ASN A CA 1
ATOM 2875 C C . ASN A 1 377 ? -0.362 -14.871 -22.048 1.00 96.94 377 ASN A C 1
ATOM 2877 O O . ASN A 1 377 ? 0.123 -15.027 -20.934 1.00 96.94 377 ASN A O 1
ATOM 2881 N N . ASP A 1 378 ? 0.238 -15.308 -23.161 1.00 95.31 378 ASP A N 1
ATOM 2882 C CA . ASP A 1 378 ? 1.555 -15.969 -23.186 1.00 95.31 378 ASP A CA 1
ATOM 2883 C C . ASP A 1 378 ? 2.691 -15.049 -22.694 1.00 95.31 378 ASP A C 1
ATOM 2885 O O . ASP A 1 378 ? 3.794 -15.511 -22.394 1.00 95.31 378 ASP A O 1
ATOM 2889 N N . TYR A 1 379 ? 2.443 -13.734 -22.641 1.00 97.12 379 TYR A N 1
ATOM 2890 C CA . TYR A 1 379 ? 3.343 -12.743 -22.062 1.00 97.12 379 TYR A CA 1
ATOM 2891 C C . TYR A 1 379 ? 2.690 -12.078 -20.842 1.00 97.12 379 TYR A C 1
ATOM 2893 O O . TYR A 1 379 ? 1.502 -11.751 -20.863 1.00 97.12 379 TYR A O 1
ATOM 2901 N N . PRO A 1 380 ? 3.464 -11.750 -19.793 1.00 97.50 380 PRO A N 1
ATOM 2902 C CA . PRO A 1 380 ? 2.904 -11.209 -18.555 1.00 97.50 380 PRO A CA 1
ATOM 2903 C C . PRO A 1 380 ? 2.404 -9.759 -18.673 1.00 97.50 380 PRO A C 1
ATOM 2905 O O . PRO A 1 380 ? 1.847 -9.241 -17.708 1.00 97.50 380 PRO A O 1
ATOM 2908 N N . ALA A 1 381 ? 2.576 -9.088 -19.820 1.00 98.06 381 ALA A N 1
ATOM 2909 C CA . ALA A 1 381 ? 2.200 -7.683 -20.003 1.00 98.06 381 ALA A CA 1
ATOM 2910 C C . ALA A 1 381 ? 0.721 -7.417 -19.678 1.00 98.06 381 ALA A C 1
ATOM 2912 O O . ALA A 1 381 ? 0.418 -6.503 -18.910 1.00 98.06 381 ALA A O 1
ATOM 2913 N N . GLY A 1 382 ? -0.188 -8.256 -20.189 1.00 98.19 382 GLY A N 1
ATOM 2914 C CA . GLY A 1 382 ? -1.617 -8.139 -19.899 1.00 98.19 382 GLY A CA 1
ATOM 2915 C C . GLY A 1 382 ? -1.934 -8.314 -18.411 1.00 98.19 382 GLY A C 1
ATOM 2916 O O . GLY A 1 382 ? -2.740 -7.565 -17.863 1.00 98.19 382 GLY A O 1
ATOM 2917 N N . ARG A 1 383 ? -1.263 -9.251 -17.725 1.00 98.62 383 ARG A N 1
ATOM 2918 C CA . ARG A 1 383 ? -1.406 -9.446 -16.271 1.00 98.62 383 ARG A CA 1
ATOM 2919 C C . ARG A 1 383 ? -0.949 -8.216 -15.490 1.00 98.62 383 ARG A C 1
ATOM 2921 O O . ARG A 1 383 ? -1.705 -7.709 -14.672 1.00 98.62 383 ARG A O 1
ATOM 2928 N N . LEU A 1 384 ? 0.243 -7.695 -15.787 1.00 98.75 384 LEU A N 1
ATOM 2929 C CA . LEU A 1 384 ? 0.792 -6.508 -15.119 1.00 98.75 384 LEU A CA 1
ATOM 2930 C C . LEU A 1 384 ? -0.139 -5.296 -15.255 1.00 98.75 384 LEU A C 1
ATOM 2932 O O . LEU A 1 384 ? -0.353 -4.570 -14.283 1.00 98.75 384 LEU A O 1
ATOM 2936 N N . LEU A 1 385 ? -0.744 -5.103 -16.433 1.00 98.62 385 LEU A N 1
ATOM 2937 C CA . LEU A 1 385 ? -1.731 -4.046 -16.636 1.00 98.62 385 LEU A CA 1
ATOM 2938 C C . LEU A 1 385 ? -2.993 -4.279 -15.798 1.00 98.62 385 LEU A C 1
ATOM 2940 O O . LEU A 1 385 ? -3.425 -3.364 -15.094 1.00 98.62 385 LEU A O 1
ATOM 2944 N N . ARG A 1 386 ? -3.564 -5.489 -15.828 1.00 98.75 386 ARG A N 1
ATOM 2945 C CA . ARG A 1 386 ? -4.757 -5.830 -15.035 1.00 98.75 386 ARG A CA 1
ATOM 2946 C C . ARG A 1 386 ? -4.530 -5.618 -13.540 1.00 98.75 386 ARG A C 1
ATOM 2948 O O . ARG A 1 386 ? -5.363 -4.997 -12.882 1.00 98.75 386 ARG A O 1
ATOM 2955 N N . ASP A 1 387 ? -3.387 -6.064 -13.030 1.00 98.88 387 ASP A N 1
ATOM 2956 C CA . ASP A 1 387 ? -3.017 -5.945 -11.620 1.00 98.88 387 ASP A CA 1
ATOM 2957 C C . ASP A 1 387 ? -2.806 -4.480 -11.214 1.00 98.88 387 ASP A C 1
ATOM 2959 O O . ASP A 1 387 ? -3.339 -4.038 -10.194 1.00 98.88 387 ASP A O 1
ATOM 2963 N N . SER A 1 388 ? -2.116 -3.686 -12.045 1.00 98.62 388 SER A N 1
ATOM 2964 C CA . SER A 1 388 ? -1.833 -2.268 -11.757 1.00 98.62 388 SER A CA 1
ATOM 2965 C C . SER A 1 388 ? -3.093 -1.445 -11.471 1.00 98.62 388 SER A C 1
ATOM 2967 O O . SER A 1 388 ? -3.072 -0.530 -10.644 1.00 98.62 388 SER A O 1
ATOM 2969 N N . ARG A 1 389 ? -4.220 -1.796 -12.107 1.00 98.38 389 ARG A N 1
ATOM 2970 C CA . ARG A 1 389 ? -5.485 -1.069 -11.968 1.00 98.38 389 ARG A CA 1
ATOM 2971 C C . ARG A 1 389 ? -6.045 -1.115 -10.551 1.00 98.38 389 ARG A C 1
ATOM 2973 O O . ARG A 1 389 ? -6.648 -0.119 -10.144 1.00 98.38 389 ARG A O 1
ATOM 2980 N N . LEU A 1 390 ? -5.820 -2.190 -9.784 1.00 98.56 390 LEU A N 1
ATOM 2981 C CA . LEU A 1 390 ? -6.350 -2.282 -8.419 1.00 98.56 390 LEU A CA 1
ATOM 2982 C C . LEU A 1 390 ? -5.853 -1.125 -7.550 1.00 98.56 390 LEU A C 1
ATOM 2984 O O . LEU A 1 390 ? -6.641 -0.548 -6.803 1.00 98.56 390 LEU A O 1
ATOM 2988 N N . TYR A 1 391 ? -4.577 -0.751 -7.655 1.00 98.50 391 TYR A N 1
ATOM 2989 C CA . TYR A 1 391 ? -3.987 0.261 -6.776 1.00 98.50 391 TYR A CA 1
ATOM 2990 C C . TYR A 1 391 ? -4.532 1.674 -6.998 1.00 98.50 391 TYR A C 1
ATOM 2992 O O . TYR A 1 391 ? -4.284 2.544 -6.168 1.00 98.50 391 TYR A O 1
ATOM 3000 N N . THR A 1 392 ? -5.308 1.907 -8.060 1.00 98.00 392 THR A N 1
ATOM 3001 C CA . THR A 1 392 ? -6.054 3.165 -8.255 1.00 98.00 392 THR A CA 1
ATOM 3002 C C . THR A 1 392 ? -7.395 3.194 -7.504 1.00 98.00 392 THR A C 1
ATOM 3004 O O . THR A 1 392 ? -8.033 4.242 -7.413 1.00 98.00 392 THR A O 1
ATOM 3007 N N . VAL A 1 393 ? -7.811 2.056 -6.937 1.00 97.06 393 VAL A N 1
ATOM 3008 C CA . VAL A 1 393 ? -9.098 1.861 -6.250 1.00 97.06 393 VAL A CA 1
ATOM 3009 C C . VAL A 1 393 ? -8.905 1.428 -4.790 1.00 97.06 393 VAL A C 1
ATOM 3011 O O . VAL A 1 393 ? -9.459 2.057 -3.891 1.00 97.06 393 VAL A O 1
ATOM 3014 N N . GLY A 1 394 ? -8.127 0.366 -4.545 1.00 94.44 394 GLY A N 1
ATOM 3015 C CA . GLY A 1 394 ? -7.856 -0.173 -3.204 1.00 94.44 394 GLY A CA 1
ATOM 3016 C C . GLY A 1 394 ? -7.066 0.799 -2.320 1.00 94.44 394 GLY A C 1
ATOM 3017 O O . GLY A 1 394 ? -6.421 1.705 -2.836 1.00 94.44 394 GLY A O 1
ATOM 3018 N N . ALA A 1 395 ? -7.109 0.640 -0.992 1.00 91.94 395 ALA A N 1
ATOM 3019 C CA . ALA A 1 395 ? -6.502 1.572 -0.019 1.00 91.94 395 ALA A CA 1
ATOM 3020 C C . ALA A 1 395 ? -7.000 3.037 -0.122 1.00 91.94 395 ALA A C 1
ATOM 3022 O O . ALA A 1 395 ? -6.317 4.003 0.247 1.00 91.94 395 ALA A O 1
ATOM 3023 N N . GLY A 1 396 ? -8.226 3.202 -0.631 1.00 93.38 396 GLY A N 1
ATOM 3024 C CA . GLY A 1 396 ? -8.844 4.478 -0.985 1.00 93.38 396 GLY A CA 1
ATOM 3025 C C . GLY A 1 396 ? -8.553 4.857 -2.433 1.00 93.38 396 GLY A C 1
ATOM 3026 O O . GLY A 1 396 ? -7.415 4.754 -2.883 1.00 93.38 396 GLY A O 1
ATOM 3027 N N . THR A 1 397 ? -9.572 5.322 -3.154 1.00 97.31 397 THR A N 1
ATOM 3028 C CA . THR A 1 397 ? -9.434 5.672 -4.572 1.00 97.31 397 THR A CA 1
ATOM 3029 C C . THR A 1 397 ? -8.522 6.880 -4.778 1.00 97.31 397 THR A C 1
ATOM 3031 O O . THR A 1 397 ? -8.224 7.633 -3.839 1.00 97.31 397 THR A O 1
ATOM 3034 N N . GLN A 1 398 ? -8.110 7.114 -6.025 1.00 97.12 398 GLN A N 1
ATOM 3035 C CA . GLN A 1 398 ? -7.316 8.293 -6.373 1.00 97.12 398 GLN A CA 1
ATOM 3036 C C . GLN A 1 398 ? -7.989 9.608 -5.954 1.00 97.12 398 GLN A C 1
ATOM 3038 O O . GLN A 1 398 ? -7.318 10.535 -5.502 1.00 97.12 398 GLN A O 1
ATOM 3043 N N . GLU A 1 399 ? -9.314 9.686 -6.027 1.00 97.31 399 GLU A N 1
ATOM 3044 C CA . GLU A 1 399 ? -10.100 10.859 -5.635 1.00 97.31 399 GLU A CA 1
ATOM 3045 C C . GLU A 1 399 ? -10.023 11.086 -4.126 1.00 97.31 399 GLU A C 1
ATOM 3047 O O . GLU A 1 399 ? -9.799 12.212 -3.682 1.00 97.31 399 GLU A O 1
ATOM 3052 N N . ILE A 1 400 ? -10.135 10.018 -3.330 1.00 94.81 400 ILE A N 1
ATOM 3053 C CA . ILE A 1 400 ? -10.004 10.104 -1.873 1.00 94.81 400 ILE A CA 1
ATOM 3054 C C . ILE A 1 400 ? -8.598 10.544 -1.482 1.00 94.81 400 ILE A C 1
ATOM 3056 O O . ILE A 1 400 ? -8.451 11.412 -0.625 1.00 94.81 400 ILE A O 1
ATOM 3060 N N . ARG A 1 401 ? -7.559 10.029 -2.141 1.00 97.25 401 ARG A N 1
ATOM 3061 C CA . ARG A 1 401 ? -6.173 10.446 -1.878 1.00 97.25 401 ARG A CA 1
ATOM 3062 C C . ARG A 1 401 ? -5.953 11.920 -2.223 1.00 97.25 401 ARG A C 1
ATOM 3064 O O . ARG A 1 401 ? -5.401 12.654 -1.407 1.00 97.25 401 ARG A O 1
ATOM 3071 N N . ARG A 1 402 ? -6.459 12.387 -3.373 1.00 97.12 402 ARG A N 1
ATOM 3072 C CA . ARG A 1 402 ? -6.437 13.815 -3.751 1.00 97.12 402 ARG A CA 1
ATOM 3073 C C . ARG A 1 402 ? -7.188 14.681 -2.743 1.00 97.12 402 ARG A C 1
ATOM 3075 O O . ARG A 1 402 ? -6.678 15.724 -2.345 1.00 97.12 402 ARG A O 1
ATOM 3082 N N . MET A 1 403 ? -8.360 14.235 -2.288 1.00 93.62 403 MET A N 1
ATOM 3083 C CA . MET A 1 403 ? -9.131 14.924 -1.253 1.00 93.62 403 MET A CA 1
ATOM 3084 C C . MET A 1 403 ? -8.343 15.025 0.059 1.00 93.62 403 MET A C 1
ATOM 3086 O O . MET A 1 403 ? -8.336 16.089 0.671 1.00 93.62 403 MET A O 1
ATOM 3090 N N . LEU A 1 404 ? -7.678 13.952 0.499 1.00 91.31 404 LEU A N 1
ATOM 3091 C CA . LEU A 1 404 ? -6.868 13.954 1.722 1.00 91.31 404 LEU A CA 1
ATOM 3092 C C . LEU A 1 404 ? -5.700 14.939 1.632 1.00 91.31 404 LEU A C 1
ATOM 3094 O O . LEU A 1 404 ? -5.480 15.697 2.572 1.00 91.31 404 LEU A O 1
ATOM 3098 N N . ILE A 1 405 ? -5.004 14.971 0.494 1.00 92.88 405 ILE A N 1
ATOM 3099 C CA . ILE A 1 405 ? -3.915 15.923 0.239 1.00 92.88 405 ILE A CA 1
ATOM 3100 C C . ILE A 1 405 ? -4.449 17.362 0.228 1.00 92.88 405 ILE A C 1
ATOM 3102 O O . ILE A 1 405 ? -3.914 18.226 0.916 1.00 92.88 405 ILE A O 1
ATOM 3106 N N . GLY A 1 406 ? -5.546 17.615 -0.494 1.00 88.25 406 GLY A N 1
ATOM 3107 C CA . GLY A 1 406 ? -6.187 18.932 -0.542 1.00 88.25 406 GLY A CA 1
ATOM 3108 C C . GLY A 1 406 ? -6.650 19.417 0.834 1.00 88.25 406 GLY A C 1
ATOM 3109 O O . GLY A 1 406 ? -6.436 20.573 1.189 1.00 88.25 406 GLY A O 1
ATOM 3110 N N . ARG A 1 407 ? -7.228 18.526 1.650 1.00 84.94 407 ARG A N 1
ATOM 3111 C CA . ARG A 1 407 ? -7.587 18.834 3.043 1.00 84.94 407 ARG A CA 1
ATOM 3112 C C . ARG A 1 407 ? -6.362 19.117 3.906 1.00 84.94 407 ARG A C 1
ATOM 3114 O O . ARG A 1 407 ? -6.435 20.033 4.713 1.00 84.94 407 ARG A O 1
ATOM 3121 N N . GLY A 1 408 ? -5.257 18.398 3.705 1.00 84.94 408 GLY A N 1
ATOM 3122 C CA . GLY A 1 408 ? -3.986 18.685 4.376 1.00 84.94 408 GLY A CA 1
ATOM 3123 C C . GLY A 1 408 ? -3.523 20.125 4.138 1.00 84.94 408 GLY A C 1
ATOM 3124 O O . GLY A 1 408 ? -3.213 20.835 5.088 1.00 84.94 408 GLY A O 1
ATOM 3125 N N . PHE A 1 409 ? -3.605 20.617 2.897 1.00 81.62 409 PHE A N 1
ATOM 3126 C CA . PHE A 1 409 ? -3.315 22.026 2.605 1.00 81.62 409 PHE A CA 1
ATOM 3127 C C . PHE A 1 409 ? -4.300 23.005 3.259 1.00 81.62 409 PHE A C 1
ATOM 3129 O O . PHE A 1 409 ? -3.884 24.063 3.723 1.00 81.62 409 PHE A O 1
ATOM 3136 N N . ASN A 1 410 ? -5.587 22.660 3.337 1.00 77.25 410 ASN A N 1
ATOM 3137 C CA . ASN A 1 410 ? -6.582 23.506 4.004 1.00 77.25 410 ASN A CA 1
ATOM 3138 C C . ASN A 1 410 ? -6.362 23.584 5.523 1.00 77.25 410 ASN A C 1
ATOM 3140 O O . ASN A 1 410 ? -6.613 24.622 6.120 1.00 77.25 410 ASN A O 1
ATOM 3144 N N . GLU A 1 411 ? -5.894 22.505 6.153 1.00 71.00 411 GLU A N 1
ATOM 3145 C CA . GLU A 1 411 ? -5.565 22.480 7.585 1.00 71.00 411 GLU A CA 1
ATOM 3146 C C . GLU A 1 411 ? -4.360 23.383 7.911 1.00 71.00 411 GLU A C 1
ATOM 3148 O O . GLU A 1 411 ? -4.308 23.958 8.996 1.00 71.00 411 GLU A O 1
ATOM 3153 N N . LEU A 1 412 ? -3.433 23.569 6.961 1.00 64.19 412 LEU A N 1
ATOM 3154 C CA . LEU A 1 412 ? -2.307 24.509 7.079 1.00 64.19 412 LEU A CA 1
ATOM 3155 C C . LEU A 1 412 ? -2.722 25.982 6.937 1.00 64.19 412 LEU A C 1
ATOM 3157 O O . LEU A 1 412 ? -1.971 26.867 7.339 1.00 64.19 412 LEU A O 1
ATOM 3161 N N . ALA A 1 413 ? -3.889 26.254 6.353 1.00 56.03 413 ALA A N 1
ATOM 3162 C CA . ALA A 1 413 ? -4.429 27.594 6.174 1.00 56.03 413 ALA A CA 1
ATOM 3163 C C . ALA A 1 413 ? -5.652 27.771 7.080 1.00 56.03 413 ALA A C 1
ATOM 3165 O O . ALA A 1 413 ? -6.794 27.602 6.646 1.00 56.03 413 ALA A O 1
ATOM 3166 N N . THR A 1 414 ? -5.443 28.102 8.358 1.00 57.44 414 THR A N 1
ATOM 3167 C CA . THR A 1 414 ? -6.591 28.296 9.248 1.00 57.44 414 THR A CA 1
ATOM 3168 C C . THR A 1 414 ? -7.398 29.526 8.817 1.00 57.44 414 THR A C 1
ATOM 3170 O O . THR A 1 414 ? -6.870 30.504 8.282 1.00 57.44 414 THR A O 1
ATOM 3173 N N . ALA A 1 415 ? -8.710 29.519 9.067 1.00 53.41 415 ALA A N 1
ATOM 3174 C CA . ALA A 1 415 ? -9.542 30.701 8.833 1.00 53.41 415 ALA A CA 1
ATOM 3175 C C . ALA A 1 415 ? -9.050 31.916 9.645 1.00 53.41 415 ALA A C 1
ATOM 3177 O O . ALA A 1 415 ? -9.295 33.058 9.261 1.00 53.41 415 ALA A O 1
ATOM 3178 N N . GLU A 1 416 ? -8.349 31.679 10.757 1.00 53.59 416 GLU A N 1
ATOM 3179 C CA . GLU A 1 416 ? -7.643 32.709 11.515 1.00 53.59 416 GLU A CA 1
ATOM 3180 C C . GLU A 1 416 ? -6.400 33.218 10.790 1.00 53.59 416 GLU A C 1
ATOM 3182 O O . GLU A 1 416 ? -6.243 34.430 10.727 1.00 53.59 416 GLU A O 1
ATOM 3187 N N . ASP A 1 417 ? -5.597 32.363 10.154 1.00 55.25 417 ASP A N 1
ATOM 3188 C CA . ASP A 1 417 ? -4.442 32.783 9.347 1.00 55.25 417 ASP A CA 1
ATOM 3189 C C . ASP A 1 417 ? -4.866 33.581 8.113 1.00 55.25 417 ASP A C 1
ATOM 3191 O O . ASP A 1 417 ? -4.257 34.600 7.792 1.00 55.25 417 ASP A O 1
ATOM 3195 N N . ILE A 1 418 ? -5.953 33.177 7.451 1.00 54.19 418 ILE A N 1
ATOM 3196 C CA . ILE A 1 418 ? -6.516 33.910 6.307 1.00 54.19 418 ILE A CA 1
ATOM 3197 C C . ILE A 1 418 ? -7.104 35.251 6.766 1.00 54.19 418 ILE A C 1
ATOM 3199 O O . ILE A 1 418 ? -6.897 36.272 6.109 1.00 54.19 418 ILE A O 1
ATOM 3203 N N . ARG A 1 419 ? -7.808 35.293 7.909 1.00 52.50 419 ARG A N 1
ATOM 3204 C CA . ARG A 1 419 ? -8.312 36.551 8.491 1.00 52.50 419 ARG A CA 1
ATOM 3205 C C . ARG A 1 419 ? -7.181 37.455 8.964 1.00 52.50 419 ARG A C 1
ATOM 3207 O O . ARG A 1 419 ? -7.243 38.650 8.707 1.00 52.50 419 ARG A O 1
ATOM 3214 N N . ALA A 1 420 ? -6.151 36.907 9.598 1.00 54.03 420 ALA A N 1
ATOM 3215 C CA . ALA A 1 420 ? -4.975 37.640 10.039 1.00 54.03 420 ALA A CA 1
ATOM 3216 C C . ALA A 1 420 ? -4.189 38.175 8.842 1.00 54.03 420 ALA A C 1
ATOM 3218 O O . ALA A 1 420 ? -3.776 39.329 8.863 1.00 54.03 420 ALA A O 1
ATOM 3219 N N . TYR A 1 421 ? -4.042 37.386 7.773 1.00 53.97 421 TYR A N 1
ATOM 3220 C CA . TYR A 1 421 ? -3.455 37.838 6.518 1.00 53.97 421 TYR A CA 1
ATOM 3221 C C . TYR A 1 421 ? -4.282 38.970 5.911 1.00 53.97 421 TYR A C 1
ATOM 3223 O O . TYR A 1 421 ? -3.730 40.033 5.653 1.00 53.97 421 TYR A O 1
ATOM 3231 N N . ASN A 1 422 ? -5.597 38.802 5.748 1.00 52.78 422 ASN A N 1
ATOM 3232 C CA . ASN A 1 422 ? -6.473 39.828 5.172 1.00 52.78 422 ASN A CA 1
ATOM 3233 C C . ASN A 1 422 ? -6.537 41.106 6.027 1.00 52.78 422 ASN A C 1
ATOM 3235 O O . ASN A 1 422 ? -6.519 42.207 5.475 1.00 52.78 422 ASN A O 1
ATOM 3239 N N . ASP A 1 423 ? -6.559 40.995 7.358 1.00 58.41 423 ASP A N 1
ATOM 3240 C CA . ASP A 1 423 ? -6.540 42.157 8.252 1.00 58.41 423 ASP A CA 1
ATOM 3241 C C . ASP A 1 423 ? -5.176 42.863 8.223 1.00 58.41 423 ASP A C 1
ATOM 3243 O O . ASP A 1 423 ? -5.100 44.089 8.141 1.00 58.41 423 ASP A O 1
ATOM 3247 N N . ALA A 1 424 ? -4.083 42.097 8.189 1.00 52.62 424 ALA A N 1
ATOM 3248 C CA . ALA A 1 424 ? -2.730 42.627 8.082 1.00 52.62 424 ALA A CA 1
ATOM 3249 C C . ALA A 1 424 ? -2.451 43.276 6.719 1.00 52.62 424 ALA A C 1
ATOM 3251 O O . ALA A 1 424 ? -1.718 44.260 6.663 1.00 52.62 424 ALA A O 1
ATOM 3252 N N . THR A 1 425 ? -3.011 42.759 5.627 1.00 49.72 425 THR A N 1
ATOM 3253 C CA . THR A 1 425 ? -2.664 43.190 4.264 1.00 49.72 425 THR A CA 1
ATOM 3254 C C . THR A 1 425 ? -3.682 44.157 3.674 1.00 49.72 425 THR A C 1
ATOM 3256 O O . THR A 1 425 ? -3.323 45.288 3.347 1.00 49.72 425 THR A O 1
ATOM 3259 N N . ILE A 1 426 ? -4.954 43.764 3.588 1.00 56.12 426 ILE A N 1
ATOM 3260 C CA . ILE A 1 426 ? -6.013 44.566 2.968 1.00 56.12 426 ILE A CA 1
ATOM 3261 C C . ILE A 1 426 ? -6.476 45.655 3.935 1.00 56.12 426 ILE A C 1
ATOM 3263 O O . ILE A 1 426 ? -6.350 46.842 3.630 1.00 56.12 426 ILE A O 1
ATOM 3267 N N . ASN A 1 427 ? -6.943 45.284 5.132 1.00 55.50 427 ASN A N 1
ATOM 3268 C CA . ASN A 1 427 ? -7.444 46.276 6.093 1.00 55.50 427 ASN A CA 1
ATOM 3269 C C . ASN A 1 427 ? -6.313 47.165 6.617 1.00 55.50 427 ASN A C 1
ATOM 3271 O O . ASN A 1 427 ? -6.506 48.360 6.822 1.00 55.50 427 ASN A O 1
ATOM 3275 N N . GLY A 1 428 ? -5.119 46.601 6.785 1.00 54.97 428 GLY A N 1
ATOM 3276 C CA . GLY A 1 428 ? -3.907 47.326 7.131 1.00 54.97 428 GLY A CA 1
ATOM 3277 C C . GLY A 1 428 ? -3.484 48.356 6.080 1.00 54.97 428 GLY A C 1
ATOM 3278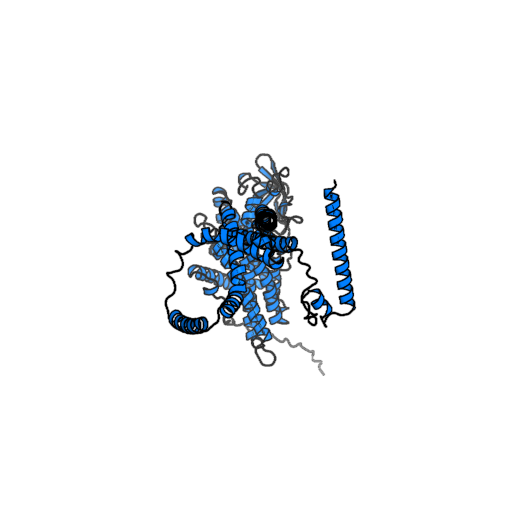 O O . GLY A 1 428 ? -3.230 49.510 6.424 1.00 54.97 428 GLY A O 1
ATOM 3279 N N . GLY A 1 429 ? -3.484 47.979 4.796 1.00 52.22 429 GLY A N 1
ATOM 3280 C CA . GLY A 1 429 ? -3.225 48.903 3.688 1.00 52.22 429 GLY A CA 1
ATOM 3281 C C . GLY A 1 429 ? -4.270 50.020 3.591 1.00 52.22 429 GLY A C 1
ATOM 3282 O O . GLY A 1 429 ? -3.911 51.186 3.428 1.00 52.22 429 GLY A O 1
ATOM 3283 N N . VAL A 1 430 ? -5.552 49.690 3.783 1.00 58.72 430 VAL A N 1
ATOM 3284 C CA . VAL A 1 430 ? -6.662 50.661 3.812 1.00 58.72 430 VAL A CA 1
ATOM 3285 C C . VAL A 1 430 ? -6.560 51.601 5.018 1.00 58.72 430 VAL A C 1
ATOM 3287 O O . VAL A 1 430 ? -6.715 52.810 4.872 1.00 58.72 430 VAL A O 1
ATOM 3290 N N . ARG A 1 431 ? -6.231 51.098 6.214 1.00 60.69 431 ARG A N 1
ATOM 3291 C CA . ARG A 1 431 ? -5.972 51.946 7.390 1.00 60.69 431 ARG A CA 1
ATOM 3292 C C . ARG A 1 431 ? -4.784 52.876 7.144 1.00 60.69 431 ARG A C 1
ATOM 3294 O O . ARG A 1 431 ? -4.895 54.065 7.418 1.00 60.69 431 ARG A O 1
ATOM 3301 N N . GLY A 1 432 ? -3.685 52.369 6.578 1.00 54.81 432 GLY A N 1
ATOM 3302 C CA . GLY A 1 432 ? -2.521 53.174 6.190 1.00 54.81 432 GLY A CA 1
ATOM 3303 C C . GLY A 1 432 ? -2.871 54.301 5.213 1.00 54.81 432 GLY A C 1
ATOM 3304 O O . GLY A 1 432 ? -2.421 55.431 5.395 1.00 54.81 432 GLY A O 1
ATOM 3305 N N . LEU A 1 433 ? -3.745 54.024 4.241 1.00 54.25 433 LEU A N 1
ATOM 3306 C CA . LEU A 1 433 ? -4.295 55.015 3.316 1.00 54.25 433 LEU A CA 1
ATOM 3307 C C . LEU A 1 433 ? -5.045 56.133 4.061 1.00 54.25 433 LEU A C 1
ATOM 3309 O O . LEU A 1 433 ? -4.749 57.314 3.871 1.00 54.25 433 LEU A O 1
ATOM 3313 N N . PHE A 1 434 ? -5.983 55.770 4.942 1.00 58.94 434 PHE A N 1
ATOM 3314 C CA . PHE A 1 434 ? -6.766 56.736 5.717 1.00 58.94 434 PHE A CA 1
ATOM 3315 C C . PHE A 1 434 ? -5.919 57.533 6.712 1.00 58.94 434 PHE A C 1
ATOM 3317 O O . PHE A 1 434 ? -6.146 58.730 6.857 1.00 58.94 434 PHE A O 1
ATOM 3324 N N . TYR A 1 435 ? -4.916 56.925 7.353 1.00 59.41 435 TYR A N 1
ATOM 3325 C CA . TYR A 1 435 ? -3.969 57.655 8.203 1.00 59.41 435 TYR A CA 1
ATOM 3326 C C . TYR A 1 435 ? -3.121 58.638 7.392 1.00 59.41 435 TYR A C 1
ATOM 3328 O O . TYR A 1 435 ? -2.933 59.774 7.824 1.00 59.41 435 TYR A O 1
ATOM 3336 N N . GLY A 1 436 ? -2.660 58.242 6.200 1.00 55.59 436 GLY A N 1
ATOM 3337 C CA . GLY A 1 436 ? -1.948 59.130 5.281 1.00 55.59 436 GLY A CA 1
ATOM 3338 C C . GLY A 1 436 ? -2.793 60.340 4.879 1.00 55.59 436 GLY A C 1
ATOM 3339 O O . GLY A 1 436 ? -2.318 61.471 4.949 1.00 55.59 436 GLY A O 1
ATOM 3340 N N . ILE A 1 437 ? -4.069 60.135 4.543 1.00 57.09 437 ILE A N 1
ATOM 3341 C CA . ILE A 1 437 ? -5.021 61.215 4.229 1.00 57.09 437 ILE A CA 1
ATOM 3342 C C . ILE A 1 437 ? -5.317 62.076 5.475 1.00 57.09 437 ILE A C 1
ATOM 3344 O O . ILE A 1 437 ? -5.242 63.303 5.427 1.00 57.09 437 ILE A O 1
ATOM 3348 N N . GLY A 1 438 ? -5.602 61.445 6.613 1.00 56.81 438 GLY A N 1
ATOM 3349 C CA . GLY A 1 438 ? -5.982 62.113 7.859 1.00 56.81 438 GLY A CA 1
ATOM 3350 C C . GLY A 1 438 ? -4.863 62.935 8.501 1.00 56.81 438 GLY A C 1
ATOM 3351 O O . GLY A 1 438 ? -5.151 63.927 9.159 1.00 56.81 438 GLY A O 1
ATOM 3352 N N . LEU A 1 439 ? -3.595 62.573 8.286 1.00 58.50 439 LEU A N 1
ATOM 3353 C CA . LEU A 1 439 ? -2.436 63.377 8.693 1.00 58.50 439 LEU A CA 1
ATOM 3354 C C . LEU A 1 439 ? -2.072 64.434 7.647 1.00 58.50 439 LEU A C 1
ATOM 3356 O O . LEU A 1 439 ? -1.597 65.514 8.000 1.00 58.50 439 LEU A O 1
ATOM 3360 N N . SER A 1 440 ? -2.289 64.145 6.361 1.00 59.06 440 SER A N 1
ATOM 3361 C CA . SER A 1 440 ? -1.907 65.064 5.289 1.00 59.06 440 SER A CA 1
ATOM 3362 C C . SER A 1 440 ? -2.823 66.284 5.188 1.00 59.06 440 SER A C 1
ATOM 3364 O O . SER A 1 440 ? -2.336 67.406 5.058 1.00 59.06 440 SER A O 1
ATOM 3366 N N . LEU A 1 441 ? -4.140 66.103 5.312 1.00 58.19 441 LEU A N 1
ATOM 3367 C CA . LEU A 1 441 ? -5.106 67.196 5.157 1.00 58.19 441 LEU A CA 1
ATOM 3368 C C . LEU A 1 441 ? -4.962 68.301 6.227 1.00 58.19 441 LEU A C 1
ATOM 3370 O O . LEU A 1 441 ? -4.852 69.471 5.847 1.00 58.19 441 LEU A O 1
ATOM 3374 N N . PRO A 1 442 ? -4.897 67.998 7.543 1.00 63.25 442 PRO A N 1
ATOM 3375 C CA . PRO A 1 442 ? -4.769 69.029 8.572 1.00 63.25 442 PRO A CA 1
ATOM 3376 C C . PRO A 1 442 ? -3.417 69.736 8.505 1.00 63.25 442 PRO A C 1
ATOM 3378 O O . PRO A 1 442 ? -3.354 70.956 8.637 1.00 63.25 442 PRO A O 1
ATOM 3381 N N . THR A 1 443 ? -2.333 69.000 8.246 1.00 59.31 443 THR A N 1
ATOM 3382 C CA . THR A 1 443 ? -0.998 69.597 8.139 1.00 59.31 443 THR A CA 1
ATOM 3383 C C . THR A 1 443 ? -0.886 70.476 6.894 1.00 59.31 443 THR A C 1
ATOM 3385 O O . THR A 1 443 ? -0.300 71.555 6.972 1.00 59.31 443 THR A O 1
ATOM 3388 N N . HIS A 1 444 ? -1.505 70.096 5.769 1.00 63.12 444 HIS A N 1
ATOM 3389 C CA . HIS A 1 444 ? -1.569 70.955 4.583 1.00 63.12 444 HIS A CA 1
ATOM 3390 C C . HIS A 1 444 ? -2.359 72.233 4.877 1.00 63.12 444 HIS A C 1
ATOM 3392 O O . HIS A 1 444 ? -1.900 73.328 4.557 1.00 63.12 444 HIS A O 1
ATOM 3398 N N . TYR A 1 445 ? -3.504 72.114 5.553 1.00 64.69 445 TYR A N 1
ATOM 3399 C CA . TYR A 1 445 ? -4.313 73.260 5.965 1.00 64.69 445 TYR A CA 1
ATOM 3400 C C . TYR A 1 445 ? -3.546 74.213 6.898 1.00 64.69 445 TYR A C 1
ATOM 3402 O O . TYR A 1 445 ? -3.557 75.430 6.696 1.00 64.69 445 TYR A O 1
ATOM 3410 N N . ILE A 1 446 ? -2.822 73.683 7.888 1.00 68.88 446 ILE A N 1
ATOM 3411 C CA . ILE A 1 446 ? -1.994 74.478 8.808 1.00 68.88 446 ILE A CA 1
ATOM 3412 C C . ILE A 1 446 ? -0.865 75.190 8.049 1.00 68.88 446 ILE A C 1
ATOM 3414 O O . ILE A 1 446 ? -0.665 76.390 8.237 1.00 68.88 446 ILE A O 1
ATOM 3418 N N . LEU A 1 447 ? -0.152 74.491 7.162 1.00 62.19 447 LEU A N 1
ATOM 3419 C CA . LEU A 1 447 ? 0.938 75.081 6.380 1.00 62.19 447 LEU A CA 1
ATOM 3420 C C . LEU A 1 447 ? 0.431 76.152 5.405 1.00 62.19 447 LEU A C 1
ATOM 3422 O O . LEU A 1 447 ? 1.027 77.222 5.303 1.00 62.19 447 LEU A O 1
ATOM 3426 N N . ASN A 1 448 ? -0.697 75.907 4.737 1.00 66.94 448 ASN A N 1
ATOM 3427 C CA . ASN A 1 448 ? -1.288 76.849 3.787 1.00 66.94 448 ASN A CA 1
ATOM 3428 C C . ASN A 1 448 ? -1.881 78.094 4.477 1.00 66.94 448 ASN A C 1
ATOM 3430 O O . ASN A 1 448 ? -1.872 79.182 3.901 1.00 66.94 448 ASN A O 1
ATOM 3434 N N . SER A 1 449 ? -2.362 77.958 5.718 1.00 68.62 449 SER A N 1
ATOM 3435 C CA . SER A 1 449 ? -2.910 79.078 6.497 1.00 68.62 449 SER A CA 1
ATOM 3436 C C . SER A 1 449 ? -1.844 79.899 7.226 1.00 68.62 449 SER A C 1
ATOM 3438 O O . SER A 1 449 ? -2.006 81.112 7.350 1.00 68.62 449 SER A O 1
ATOM 3440 N N . ARG A 1 450 ? -0.757 79.272 7.698 1.00 68.81 450 ARG A N 1
ATOM 3441 C CA . ARG A 1 450 ? 0.228 79.924 8.581 1.00 68.81 450 ARG A CA 1
ATOM 3442 C C . ARG A 1 450 ? 1.576 80.246 7.940 1.00 68.81 450 ARG A C 1
ATOM 3444 O O . ARG A 1 450 ? 2.309 81.054 8.501 1.00 68.81 450 ARG A O 1
ATOM 3451 N N . VAL A 1 451 ? 1.925 79.654 6.794 1.00 73.75 451 VAL A N 1
ATOM 3452 C CA . VAL A 1 451 ? 3.253 79.827 6.178 1.00 73.75 451 VAL A CA 1
ATOM 3453 C C . VAL A 1 451 ? 3.133 80.509 4.814 1.00 73.75 451 VAL A C 1
ATOM 3455 O O . VAL A 1 451 ? 2.874 79.875 3.791 1.00 73.75 451 VAL A O 1
ATOM 3458 N N . THR A 1 452 ? 3.376 81.822 4.777 1.00 68.75 452 THR A N 1
ATOM 3459 C CA . THR A 1 452 ? 3.238 82.665 3.572 1.00 68.75 452 THR A CA 1
ATOM 3460 C C . THR A 1 452 ? 4.107 82.190 2.402 1.00 68.75 452 THR A C 1
ATOM 3462 O O . THR A 1 452 ? 3.663 82.214 1.257 1.00 68.75 452 THR A O 1
ATOM 3465 N N . ALA A 1 453 ? 5.317 81.695 2.686 1.00 66.62 453 ALA A N 1
ATOM 3466 C CA . ALA A 1 453 ? 6.222 81.148 1.674 1.00 66.62 453 ALA A CA 1
ATOM 3467 C C . ALA A 1 453 ? 5.662 79.877 1.006 1.00 66.62 453 ALA A C 1
ATOM 3469 O O . ALA A 1 453 ? 5.774 79.717 -0.205 1.00 66.62 453 ALA A O 1
ATOM 3470 N N . TYR A 1 454 ? 5.000 79.007 1.776 1.00 64.19 454 TYR A N 1
ATOM 3471 C CA . TYR A 1 454 ? 4.367 77.792 1.259 1.00 64.19 454 TYR A CA 1
ATOM 3472 C C . TYR A 1 454 ? 3.103 78.122 0.452 1.00 64.19 454 TYR A C 1
ATOM 3474 O O . TYR A 1 454 ? 2.861 77.552 -0.611 1.00 64.19 454 TYR A O 1
ATOM 3482 N N . ARG A 1 455 ? 2.329 79.114 0.908 1.00 69.38 455 ARG A N 1
ATOM 3483 C CA . ARG A 1 455 ? 1.113 79.590 0.234 1.00 69.38 455 ARG A CA 1
ATOM 3484 C C . ARG A 1 455 ? 1.372 80.151 -1.169 1.00 69.38 455 ARG A C 1
ATOM 3486 O O . ARG A 1 455 ? 0.507 80.017 -2.032 1.00 69.38 455 ARG A O 1
ATOM 3493 N N . ASN A 1 456 ? 2.549 80.717 -1.419 1.00 65.25 456 ASN A N 1
ATOM 3494 C CA . ASN A 1 456 ? 2.892 81.334 -2.704 1.00 65.25 456 ASN A CA 1
ATOM 3495 C C . ASN A 1 456 ? 3.501 80.355 -3.729 1.00 65.25 456 ASN A C 1
ATOM 3497 O O . ASN A 1 456 ? 3.778 80.754 -4.857 1.00 65.25 456 ASN A O 1
ATOM 3501 N N . LEU A 1 457 ? 3.697 79.078 -3.374 1.00 63.91 457 LEU A N 1
ATOM 3502 C CA . LEU A 1 457 ? 4.193 78.063 -4.308 1.00 63.91 457 LEU A CA 1
ATOM 3503 C C . LEU A 1 457 ? 3.118 77.647 -5.342 1.00 63.91 457 LEU A C 1
ATOM 3505 O O . LEU A 1 457 ? 1.933 77.562 -4.996 1.00 63.91 457 LEU A O 1
ATOM 3509 N N . PRO A 1 458 ? 3.508 77.315 -6.590 1.00 55.94 458 PRO A N 1
ATOM 3510 C CA . PRO A 1 458 ? 2.623 76.661 -7.556 1.00 55.94 458 PRO A CA 1
ATOM 3511 C C . PRO A 1 458 ? 2.075 75.337 -7.003 1.00 55.94 458 PRO A C 1
ATOM 3513 O O . PRO A 1 458 ? 2.786 74.633 -6.284 1.00 55.94 458 PRO A O 1
ATOM 3516 N N . SER A 1 459 ? 0.843 74.954 -7.357 1.00 50.28 459 SER A N 1
ATOM 3517 C CA . SER A 1 459 ? 0.187 73.737 -6.837 1.00 50.28 459 SER A CA 1
ATOM 3518 C C . SER A 1 459 ? 1.046 72.460 -6.930 1.00 50.28 459 SER A C 1
ATOM 3520 O O . SER A 1 459 ? 1.154 71.767 -5.917 1.00 50.28 459 SER A O 1
ATOM 3522 N N . PRO A 1 460 ? 1.769 72.180 -8.037 1.00 47.44 460 PRO A N 1
ATOM 3523 C CA . PRO A 1 460 ? 2.665 71.021 -8.108 1.00 47.44 460 PRO A CA 1
ATOM 3524 C C . PRO A 1 460 ? 3.823 71.088 -7.096 1.00 47.44 460 PRO A C 1
ATOM 3526 O O . PRO A 1 460 ? 4.212 70.079 -6.513 1.00 47.44 460 PRO A O 1
ATOM 3529 N N . ALA A 1 461 ? 4.346 72.289 -6.830 1.00 55.22 461 ALA A N 1
ATOM 3530 C CA . ALA A 1 461 ? 5.421 72.515 -5.866 1.00 55.22 461 ALA A CA 1
ATOM 3531 C C . ALA A 1 461 ? 4.930 72.458 -4.407 1.00 55.22 461 ALA A C 1
ATOM 3533 O O . ALA A 1 461 ? 5.687 72.053 -3.528 1.00 55.22 461 ALA A O 1
ATOM 3534 N N . LYS A 1 462 ? 3.658 72.791 -4.139 1.00 56.56 462 LYS A N 1
ATOM 3535 C CA . LYS A 1 462 ? 3.016 72.590 -2.825 1.00 56.56 462 LYS A CA 1
ATOM 3536 C C . LYS A 1 462 ? 2.848 71.110 -2.500 1.00 56.56 462 LYS A C 1
ATOM 3538 O O . LYS A 1 462 ? 3.210 70.701 -1.398 1.00 56.56 462 LYS A O 1
ATOM 3543 N N . ALA A 1 463 ? 2.354 70.325 -3.460 1.00 53.44 463 ALA A N 1
ATOM 3544 C CA . ALA A 1 463 ? 2.274 68.864 -3.384 1.00 53.44 463 ALA A CA 1
ATOM 3545 C C . ALA A 1 463 ? 3.647 68.239 -3.105 1.00 53.44 463 ALA A C 1
ATOM 3547 O O . ALA A 1 463 ? 3.802 67.432 -2.189 1.00 53.44 463 ALA A O 1
ATOM 3548 N N . PHE A 1 464 ? 4.660 68.666 -3.862 1.00 51.47 464 PHE A N 1
ATOM 3549 C CA . PHE A 1 464 ? 6.029 68.180 -3.720 1.00 51.47 464 PHE A CA 1
ATOM 3550 C C . PHE A 1 464 ? 6.658 68.584 -2.375 1.00 51.47 464 PHE A C 1
ATOM 3552 O O . PHE A 1 464 ? 7.195 67.739 -1.664 1.00 51.47 464 PHE A O 1
ATOM 3559 N N . GLY A 1 465 ? 6.525 69.850 -1.967 1.00 53.62 465 GLY A N 1
ATOM 3560 C CA . GLY A 1 465 ? 7.029 70.354 -0.685 1.00 53.62 465 GLY A CA 1
ATOM 3561 C C . GLY A 1 465 ? 6.355 69.717 0.534 1.00 53.62 465 GLY A C 1
ATOM 3562 O O . GLY A 1 465 ? 7.001 69.536 1.561 1.00 53.62 465 GLY A O 1
ATOM 3563 N N . PHE A 1 466 ? 5.083 69.324 0.415 1.00 56.28 466 PHE A N 1
ATOM 3564 C CA . PHE A 1 466 ? 4.329 68.649 1.474 1.00 56.28 466 PHE A CA 1
ATOM 3565 C C . PHE A 1 466 ? 4.876 67.249 1.784 1.00 56.28 466 PHE A C 1
ATOM 3567 O O . PHE A 1 466 ? 5.132 66.910 2.940 1.00 56.28 466 PHE A O 1
ATOM 3574 N N . VAL A 1 467 ? 5.112 66.463 0.730 1.00 50.56 467 VAL A N 1
ATOM 3575 C CA . VAL A 1 467 ? 5.712 65.123 0.817 1.00 50.56 467 VAL A CA 1
ATOM 3576 C C . VAL A 1 467 ? 7.168 65.214 1.296 1.00 50.56 467 VAL A C 1
ATOM 3578 O O . VAL A 1 467 ? 7.603 64.403 2.109 1.00 50.56 467 VAL A O 1
ATOM 3581 N N . MET A 1 468 ? 7.896 66.252 0.874 1.00 48.09 468 MET A N 1
ATOM 3582 C CA . MET A 1 468 ? 9.309 66.470 1.205 1.00 48.09 468 MET A CA 1
ATOM 3583 C C . MET A 1 468 ? 9.581 67.049 2.601 1.00 48.09 468 MET A C 1
ATOM 3585 O O . MET A 1 468 ? 10.717 66.973 3.048 1.00 48.09 468 MET A O 1
ATOM 3589 N N . LEU A 1 469 ? 8.602 67.629 3.303 1.00 49.38 469 LEU A N 1
ATOM 3590 C CA . LEU A 1 469 ? 8.798 68.166 4.664 1.00 49.38 469 LEU A CA 1
ATOM 3591 C C . LEU A 1 469 ? 8.477 67.142 5.757 1.00 49.38 469 LEU A C 1
ATOM 3593 O O . LEU A 1 469 ? 9.186 67.060 6.754 1.00 49.38 469 LEU A O 1
ATOM 3597 N N . ILE A 1 470 ? 7.423 66.342 5.579 1.00 50.53 470 ILE A N 1
ATOM 3598 C CA . ILE A 1 470 ? 6.961 65.404 6.615 1.00 50.53 470 ILE A CA 1
ATOM 3599 C C . ILE A 1 470 ? 7.824 64.137 6.654 1.00 50.53 470 ILE A C 1
ATOM 3601 O O . ILE A 1 470 ? 8.121 63.622 7.731 1.00 50.53 470 ILE A O 1
ATOM 3605 N N . VAL A 1 471 ? 8.262 63.653 5.489 1.00 44.72 471 VAL A N 1
ATOM 3606 C CA . VAL A 1 471 ? 9.014 62.398 5.376 1.00 44.72 471 VAL A CA 1
ATOM 3607 C C . VAL A 1 471 ? 10.419 62.504 6.002 1.00 44.72 471 VAL A C 1
ATOM 3609 O O . VAL A 1 471 ? 10.727 61.652 6.840 1.00 44.72 471 VAL A O 1
ATOM 3612 N N . PRO A 1 472 ? 11.243 63.544 5.733 1.00 41.50 472 PRO A N 1
ATOM 3613 C CA . PRO A 1 472 ? 12.591 63.667 6.306 1.00 41.50 472 PRO A CA 1
ATOM 3614 C C . PRO A 1 472 ? 12.609 63.975 7.805 1.00 41.50 472 PRO A C 1
ATOM 3616 O O . PRO A 1 472 ? 13.478 63.484 8.524 1.00 41.50 472 PRO A O 1
ATOM 3619 N N . CYS A 1 473 ? 11.627 64.724 8.321 1.00 40.84 473 CYS A N 1
ATOM 3620 C CA . CYS A 1 473 ? 11.535 65.012 9.757 1.00 40.84 473 CYS A CA 1
ATOM 3621 C C . CYS A 1 473 ? 11.313 63.750 10.609 1.00 40.84 473 CYS A C 1
ATOM 3623 O O . CYS A 1 473 ? 11.691 63.739 11.778 1.00 40.84 473 CYS A O 1
ATOM 3625 N N . MET A 1 474 ? 10.763 62.679 10.025 1.00 41.25 474 MET A N 1
ATOM 3626 C CA . MET A 1 474 ? 10.655 61.366 10.670 1.00 41.25 474 MET A CA 1
ATOM 3627 C C . MET A 1 474 ? 11.868 60.453 10.410 1.00 41.25 474 MET A C 1
ATOM 3629 O O . MET A 1 474 ? 12.070 59.495 11.154 1.00 41.25 474 MET A O 1
ATOM 3633 N N . THR A 1 475 ? 12.699 60.732 9.395 1.00 42.81 475 THR A N 1
ATOM 3634 C CA . THR A 1 475 ? 13.885 59.915 9.052 1.00 42.81 475 THR A CA 1
ATOM 3635 C C . THR A 1 475 ? 15.167 60.377 9.752 1.00 42.81 475 THR A C 1
ATOM 3637 O O . THR A 1 475 ? 15.983 59.534 10.119 1.00 42.81 475 THR A O 1
ATOM 3640 N N . ILE A 1 476 ? 15.310 61.672 10.061 1.00 36.03 476 ILE A N 1
ATOM 3641 C CA . ILE A 1 476 ? 16.490 62.219 10.770 1.00 36.03 476 ILE A CA 1
ATOM 3642 C C . ILE A 1 476 ? 16.633 61.646 12.199 1.00 36.03 476 ILE A C 1
ATOM 3644 O O . ILE A 1 476 ? 17.726 61.624 12.765 1.00 36.03 476 ILE A O 1
ATOM 3648 N N . THR A 1 477 ? 15.560 61.110 12.790 1.00 37.38 477 THR A N 1
ATOM 3649 C CA . THR A 1 477 ? 15.612 60.419 14.093 1.00 37.38 477 THR A CA 1
ATOM 3650 C C . THR A 1 477 ? 16.048 58.950 13.989 1.00 37.38 477 THR A C 1
ATOM 3652 O O . THR A 1 477 ? 16.530 58.400 14.973 1.00 37.38 477 THR A O 1
ATOM 3655 N N . ALA A 1 478 ? 15.913 58.319 12.815 1.00 37.56 478 ALA A N 1
ATOM 3656 C CA . ALA A 1 478 ? 16.243 56.908 12.578 1.00 37.56 478 ALA A CA 1
ATOM 3657 C C . ALA A 1 478 ? 17.651 56.707 11.986 1.00 37.56 478 ALA A C 1
ATOM 3659 O O . ALA A 1 478 ? 18.290 55.679 12.229 1.00 37.56 478 ALA A O 1
ATOM 3660 N N . GLU A 1 479 ? 18.163 57.702 11.259 1.00 36.25 479 GLU A N 1
ATOM 3661 C CA . GLU A 1 479 ? 19.490 57.667 10.629 1.00 36.25 479 GLU A CA 1
ATOM 3662 C C . GLU A 1 479 ? 20.633 57.616 11.664 1.00 36.25 479 GLU A C 1
ATOM 3664 O O . GLU A 1 479 ? 21.601 56.881 11.482 1.00 36.25 479 GLU A O 1
ATOM 3669 N N . LYS A 1 480 ? 20.463 58.245 12.840 1.00 37.31 480 LYS A N 1
ATOM 3670 C CA . LYS A 1 480 ? 21.441 58.174 13.949 1.00 37.31 480 LYS A CA 1
ATOM 3671 C C . LYS A 1 480 ? 21.602 56.785 14.586 1.00 37.31 480 LYS A C 1
ATOM 3673 O O . LYS A 1 480 ? 22.549 56.577 15.338 1.00 37.31 480 LYS A O 1
ATOM 3678 N N . SER A 1 481 ? 20.710 55.838 14.298 1.00 37.56 481 SER A N 1
ATOM 3679 C CA . SER A 1 481 ? 20.759 54.466 14.830 1.00 37.56 481 SER A CA 1
ATOM 3680 C C . SER A 1 481 ? 21.255 53.414 13.824 1.00 37.56 481 SER A C 1
ATOM 3682 O O . SER A 1 481 ? 21.479 52.273 14.219 1.00 37.56 481 SER A O 1
ATOM 3684 N N . GLY A 1 482 ? 21.440 53.770 12.545 1.00 33.75 482 GLY A N 1
ATOM 3685 C CA . GLY A 1 482 ? 21.761 52.821 11.467 1.00 33.75 482 GLY A CA 1
ATOM 3686 C C . GLY A 1 482 ? 23.218 52.803 10.985 1.00 33.75 482 GLY A C 1
ATOM 3687 O O . GLY A 1 482 ? 23.631 51.834 10.354 1.00 33.75 482 GLY A O 1
ATOM 3688 N N . GLU A 1 483 ? 24.027 53.821 11.291 1.00 33.59 483 GLU A N 1
ATOM 3689 C CA . GLU A 1 483 ? 25.393 53.952 10.743 1.00 33.59 483 GLU A CA 1
ATOM 3690 C C . GLU A 1 483 ? 26.450 53.010 11.360 1.00 33.59 483 GLU A C 1
ATOM 3692 O O . GLU A 1 483 ? 27.603 53.007 10.931 1.00 33.59 483 GLU A O 1
ATOM 3697 N N . ALA A 1 484 ? 26.094 52.158 12.325 1.00 36.75 484 ALA A N 1
ATOM 3698 C CA . ALA A 1 484 ? 27.063 51.285 12.995 1.00 36.75 484 ALA A CA 1
ATOM 3699 C C . ALA A 1 484 ? 27.306 49.919 12.313 1.00 36.75 484 ALA A C 1
ATOM 3701 O O . ALA A 1 484 ? 28.217 49.209 12.730 1.00 36.75 484 ALA A O 1
ATOM 3702 N N . PHE A 1 485 ? 26.535 49.516 11.290 1.00 31.45 485 PHE A N 1
ATOM 3703 C CA . PHE A 1 485 ? 26.505 48.098 10.872 1.00 31.45 485 PHE A CA 1
ATOM 3704 C C . PHE A 1 485 ? 27.131 47.746 9.506 1.00 31.45 485 PHE A C 1
ATOM 3706 O O . PHE A 1 485 ? 27.238 46.569 9.181 1.00 31.45 485 PHE A O 1
ATOM 3713 N N . THR A 1 486 ? 27.608 48.700 8.703 1.00 42.31 486 THR A N 1
ATOM 3714 C CA . THR A 1 486 ? 28.019 48.405 7.304 1.00 42.31 486 THR A CA 1
ATOM 3715 C C . THR A 1 486 ? 29.428 48.854 6.919 1.00 42.31 486 THR A C 1
ATOM 3717 O O . THR A 1 486 ? 29.714 49.063 5.743 1.00 42.31 486 THR A O 1
ATOM 3720 N N . ARG A 1 487 ? 30.358 48.949 7.879 1.00 36.56 487 ARG A N 1
ATOM 3721 C CA . ARG A 1 487 ? 31.773 49.272 7.593 1.00 36.56 487 ARG A CA 1
ATOM 3722 C C . ARG A 1 487 ? 32.757 48.096 7.607 1.00 36.56 487 ARG A C 1
ATOM 3724 O O . ARG A 1 487 ? 33.936 48.327 7.375 1.00 36.56 487 ARG A O 1
ATOM 3731 N N . SER A 1 488 ? 32.317 46.854 7.817 1.00 40.19 488 SER A N 1
ATOM 3732 C CA . SER A 1 488 ? 33.233 45.707 7.979 1.00 40.19 488 SER A CA 1
ATOM 3733 C C . SER A 1 488 ? 33.313 44.715 6.807 1.00 40.19 488 SER A C 1
ATOM 3735 O O . SER A 1 488 ? 33.966 43.689 6.965 1.00 40.19 488 SER A O 1
ATOM 3737 N N . GLN A 1 489 ? 32.694 44.962 5.641 1.00 42.59 489 GLN A N 1
ATOM 3738 C CA . GLN A 1 489 ? 32.566 43.907 4.610 1.00 42.59 489 GLN A CA 1
ATOM 3739 C C . GLN A 1 489 ? 32.954 44.251 3.163 1.00 42.59 489 GLN A C 1
ATOM 3741 O O . GLN A 1 489 ? 32.444 43.617 2.245 1.00 42.59 489 GLN A O 1
ATOM 3746 N N . TYR A 1 490 ? 33.894 45.165 2.906 1.00 40.16 490 TYR A N 1
ATOM 3747 C CA . TYR A 1 490 ? 34.349 45.374 1.521 1.00 40.16 490 TYR A CA 1
ATOM 3748 C C . TYR A 1 490 ? 35.869 45.566 1.400 1.00 40.16 490 TYR A C 1
ATOM 3750 O O . TYR A 1 490 ? 36.372 46.682 1.511 1.00 40.16 490 TYR A O 1
ATOM 3758 N N . GLU A 1 491 ? 36.596 44.482 1.099 1.00 37.25 491 GLU A N 1
ATOM 3759 C CA . GLU A 1 491 ? 37.973 44.529 0.583 1.00 37.25 491 GLU A CA 1
ATOM 3760 C C . GLU A 1 491 ? 38.158 43.600 -0.627 1.00 37.25 491 GLU A C 1
ATOM 3762 O O . GLU A 1 491 ? 37.595 42.508 -0.683 1.00 37.25 491 GLU A O 1
ATOM 3767 N N . GLY A 1 492 ? 38.959 44.048 -1.604 1.00 53.91 492 GLY A N 1
ATOM 3768 C CA . GLY A 1 492 ? 39.325 43.289 -2.803 1.00 53.91 492 GLY A CA 1
ATOM 3769 C C . GLY A 1 492 ? 39.465 44.147 -4.065 1.00 53.91 492 GLY A C 1
ATOM 3770 O O . GLY A 1 492 ? 39.296 45.364 -4.031 1.00 53.91 492 GLY A O 1
ATOM 3771 N N . VAL A 1 493 ? 39.765 43.488 -5.191 1.00 46.88 493 VAL A N 1
ATOM 3772 C CA . VAL A 1 493 ? 40.038 44.076 -6.525 1.00 46.88 493 VAL A CA 1
ATOM 3773 C C . VAL A 1 493 ? 38.934 45.037 -7.000 1.00 46.88 493 VAL A C 1
ATOM 3775 O O . VAL A 1 493 ? 39.235 46.030 -7.651 1.00 46.88 493 VAL A O 1
ATOM 3778 N N . ALA A 1 494 ? 37.687 44.833 -6.565 1.00 46.44 494 ALA A N 1
ATOM 3779 C CA . ALA A 1 494 ? 36.573 45.747 -6.822 1.00 46.44 494 ALA A CA 1
ATOM 3780 C C . ALA A 1 494 ? 36.790 47.168 -6.260 1.00 46.44 494 ALA A C 1
ATOM 3782 O O . ALA A 1 494 ? 36.359 48.135 -6.878 1.00 46.44 494 ALA A O 1
ATOM 3783 N N . LYS A 1 495 ? 37.498 47.322 -5.130 1.00 47.22 495 LYS A N 1
ATOM 3784 C CA . LYS A 1 495 ? 37.779 48.630 -4.517 1.00 47.22 495 LYS A CA 1
ATOM 3785 C C . LYS A 1 495 ? 38.727 49.477 -5.371 1.00 47.22 495 LYS A C 1
ATOM 3787 O O . LYS A 1 495 ? 38.532 50.676 -5.468 1.00 47.22 495 LYS A O 1
ATOM 3792 N N . ARG A 1 496 ? 39.717 48.865 -6.034 1.00 52.03 496 ARG A N 1
ATOM 3793 C CA . ARG A 1 496 ? 40.696 49.604 -6.857 1.00 52.03 496 ARG A CA 1
ATOM 3794 C C . ARG A 1 496 ? 40.101 50.122 -8.166 1.00 52.03 496 ARG A C 1
ATOM 3796 O O . ARG A 1 496 ? 40.469 51.211 -8.596 1.00 52.03 496 ARG A O 1
ATOM 3803 N N . GLU A 1 497 ? 39.169 49.380 -8.755 1.00 52.09 497 GLU A N 1
ATOM 3804 C CA . GLU A 1 497 ? 38.453 49.809 -9.960 1.00 52.09 497 GLU A CA 1
ATOM 3805 C C . GLU A 1 497 ? 37.384 50.860 -9.628 1.00 52.09 497 GLU A C 1
ATOM 3807 O O . GLU A 1 497 ? 37.278 51.860 -10.335 1.00 52.09 497 GLU A O 1
ATOM 3812 N N . LEU A 1 498 ? 36.696 50.714 -8.487 1.00 45.50 498 LEU A N 1
ATOM 3813 C CA . LEU A 1 498 ? 35.764 51.721 -7.965 1.00 45.50 498 LEU A CA 1
ATOM 3814 C C . LEU A 1 498 ? 36.465 53.019 -7.542 1.00 45.50 498 LEU A C 1
ATOM 3816 O O . LEU A 1 498 ? 35.941 54.093 -7.816 1.00 45.50 498 LEU A O 1
ATOM 3820 N N . ASP A 1 499 ? 37.650 52.951 -6.928 1.00 52.66 499 ASP A N 1
ATOM 3821 C CA . ASP A 1 499 ? 38.430 54.142 -6.563 1.00 52.66 499 ASP A CA 1
ATOM 3822 C C . ASP A 1 499 ? 38.914 54.889 -7.826 1.00 52.66 499 ASP A C 1
ATOM 3824 O O . ASP A 1 499 ? 38.907 56.120 -7.860 1.00 52.66 499 ASP A O 1
ATOM 3828 N N . LYS A 1 500 ? 39.249 54.164 -8.906 1.00 59.78 500 LYS A N 1
ATOM 3829 C CA . LYS A 1 500 ? 39.571 54.748 -10.223 1.00 59.78 500 LYS A CA 1
ATOM 3830 C C . LYS A 1 500 ? 38.369 55.434 -10.875 1.00 59.78 500 LYS A C 1
ATOM 3832 O O . LYS A 1 500 ? 38.504 56.552 -11.369 1.00 59.78 500 LYS A O 1
ATOM 3837 N N . GLU A 1 501 ? 37.204 54.786 -10.881 1.00 50.47 501 GLU A N 1
ATOM 3838 C CA . GLU A 1 501 ? 35.966 55.362 -11.427 1.00 50.47 501 GLU A CA 1
ATOM 3839 C C . GLU A 1 501 ? 35.481 56.563 -10.603 1.00 50.47 501 GLU A C 1
ATOM 3841 O O . GLU A 1 501 ? 35.101 57.589 -11.170 1.00 50.47 501 GLU A O 1
ATOM 3846 N N . ALA A 1 502 ? 35.582 56.489 -9.273 1.00 49.31 502 ALA A N 1
ATOM 3847 C CA . ALA A 1 502 ? 35.223 57.574 -8.365 1.00 49.31 502 ALA A CA 1
ATOM 3848 C C . ALA A 1 502 ? 36.097 58.820 -8.568 1.00 49.31 502 ALA A C 1
ATOM 3850 O O . ALA A 1 502 ? 35.606 59.943 -8.453 1.00 49.31 502 ALA A O 1
ATOM 3851 N N . GLN A 1 503 ? 37.375 58.645 -8.911 1.00 62.00 503 GLN A N 1
ATOM 3852 C CA . GLN A 1 503 ? 38.295 59.754 -9.156 1.00 62.00 503 GLN A CA 1
ATOM 3853 C C . GLN A 1 503 ? 38.009 60.454 -10.497 1.00 62.00 503 GLN A C 1
ATOM 3855 O O . GLN A 1 503 ? 37.946 61.683 -10.544 1.00 62.00 503 GLN A O 1
ATOM 3860 N N . ILE A 1 504 ? 37.694 59.686 -11.549 1.00 66.44 504 ILE A N 1
ATOM 3861 C CA . ILE A 1 504 ? 37.232 60.205 -12.852 1.00 66.44 504 ILE A CA 1
ATOM 3862 C C . ILE A 1 504 ? 35.896 60.955 -12.702 1.00 66.44 504 ILE A C 1
ATOM 3864 O O . ILE A 1 504 ? 35.677 62.015 -13.297 1.00 66.44 504 ILE A O 1
ATOM 3868 N N . GLU A 1 505 ? 34.987 60.432 -11.878 1.00 52.31 505 GLU A N 1
ATOM 3869 C CA . GLU A 1 505 ? 33.689 61.053 -11.631 1.00 52.31 505 GLU A CA 1
ATOM 3870 C C . GLU A 1 505 ? 33.787 62.305 -10.743 1.00 52.31 505 GLU A C 1
ATOM 3872 O O . GLU A 1 505 ? 33.035 63.262 -10.947 1.00 52.31 505 GLU A O 1
ATOM 3877 N N . HIS A 1 506 ? 34.754 62.355 -9.822 1.00 59.22 506 HIS A N 1
ATOM 3878 C CA . HIS A 1 506 ? 35.049 63.533 -9.008 1.00 59.22 506 HIS A CA 1
ATOM 3879 C C . HIS A 1 506 ? 35.572 64.704 -9.854 1.00 59.22 506 HIS A C 1
ATOM 3881 O O . HIS A 1 506 ? 35.098 65.833 -9.709 1.00 59.22 506 HIS A O 1
ATOM 3887 N N . GLU A 1 507 ? 36.485 64.446 -10.792 1.00 70.69 507 GLU A N 1
ATOM 3888 C CA . GLU A 1 507 ? 37.000 65.456 -11.728 1.00 70.69 507 GLU A CA 1
ATOM 3889 C C . GLU A 1 507 ? 35.900 65.968 -12.675 1.00 70.69 507 GLU A C 1
ATOM 3891 O O . GLU A 1 507 ? 35.726 67.179 -12.864 1.00 70.69 507 GLU A O 1
ATOM 3896 N N . ARG A 1 508 ? 35.054 65.059 -13.185 1.00 76.00 508 ARG A N 1
ATOM 3897 C CA . ARG A 1 508 ? 33.841 65.419 -13.935 1.00 76.00 508 ARG A CA 1
ATOM 3898 C C . ARG A 1 508 ? 32.885 66.268 -13.092 1.00 76.00 508 ARG A C 1
ATOM 3900 O O . ARG A 1 508 ? 32.345 67.246 -13.598 1.00 76.00 508 ARG A O 1
ATOM 3907 N N . TRP A 1 509 ? 32.661 65.932 -11.822 1.00 55.97 509 TRP A N 1
ATOM 3908 C CA . TRP A 1 509 ? 31.761 66.683 -10.944 1.00 55.97 509 TRP A CA 1
ATOM 3909 C C . TRP A 1 509 ? 32.270 68.100 -10.680 1.00 55.97 509 TRP A C 1
ATOM 3911 O O . TRP A 1 509 ? 31.484 69.045 -10.716 1.00 55.97 509 TRP A O 1
ATOM 3921 N N . GLN A 1 510 ? 33.574 68.288 -10.468 1.00 66.50 510 GLN A N 1
ATOM 3922 C CA . GLN A 1 510 ? 34.149 69.613 -10.218 1.00 66.50 510 GLN A CA 1
ATOM 3923 C C . GLN A 1 510 ? 34.032 70.558 -11.425 1.00 66.50 510 GLN A C 1
ATOM 3925 O O . GLN A 1 510 ? 33.809 71.751 -11.227 1.00 66.50 510 GLN A O 1
ATOM 3930 N N . SER A 1 511 ? 34.064 70.028 -12.653 1.00 68.69 511 SER A N 1
ATOM 3931 C CA . SER A 1 511 ? 33.954 70.814 -13.898 1.00 68.69 511 SER A CA 1
ATOM 3932 C C . SER A 1 511 ? 32.535 71.294 -14.261 1.00 68.69 511 SER A C 1
ATOM 3934 O O . SER A 1 511 ? 32.377 72.086 -15.189 1.00 68.69 511 SER A O 1
ATOM 3936 N N . LEU A 1 512 ? 31.493 70.871 -13.531 1.00 71.62 512 LEU A N 1
ATOM 3937 C CA . LEU A 1 512 ? 30.103 71.284 -13.781 1.00 71.62 512 LEU A CA 1
ATOM 3938 C C . LEU A 1 512 ? 29.730 72.602 -13.073 1.00 71.62 512 LEU A C 1
ATOM 3940 O O . LEU A 1 512 ? 30.088 72.834 -11.912 1.00 71.62 512 LEU A O 1
ATOM 3944 N N . SER A 1 513 ? 28.903 73.424 -13.731 1.00 73.88 513 SER A N 1
ATOM 3945 C CA . SER A 1 513 ? 28.269 74.604 -13.113 1.00 73.88 513 SER A CA 1
ATOM 3946 C C . SER A 1 513 ? 27.200 74.215 -12.077 1.00 73.88 513 SER A C 1
ATOM 3948 O O . SER A 1 513 ? 26.643 73.117 -12.124 1.00 73.88 513 SER A O 1
ATOM 3950 N N . SER A 1 514 ? 26.852 75.117 -11.151 1.00 49.53 514 SER A N 1
ATOM 3951 C CA . SER A 1 514 ? 25.888 74.846 -10.066 1.00 49.53 514 SER A CA 1
ATOM 3952 C C . SER A 1 514 ? 24.499 74.410 -10.558 1.00 49.53 514 SER A C 1
ATOM 3954 O O . SER A 1 514 ? 23.863 73.563 -9.935 1.00 49.53 514 SER A O 1
ATOM 3956 N N . VAL A 1 515 ? 24.044 74.928 -11.704 1.00 54.28 515 VAL A N 1
ATOM 3957 C CA . VAL A 1 515 ? 22.752 74.558 -12.314 1.00 54.28 515 VAL A CA 1
ATOM 3958 C C . VAL A 1 515 ? 22.821 73.168 -12.961 1.00 54.28 515 VAL A C 1
ATOM 3960 O O . VAL A 1 515 ? 21.884 72.378 -12.846 1.00 54.28 515 VAL A O 1
ATOM 3963 N N . GLN A 1 516 ? 23.955 72.818 -13.574 1.00 55.41 516 GLN A N 1
ATOM 3964 C CA . GLN A 1 516 ? 24.176 71.491 -14.160 1.00 55.41 516 GLN A CA 1
ATOM 3965 C C . GLN A 1 516 ? 24.377 70.412 -13.086 1.00 55.41 516 GLN A C 1
ATOM 3967 O O . GLN A 1 516 ? 23.845 69.315 -13.234 1.00 55.41 516 GLN A O 1
ATOM 3972 N N . LYS A 1 517 ? 25.052 70.734 -11.973 1.00 51.44 517 LYS A N 1
ATOM 3973 C CA . LYS A 1 517 ? 25.163 69.865 -10.785 1.00 51.44 517 LYS A CA 1
ATOM 3974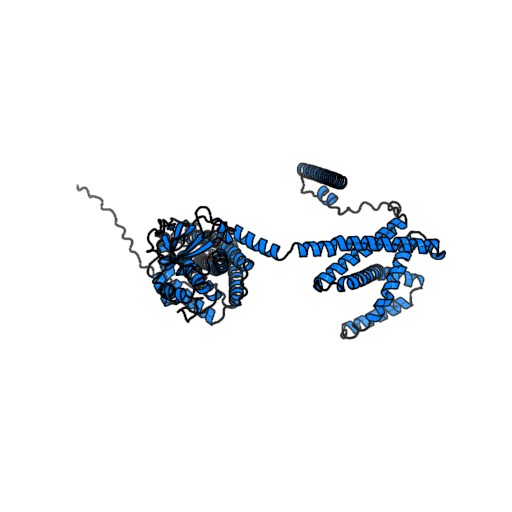 C C . LYS A 1 517 ? 23.790 69.527 -10.208 1.00 51.44 517 LYS A C 1
ATOM 3976 O O . LYS A 1 517 ? 23.517 68.365 -9.917 1.00 51.44 517 LYS A O 1
ATOM 3981 N N . LEU A 1 518 ? 22.902 70.518 -10.110 1.00 42.88 518 LEU A N 1
ATOM 3982 C CA . LEU A 1 518 ? 21.533 70.333 -9.623 1.00 42.88 518 LEU A CA 1
ATOM 3983 C C . LEU A 1 518 ? 20.695 69.452 -10.573 1.00 42.88 518 LEU A C 1
ATOM 3985 O O . LEU A 1 518 ? 19.975 68.563 -10.120 1.00 42.88 518 LEU A O 1
ATOM 3989 N N . GLY A 1 519 ? 20.834 69.648 -11.890 1.00 48.50 519 GLY A N 1
ATOM 3990 C CA . GLY A 1 519 ? 20.156 68.840 -12.911 1.00 48.50 519 GLY A CA 1
ATOM 3991 C C . GLY A 1 519 ? 20.656 67.390 -13.011 1.00 48.50 519 GLY A C 1
ATOM 3992 O O . GLY A 1 519 ? 19.863 66.479 -13.265 1.00 48.50 519 GLY A O 1
ATOM 3993 N N . ASP A 1 520 ? 21.949 67.142 -12.784 1.00 49.66 520 ASP A N 1
ATOM 3994 C CA . ASP A 1 520 ? 22.516 65.785 -12.741 1.00 49.66 520 ASP A CA 1
ATOM 3995 C C . ASP A 1 520 ? 22.189 65.065 -11.427 1.00 49.66 520 ASP A C 1
ATOM 3997 O O . ASP A 1 520 ? 21.829 63.887 -11.446 1.00 49.66 520 ASP A O 1
ATOM 4001 N N . TRP A 1 521 ? 22.205 65.782 -10.299 1.00 49.06 521 TRP A N 1
ATOM 4002 C CA . TRP A 1 521 ? 21.766 65.261 -9.005 1.00 49.06 521 TRP A CA 1
ATOM 4003 C C . TRP A 1 521 ? 20.294 64.825 -9.040 1.00 49.06 521 TRP A C 1
ATOM 4005 O O . TRP A 1 521 ? 19.977 63.699 -8.651 1.00 49.06 521 TRP A O 1
ATOM 4015 N N . ALA A 1 522 ? 19.410 65.662 -9.594 1.00 45.50 522 ALA A N 1
ATOM 4016 C CA . ALA A 1 522 ? 17.982 65.369 -9.720 1.00 45.50 522 ALA A CA 1
ATOM 4017 C C . ALA A 1 522 ? 17.682 64.202 -10.685 1.00 45.50 522 ALA A C 1
ATOM 4019 O O . ALA A 1 522 ? 16.761 63.422 -10.438 1.00 45.50 522 ALA A O 1
ATOM 4020 N N . ARG A 1 523 ? 18.468 64.032 -11.763 1.00 46.69 523 ARG A N 1
ATOM 4021 C CA . ARG A 1 523 ? 18.327 62.888 -12.687 1.00 46.69 523 ARG A CA 1
ATOM 4022 C C . ARG A 1 523 ? 18.807 61.570 -12.085 1.00 46.69 523 ARG A C 1
ATOM 4024 O O . ARG A 1 523 ? 18.151 60.554 -12.298 1.00 46.69 523 ARG A O 1
ATOM 4031 N N . ARG A 1 524 ? 19.898 61.576 -11.311 1.00 45.00 524 ARG A N 1
ATOM 4032 C CA . ARG A 1 524 ? 20.450 60.364 -10.675 1.00 45.00 524 ARG A CA 1
ATOM 4033 C C . ARG A 1 524 ? 19.635 59.889 -9.467 1.00 45.00 524 ARG A C 1
ATOM 4035 O O . ARG A 1 524 ? 19.539 58.690 -9.239 1.00 45.00 524 ARG A O 1
ATOM 4042 N N . HIS A 1 525 ? 18.978 60.796 -8.740 1.00 42.50 525 HIS A N 1
ATOM 4043 C CA . HIS A 1 525 ? 18.238 60.474 -7.506 1.00 42.50 525 HIS A CA 1
ATOM 4044 C C . HIS A 1 525 ? 16.712 60.410 -7.680 1.00 42.50 525 HIS A C 1
ATOM 4046 O O . HIS A 1 525 ? 15.976 60.368 -6.693 1.00 42.50 525 HIS A O 1
ATOM 4052 N N . LYS A 1 526 ? 16.220 60.326 -8.924 1.00 41.09 526 LYS A N 1
ATOM 4053 C CA . LYS A 1 526 ? 14.784 60.224 -9.245 1.00 41.09 526 LYS A CA 1
ATOM 4054 C C . LYS A 1 526 ? 14.099 59.034 -8.545 1.00 41.09 526 LYS A C 1
ATOM 4056 O O . LYS A 1 526 ? 12.943 59.139 -8.149 1.00 41.09 526 LYS A O 1
ATOM 4061 N N . TYR A 1 527 ? 14.842 57.948 -8.313 1.00 38.78 527 TYR A N 1
ATOM 4062 C CA . TYR A 1 527 ? 14.409 56.784 -7.527 1.00 38.78 527 TYR A CA 1
ATOM 4063 C C . TYR A 1 527 ? 14.868 56.815 -6.061 1.00 38.78 527 TYR A C 1
ATOM 4065 O O . TYR A 1 527 ? 14.272 56.137 -5.230 1.00 38.78 527 TYR A O 1
ATOM 4073 N N . GLY A 1 528 ? 15.874 57.627 -5.716 1.00 38.75 528 GLY A N 1
ATOM 4074 C CA . GLY A 1 528 ? 16.367 57.783 -4.341 1.00 38.75 528 GLY A CA 1
ATOM 4075 C C . GLY A 1 528 ? 15.358 58.474 -3.419 1.00 38.75 528 GLY A C 1
ATOM 4076 O O . GLY A 1 528 ? 15.244 58.118 -2.254 1.00 38.75 528 GLY A O 1
ATOM 4077 N N . LEU A 1 529 ? 14.554 59.395 -3.955 1.00 43.94 529 LEU A N 1
ATOM 4078 C CA . LEU A 1 529 ? 13.509 60.120 -3.216 1.00 43.94 529 LEU A CA 1
ATOM 4079 C C . LEU A 1 529 ? 12.239 59.288 -2.971 1.00 43.94 529 LEU A C 1
ATOM 4081 O O . LEU A 1 529 ? 11.662 59.321 -1.880 1.00 43.94 529 LEU A O 1
ATOM 4085 N N . VAL A 1 530 ? 11.836 58.491 -3.965 1.00 44.81 530 VAL A N 1
ATOM 4086 C CA . VAL A 1 530 ? 10.772 57.484 -3.813 1.00 44.81 530 VAL A CA 1
ATOM 4087 C C . VAL A 1 530 ? 11.248 56.367 -2.880 1.00 44.81 530 VAL A C 1
ATOM 4089 O O . VAL A 1 530 ? 10.504 55.950 -1.997 1.00 44.81 530 VAL A O 1
ATOM 4092 N N . GLY A 1 531 ? 12.514 55.956 -3.009 1.00 43.31 531 GLY A N 1
ATOM 4093 C CA . GLY A 1 531 ? 13.175 55.008 -2.116 1.00 43.31 531 GLY A CA 1
ATOM 4094 C C . GLY A 1 531 ? 13.209 55.489 -0.666 1.00 43.31 531 GLY A C 1
ATOM 4095 O O . GLY A 1 531 ? 12.794 54.749 0.217 1.00 43.31 531 GLY A O 1
ATOM 4096 N N . ALA A 1 532 ? 13.598 56.740 -0.409 1.00 51.09 532 ALA A N 1
ATOM 4097 C CA . ALA A 1 532 ? 13.623 57.319 0.937 1.00 51.09 532 ALA A CA 1
ATOM 4098 C C . ALA A 1 532 ? 12.219 57.415 1.565 1.00 51.09 532 ALA A C 1
ATOM 4100 O O . ALA A 1 532 ? 12.036 57.066 2.731 1.00 51.09 532 ALA A O 1
ATOM 4101 N N . SER A 1 533 ? 11.206 57.807 0.782 1.00 51.31 533 SER A N 1
ATOM 4102 C CA . SER A 1 533 ? 9.807 57.859 1.241 1.00 51.31 533 SER A CA 1
ATOM 4103 C C . SER A 1 533 ? 9.236 56.475 1.546 1.00 51.31 533 SER A C 1
ATOM 4105 O O . SER A 1 533 ? 8.518 56.288 2.533 1.00 51.31 533 SER A O 1
ATOM 4107 N N . TRP A 1 534 ? 9.598 55.485 0.732 1.00 54.59 534 TRP A N 1
ATOM 4108 C CA . TRP A 1 534 ? 9.219 54.098 0.950 1.00 54.59 534 TRP A CA 1
ATOM 4109 C C . TRP A 1 534 ? 9.917 53.507 2.183 1.00 54.59 534 TRP A C 1
ATOM 4111 O O . TRP A 1 534 ? 9.260 52.872 3.004 1.00 54.59 534 TRP A O 1
ATOM 4121 N N . VAL A 1 535 ? 11.212 53.785 2.378 1.00 53.50 535 VAL A N 1
ATOM 4122 C CA . VAL A 1 535 ? 11.993 53.351 3.552 1.00 53.50 535 VAL A CA 1
ATOM 4123 C C . VAL A 1 535 ? 11.471 53.988 4.845 1.00 53.50 535 VAL A C 1
ATOM 4125 O O . VAL A 1 535 ? 11.308 53.283 5.840 1.00 53.50 535 VAL A O 1
ATOM 4128 N N . GLY A 1 536 ? 11.126 55.280 4.836 1.00 59.78 536 GLY A N 1
ATOM 4129 C CA . GLY A 1 536 ? 10.510 55.950 5.988 1.00 59.78 536 GLY A CA 1
ATOM 4130 C C . GLY A 1 536 ? 9.142 55.362 6.351 1.00 59.78 536 GLY A C 1
ATOM 4131 O O . GLY A 1 536 ? 8.887 55.034 7.511 1.00 59.78 536 GLY A O 1
ATOM 4132 N N . SER A 1 537 ? 8.289 55.135 5.346 1.00 59.00 537 SER A N 1
ATOM 4133 C CA . SER A 1 537 ? 6.978 54.493 5.530 1.00 59.00 537 SER A CA 1
ATOM 4134 C C . SER A 1 537 ? 7.113 53.057 6.053 1.00 59.00 537 SER A C 1
ATOM 4136 O O . SER A 1 537 ? 6.331 52.622 6.900 1.00 59.00 537 SER A O 1
ATOM 4138 N N . LEU A 1 538 ? 8.142 52.334 5.598 1.00 60.44 538 LEU A N 1
ATOM 4139 C CA . LEU A 1 538 ? 8.470 50.985 6.051 1.00 60.44 538 LEU A CA 1
ATOM 4140 C C . LEU A 1 538 ? 8.960 50.964 7.502 1.00 60.44 538 LEU A C 1
ATOM 4142 O O . LEU A 1 538 ? 8.553 50.082 8.254 1.00 60.44 538 LEU A O 1
ATOM 4146 N N . GLY A 1 539 ? 9.769 51.940 7.920 1.00 64.38 539 GLY A N 1
ATOM 4147 C CA . GLY A 1 539 ? 10.240 52.066 9.302 1.00 64.38 539 GLY A CA 1
ATOM 4148 C C . GLY A 1 539 ? 9.104 52.306 10.300 1.00 64.38 539 GLY A C 1
ATOM 4149 O O . GLY A 1 539 ? 9.034 51.636 11.332 1.00 64.38 539 GLY A O 1
ATOM 4150 N N . VAL A 1 540 ? 8.165 53.200 9.970 1.00 59.28 540 VAL A N 1
ATOM 4151 C CA . VAL A 1 540 ? 6.980 53.473 10.805 1.00 59.28 540 VAL A CA 1
ATOM 4152 C C . VAL A 1 540 ? 6.061 52.252 10.872 1.00 59.28 540 VAL A C 1
ATOM 4154 O O . VAL A 1 540 ? 5.635 51.853 11.958 1.00 59.28 540 VAL A O 1
ATOM 4157 N N . ALA A 1 541 ? 5.796 51.613 9.729 1.00 58.66 541 ALA A N 1
ATOM 4158 C CA . ALA A 1 541 ? 5.001 50.393 9.680 1.00 58.66 541 ALA A CA 1
ATOM 4159 C C . ALA A 1 541 ? 5.654 49.254 10.484 1.00 58.66 541 ALA A C 1
ATOM 4161 O O . ALA A 1 541 ? 4.978 48.571 11.252 1.00 58.66 541 ALA A O 1
ATOM 4162 N N . TRP A 1 542 ? 6.975 49.089 10.381 1.00 64.62 542 TRP A N 1
ATOM 4163 C CA . TRP A 1 542 ? 7.727 48.093 11.141 1.00 64.62 542 TRP A CA 1
ATOM 4164 C C . TRP A 1 542 ? 7.668 48.344 12.651 1.00 64.62 542 TRP A C 1
ATOM 4166 O O . TRP A 1 542 ? 7.411 47.412 13.410 1.00 64.62 542 TRP A O 1
ATOM 4176 N N . ALA A 1 543 ? 7.835 49.589 13.106 1.00 68.12 543 ALA A N 1
ATOM 4177 C CA . ALA A 1 543 ? 7.765 49.933 14.528 1.00 68.12 543 ALA A CA 1
ATOM 4178 C C . ALA A 1 543 ? 6.398 49.600 15.159 1.00 68.12 543 ALA A C 1
ATOM 4180 O O . ALA A 1 543 ? 6.330 49.220 16.330 1.00 68.12 543 ALA A O 1
ATOM 4181 N N . LEU A 1 544 ? 5.317 49.710 14.382 1.00 59.34 544 LEU A N 1
ATOM 4182 C CA . LEU A 1 544 ? 3.962 49.355 14.809 1.00 59.34 544 LEU A CA 1
ATOM 4183 C C . LEU A 1 544 ? 3.735 47.839 14.799 1.00 59.34 544 LEU A C 1
ATOM 4185 O O . LEU A 1 544 ? 3.249 47.285 15.785 1.00 59.34 544 LEU A O 1
ATOM 4189 N N . VAL A 1 545 ? 4.136 47.157 13.724 1.00 61.84 545 VAL A N 1
ATOM 4190 C CA . VAL A 1 545 ? 3.955 45.705 13.556 1.00 61.84 545 VAL A CA 1
ATOM 4191 C C . VAL A 1 545 ? 4.830 44.905 14.526 1.00 61.84 545 VAL A C 1
ATOM 4193 O O . VAL A 1 545 ? 4.404 43.880 15.062 1.00 61.84 545 VAL A O 1
ATOM 4196 N N . ASN A 1 546 ? 6.036 45.388 14.838 1.00 69.56 546 ASN A N 1
ATOM 4197 C CA . ASN A 1 546 ? 6.961 44.680 15.719 1.00 69.56 546 ASN A CA 1
ATOM 4198 C C . ASN A 1 546 ? 6.450 44.556 17.170 1.00 69.56 546 ASN A C 1
ATOM 4200 O O . ASN A 1 546 ? 6.905 43.683 17.908 1.00 69.56 546 ASN A O 1
ATOM 4204 N N . ARG A 1 547 ? 5.459 45.367 17.571 1.00 65.44 547 ARG A N 1
ATOM 4205 C CA . ARG A 1 547 ? 4.805 45.273 18.888 1.00 65.44 547 ARG A CA 1
ATOM 4206 C C . ARG A 1 547 ? 3.901 44.044 19.034 1.00 65.44 547 ARG A C 1
ATOM 4208 O O . ARG A 1 547 ? 3.585 43.670 20.161 1.00 65.44 547 ARG A O 1
ATOM 4215 N N . ASN A 1 548 ? 3.505 43.397 17.935 1.00 58.69 548 ASN A N 1
ATOM 4216 C CA . ASN A 1 548 ? 2.673 42.199 17.984 1.00 58.69 548 ASN A CA 1
ATOM 4217 C C . ASN A 1 548 ? 3.526 40.953 18.290 1.00 58.69 548 ASN A C 1
ATOM 4219 O O . ASN A 1 548 ? 4.395 40.570 17.504 1.00 58.69 548 ASN A O 1
ATOM 4223 N N . LYS A 1 549 ? 3.301 40.313 19.443 1.00 54.81 549 LYS A N 1
ATOM 4224 C CA . LYS A 1 549 ? 4.061 39.123 19.876 1.00 54.81 549 LYS A CA 1
ATOM 4225 C C . LYS A 1 549 ? 3.597 37.821 19.213 1.00 54.81 549 LYS A C 1
ATOM 4227 O O . LYS A 1 549 ? 4.315 36.833 19.286 1.00 54.81 549 LYS A O 1
ATOM 4232 N N . HIS A 1 550 ? 2.441 37.826 18.552 1.00 52.75 550 HIS A N 1
ATOM 4233 C CA . HIS A 1 550 ? 1.809 36.622 18.003 1.00 52.75 550 HIS A CA 1
ATOM 4234 C C . HIS A 1 550 ? 2.135 36.362 16.522 1.00 52.75 550 HIS A C 1
ATOM 4236 O O . HIS A 1 550 ? 1.569 35.458 15.923 1.00 52.75 550 HIS A O 1
ATOM 4242 N N . GLN A 1 551 ? 3.041 37.140 15.920 1.00 50.50 551 GLN A N 1
ATOM 4243 C CA . GLN A 1 551 ? 3.450 36.991 14.519 1.00 50.50 551 GLN A CA 1
ATOM 4244 C C . GLN A 1 551 ? 4.927 36.615 14.400 1.00 50.50 551 GLN A C 1
ATOM 4246 O O . GLN A 1 551 ? 5.779 37.155 15.112 1.00 50.50 551 GLN A O 1
ATOM 4251 N N . THR A 1 552 ? 5.239 35.743 13.441 1.00 58.09 552 THR A N 1
ATOM 4252 C CA . THR A 1 552 ? 6.623 35.418 13.070 1.00 58.09 552 THR A CA 1
ATOM 4253 C C . THR A 1 552 ? 7.305 36.609 12.390 1.00 58.09 552 THR A C 1
ATOM 4255 O O . THR A 1 552 ? 6.652 37.470 11.796 1.00 58.09 552 THR A O 1
ATOM 4258 N N . THR A 1 553 ? 8.639 36.665 12.429 1.00 54.72 553 THR A N 1
ATOM 4259 C CA . THR A 1 553 ? 9.420 37.754 11.813 1.00 54.72 553 THR A CA 1
ATOM 4260 C C . THR A 1 553 ? 9.103 37.927 10.324 1.00 54.72 553 THR A C 1
ATOM 4262 O O . THR A 1 553 ? 8.927 39.053 9.865 1.00 54.72 553 THR A O 1
ATOM 4265 N N . SER A 1 554 ? 8.937 36.831 9.578 1.00 46.44 554 SER A N 1
ATOM 4266 C CA . SER A 1 554 ? 8.590 36.873 8.151 1.00 46.44 554 SER A CA 1
ATOM 4267 C C . SER A 1 554 ? 7.206 37.486 7.904 1.00 46.44 554 SER A C 1
ATOM 4269 O O . SER A 1 554 ? 7.056 38.324 7.016 1.00 46.44 554 SER A O 1
ATOM 4271 N N . GLN A 1 555 ? 6.207 37.145 8.728 1.00 49.25 555 GLN A N 1
ATOM 4272 C CA . GLN A 1 555 ? 4.862 37.734 8.648 1.00 49.25 555 GLN A CA 1
ATOM 4273 C C . GLN A 1 555 ? 4.885 39.238 8.953 1.00 49.25 555 GLN A C 1
ATOM 4275 O O . GLN A 1 555 ? 4.253 40.024 8.246 1.00 49.25 555 GLN A O 1
ATOM 4280 N N . LYS A 1 556 ? 5.683 39.655 9.945 1.00 60.09 556 LYS A N 1
ATOM 4281 C CA . LYS A 1 556 ? 5.863 41.071 10.292 1.00 60.09 556 LYS A CA 1
ATOM 4282 C C . LYS A 1 556 ? 6.456 41.882 9.137 1.00 60.09 556 LYS A C 1
ATOM 4284 O O . LYS A 1 556 ? 6.024 43.006 8.887 1.00 60.09 556 LYS A O 1
ATOM 4289 N N . VAL A 1 557 ? 7.423 41.315 8.407 1.00 57.00 557 VAL A N 1
ATOM 4290 C CA . VAL A 1 557 ? 8.084 41.992 7.273 1.00 57.00 557 VAL A CA 1
ATOM 4291 C C . VAL A 1 557 ? 7.100 42.213 6.127 1.00 57.00 557 VAL A C 1
ATOM 4293 O O . VAL A 1 557 ? 7.049 43.306 5.559 1.00 57.00 557 VAL A O 1
ATOM 4296 N N . VAL A 1 558 ? 6.292 41.199 5.804 1.00 54.56 558 VAL A N 1
ATOM 4297 C CA . VAL A 1 558 ? 5.271 41.298 4.749 1.00 54.56 558 VAL A CA 1
ATOM 4298 C C . VAL A 1 558 ? 4.213 42.341 5.117 1.00 54.56 558 VAL A C 1
ATOM 4300 O O . VAL A 1 558 ? 3.901 43.207 4.300 1.00 54.56 558 VAL A O 1
ATOM 4303 N N . GLN A 1 559 ? 3.729 42.330 6.361 1.00 59.22 559 GLN A N 1
ATOM 4304 C CA . GLN A 1 559 ? 2.747 43.304 6.838 1.00 59.22 559 GLN A CA 1
ATOM 4305 C C . GLN A 1 559 ? 3.287 44.741 6.797 1.00 59.22 559 GLN A C 1
ATOM 4307 O O . GLN A 1 559 ? 2.625 45.630 6.260 1.00 59.22 559 GLN A O 1
ATOM 4312 N N . ALA A 1 560 ? 4.504 44.973 7.299 1.00 63.19 560 ALA A N 1
ATOM 4313 C CA . ALA A 1 560 ? 5.116 46.300 7.287 1.00 63.19 560 ALA A CA 1
ATOM 4314 C C . ALA A 1 560 ? 5.277 46.849 5.858 1.00 63.19 560 ALA A C 1
ATOM 4316 O O . ALA A 1 560 ? 5.000 48.023 5.611 1.00 63.19 560 ALA A O 1
ATOM 4317 N N . ARG A 1 561 ? 5.653 45.992 4.896 1.00 57.81 561 ARG A N 1
ATOM 4318 C CA . ARG A 1 561 ? 5.757 46.370 3.477 1.00 57.81 561 ARG A CA 1
ATOM 4319 C C . ARG A 1 561 ? 4.421 46.805 2.881 1.00 57.81 561 ARG A C 1
ATOM 4321 O O . ARG A 1 561 ? 4.377 47.826 2.199 1.00 57.81 561 ARG A O 1
ATOM 4328 N N . MET A 1 562 ? 3.341 46.075 3.152 1.00 55.53 562 MET A N 1
ATOM 4329 C CA . MET A 1 562 ? 2.023 46.404 2.598 1.00 55.53 562 MET A CA 1
ATOM 4330 C C . MET A 1 562 ? 1.426 47.670 3.225 1.00 55.53 562 MET A C 1
ATOM 4332 O O . MET A 1 562 ? 0.831 48.485 2.521 1.00 55.53 562 MET A O 1
ATOM 4336 N N . TRP A 1 563 ? 1.663 47.906 4.519 1.00 66.19 563 TRP A N 1
ATOM 4337 C CA . TRP A 1 563 ? 1.258 49.147 5.192 1.00 66.19 563 TRP A CA 1
ATOM 4338 C C . TRP A 1 563 ? 2.011 50.360 4.642 1.00 66.19 563 TRP A C 1
ATOM 4340 O O . TRP A 1 563 ? 1.400 51.391 4.366 1.00 66.19 563 TRP A O 1
ATOM 4350 N N . ALA A 1 564 ? 3.321 50.227 4.420 1.00 62.12 564 ALA A N 1
ATOM 4351 C CA . ALA A 1 564 ? 4.143 51.279 3.831 1.00 62.12 564 ALA A CA 1
ATOM 4352 C C . ALA A 1 564 ? 3.691 51.646 2.409 1.00 62.12 564 ALA A C 1
ATOM 4354 O O . ALA A 1 564 ? 3.636 52.826 2.058 1.00 62.12 564 ALA A O 1
ATOM 4355 N N . GLN A 1 565 ? 3.319 50.644 1.605 1.00 57.44 565 GLN A N 1
ATOM 4356 C CA . GLN A 1 565 ? 2.756 50.853 0.270 1.00 57.44 565 GLN A CA 1
ATOM 4357 C C . GLN A 1 565 ? 1.412 51.592 0.328 1.00 57.44 565 GLN A C 1
ATOM 4359 O O . GLN A 1 565 ? 1.252 52.594 -0.367 1.00 57.44 565 GLN A O 1
ATOM 4364 N N . GLY A 1 566 ? 0.482 51.169 1.193 1.00 56.34 566 GLY A N 1
ATOM 4365 C CA . GLY A 1 566 ? -0.811 51.844 1.371 1.00 56.34 566 GLY A CA 1
ATOM 4366 C C . GLY A 1 566 ? -0.674 53.296 1.845 1.00 56.34 566 GLY A C 1
ATOM 4367 O O . GLY A 1 566 ? -1.326 54.191 1.307 1.00 56.34 566 GLY A O 1
ATOM 4368 N N . LEU A 1 567 ? 0.238 53.551 2.790 1.00 60.81 567 LEU A N 1
ATOM 4369 C CA . LEU A 1 567 ? 0.538 54.894 3.294 1.00 60.81 567 LEU A CA 1
ATOM 4370 C C . LEU A 1 567 ? 1.122 55.800 2.197 1.00 60.81 567 LEU A C 1
ATOM 4372 O O . LEU A 1 567 ? 0.687 56.939 2.034 1.00 60.81 567 LEU A O 1
ATOM 4376 N N . THR A 1 568 ? 2.060 55.278 1.402 1.00 60.28 568 THR A N 1
ATOM 4377 C CA . THR A 1 568 ? 2.684 56.017 0.292 1.00 60.28 568 THR A CA 1
ATOM 4378 C C . THR A 1 568 ? 1.651 56.386 -0.776 1.00 60.28 568 THR A C 1
ATOM 4380 O O . THR A 1 568 ? 1.588 57.537 -1.205 1.00 60.28 568 THR A O 1
ATOM 4383 N N . VAL A 1 569 ? 0.790 55.439 -1.167 1.00 55.84 569 VAL A N 1
ATOM 4384 C CA . VAL A 1 569 ? -0.290 55.682 -2.137 1.00 55.84 569 VAL A CA 1
ATOM 4385 C C . VAL A 1 569 ? -1.296 56.707 -1.601 1.00 55.84 569 VAL A C 1
ATOM 4387 O O . VAL A 1 569 ? -1.720 57.588 -2.344 1.00 55.84 569 VAL A O 1
ATOM 4390 N N . GLY A 1 570 ? -1.633 56.664 -0.308 1.00 55.50 570 GLY A N 1
ATOM 4391 C CA . GLY A 1 570 ? -2.548 57.631 0.310 1.00 55.50 570 GLY A CA 1
ATOM 4392 C C . GLY A 1 570 ? -2.014 59.048 0.354 1.00 55.50 570 GLY A C 1
ATOM 4393 O O . GLY A 1 570 ? -2.747 59.984 0.042 1.00 55.50 570 GLY A O 1
ATOM 4394 N N . LEU A 1 571 ? -0.727 59.207 0.659 1.00 57.66 571 LEU A N 1
ATOM 4395 C CA . LEU A 1 571 ? -0.059 60.505 0.611 1.00 57.66 571 LEU A CA 1
ATOM 4396 C C . LEU A 1 571 ? -0.025 61.069 -0.817 1.00 57.66 571 LEU A C 1
ATOM 4398 O O . LEU A 1 571 ? -0.269 62.260 -1.008 1.00 57.66 571 LEU A O 1
ATOM 4402 N N . LEU A 1 572 ? 0.210 60.221 -1.823 1.00 55.31 572 LEU A N 1
ATOM 4403 C CA . LEU A 1 572 ? 0.186 60.624 -3.232 1.00 55.31 572 LEU A CA 1
ATOM 4404 C C . LEU A 1 572 ? -1.226 61.015 -3.701 1.00 55.31 572 LEU A C 1
ATOM 4406 O O . LEU A 1 572 ? -1.381 62.044 -4.356 1.00 55.31 572 LEU A O 1
ATOM 4410 N N . MET A 1 573 ? -2.260 60.256 -3.324 1.00 50.78 573 MET A N 1
ATOM 4411 C CA . MET A 1 573 ? -3.650 60.577 -3.678 1.00 50.78 573 MET A CA 1
ATOM 4412 C C . MET A 1 573 ? -4.163 61.837 -2.972 1.00 50.78 573 MET A C 1
ATOM 4414 O O . MET A 1 573 ? -4.793 62.676 -3.612 1.00 50.78 573 MET A O 1
ATOM 4418 N N . ALA A 1 574 ? -3.865 62.016 -1.681 1.00 53.59 574 ALA A N 1
ATOM 4419 C CA . ALA A 1 574 ? -4.210 63.237 -0.953 1.00 53.59 574 ALA A CA 1
ATOM 4420 C C . ALA A 1 574 ? -3.536 64.467 -1.576 1.00 53.59 574 ALA A C 1
ATOM 4422 O O . ALA A 1 574 ? -4.168 65.507 -1.740 1.00 53.59 574 ALA A O 1
ATOM 4423 N N . SER A 1 575 ? -2.273 64.324 -1.983 1.00 54.03 575 SER A N 1
ATOM 4424 C CA . SER A 1 575 ? -1.520 65.358 -2.691 1.00 54.03 575 SER A CA 1
ATOM 4425 C C . SER A 1 575 ? -2.164 65.723 -4.037 1.00 54.03 575 SER A C 1
ATOM 4427 O O . SER A 1 575 ? -2.340 66.906 -4.333 1.00 54.03 575 SER A O 1
ATOM 4429 N N . ALA A 1 576 ? -2.604 64.730 -4.818 1.00 52.56 576 ALA A N 1
ATOM 4430 C CA . ALA A 1 576 ? -3.306 64.946 -6.086 1.00 52.56 576 ALA A CA 1
ATOM 4431 C C . ALA A 1 576 ? -4.677 65.634 -5.905 1.00 52.56 576 ALA A C 1
ATOM 4433 O O . ALA A 1 576 ? -4.999 66.571 -6.636 1.00 52.56 576 ALA A O 1
ATOM 4434 N N . LEU A 1 577 ? -5.455 65.221 -4.896 1.00 50.81 577 LEU A N 1
ATOM 4435 C CA . LEU A 1 577 ? -6.771 65.795 -4.579 1.00 50.81 577 LEU A CA 1
ATOM 4436 C C . LEU A 1 577 ? -6.675 67.240 -4.070 1.00 50.81 577 LEU A C 1
ATOM 4438 O O . LEU A 1 577 ? -7.447 68.097 -4.491 1.00 50.81 577 LEU A O 1
ATOM 4442 N N . LEU A 1 578 ? -5.712 67.531 -3.193 1.00 49.66 578 LEU A N 1
ATOM 4443 C CA . LEU A 1 578 ? -5.512 68.864 -2.611 1.00 49.66 578 LEU A CA 1
ATOM 4444 C C . LEU A 1 578 ? -4.997 69.901 -3.609 1.00 49.66 578 LEU A C 1
ATOM 4446 O O . LEU A 1 578 ? -5.169 71.100 -3.398 1.00 49.66 578 LEU A O 1
ATOM 4450 N N . THR A 1 579 ? -4.338 69.456 -4.677 1.00 48.94 579 THR A N 1
ATOM 4451 C CA . THR A 1 579 ? -3.722 70.353 -5.661 1.00 48.94 579 THR A CA 1
ATOM 4452 C C . THR A 1 579 ? -4.556 70.559 -6.917 1.00 48.94 579 THR A C 1
ATOM 4454 O O . THR A 1 579 ? -4.146 71.346 -7.771 1.00 48.94 579 THR A O 1
ATOM 4457 N N . GLY A 1 580 ? -5.731 69.920 -7.003 1.00 50.28 580 GLY A N 1
ATOM 4458 C CA . GLY A 1 580 ? -6.644 70.047 -8.137 1.00 50.28 580 GLY A CA 1
ATOM 4459 C C . GLY A 1 580 ? -5.995 69.611 -9.448 1.00 50.28 580 GLY A C 1
ATOM 4460 O O . GLY A 1 580 ? -6.135 70.301 -10.454 1.00 50.28 580 GLY A O 1
ATOM 4461 N N . PHE A 1 581 ? -5.224 68.519 -9.417 1.00 39.56 581 PHE A N 1
ATOM 4462 C CA . PHE A 1 581 ? -4.499 68.024 -10.583 1.00 39.56 581 PHE A CA 1
ATOM 4463 C C . PHE A 1 581 ? -5.493 67.552 -11.656 1.00 39.56 581 PHE A C 1
ATOM 4465 O O . PHE A 1 581 ? -6.003 66.435 -11.609 1.00 39.56 581 PHE A O 1
ATOM 4472 N N . ASP A 1 582 ? -5.797 68.430 -12.609 1.00 40.09 582 ASP A N 1
ATOM 4473 C CA . ASP A 1 582 ? -6.543 68.104 -13.817 1.00 40.09 582 ASP A CA 1
ATOM 4474 C C . ASP A 1 582 ? -5.594 67.397 -14.792 1.00 40.09 582 ASP A C 1
ATOM 4476 O O . ASP A 1 582 ? -4.684 68.005 -15.361 1.00 40.09 582 ASP A O 1
ATOM 4480 N N . SER A 1 583 ? -5.781 66.089 -14.970 1.00 41.41 583 SER A N 1
ATOM 4481 C CA . SER A 1 583 ? -4.980 65.268 -15.886 1.00 41.41 583 SER A CA 1
ATOM 4482 C C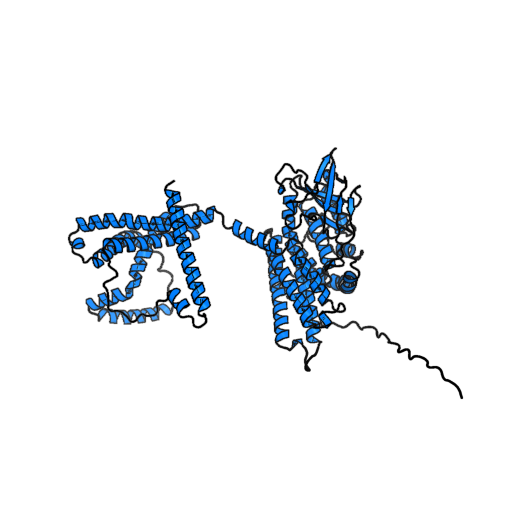 . SER A 1 583 ? -5.148 65.646 -17.363 1.00 41.41 583 SER A C 1
ATOM 4484 O O . SER A 1 583 ? -4.503 65.039 -18.211 1.00 41.41 583 SER A O 1
ATOM 4486 N N . SER A 1 584 ? -6.018 66.605 -17.698 1.00 38.94 584 SER A N 1
ATOM 4487 C CA . SER A 1 584 ? -6.334 66.958 -19.085 1.00 38.94 584 SER A CA 1
ATOM 4488 C C . SER A 1 584 ? -5.393 67.984 -19.731 1.00 38.94 584 SER A C 1
ATOM 4490 O O . SER A 1 584 ? -5.559 68.290 -20.911 1.00 38.94 584 SER A O 1
ATOM 4492 N N . LYS A 1 585 ? -4.394 68.524 -19.013 1.00 38.75 585 LYS A N 1
ATOM 4493 C CA . LYS A 1 585 ? -3.532 69.602 -19.541 1.00 38.75 585 LYS A CA 1
ATOM 4494 C C . LYS A 1 585 ? -2.036 69.382 -19.326 1.00 38.75 585 LYS A C 1
ATOM 4496 O O . LYS A 1 585 ? -1.387 70.188 -18.668 1.00 38.75 585 LYS A O 1
ATOM 4501 N N . THR A 1 586 ? -1.467 68.359 -19.960 1.00 35.38 586 THR A N 1
ATOM 4502 C CA . THR A 1 586 ? -0.036 68.353 -20.318 1.00 35.38 586 THR A CA 1
ATOM 4503 C C . THR A 1 586 ? 0.216 67.525 -21.584 1.00 35.38 586 THR A C 1
ATOM 4505 O O . THR A 1 586 ? 0.056 66.311 -21.550 1.00 35.38 586 THR A O 1
ATOM 4508 N N . GLU A 1 587 ? 0.689 68.228 -22.621 1.00 32.88 587 GLU A N 1
ATOM 4509 C CA . GLU A 1 587 ? 1.406 67.781 -23.834 1.00 32.88 587 GLU A CA 1
ATOM 4510 C C . GLU A 1 587 ? 0.623 67.107 -24.986 1.00 32.88 587 GLU A C 1
ATOM 4512 O O . GLU A 1 587 ? -0.225 66.245 -24.788 1.00 32.88 587 GLU A O 1
ATOM 4517 N N . ASP A 1 588 ? 0.963 67.572 -26.199 1.00 32.44 588 ASP A N 1
ATOM 4518 C CA . ASP A 1 588 ? 0.575 67.161 -27.563 1.00 32.44 588 ASP A CA 1
ATOM 4519 C C . ASP A 1 588 ? 0.284 65.652 -27.714 1.00 32.44 588 ASP A C 1
ATOM 4521 O O . ASP A 1 588 ? 0.965 64.843 -27.069 1.00 32.44 588 ASP A O 1
ATOM 4525 N N . PRO A 1 589 ? -0.661 65.227 -28.583 1.00 31.20 589 PRO A N 1
ATOM 4526 C CA . PRO A 1 589 ? -0.998 63.824 -28.732 1.00 31.20 589 PRO A CA 1
ATOM 4527 C C . PRO A 1 589 ? 0.210 63.105 -29.325 1.00 31.20 589 PRO A C 1
ATOM 4529 O O . PRO A 1 589 ? 0.448 63.117 -30.532 1.00 31.20 589 PRO A O 1
ATOM 4532 N N . ARG A 1 590 ? 0.983 62.442 -28.463 1.00 31.89 590 ARG A N 1
ATOM 4533 C CA . ARG A 1 590 ? 1.855 61.359 -28.904 1.00 31.89 590 ARG A CA 1
ATOM 4534 C C . ARG A 1 590 ? 0.947 60.415 -29.683 1.00 31.89 590 ARG A C 1
ATOM 4536 O O . ARG A 1 590 ? -0.083 59.993 -29.155 1.00 31.89 590 ARG A O 1
ATOM 4543 N N . THR A 1 591 ? 1.302 60.135 -30.937 1.00 34.94 591 THR A N 1
ATOM 4544 C CA . THR A 1 591 ? 0.721 59.027 -31.707 1.00 34.94 591 THR A CA 1
ATOM 4545 C C . THR A 1 591 ? 0.516 57.858 -30.755 1.00 34.94 591 THR A C 1
ATOM 4547 O O . THR A 1 591 ? 1.472 57.563 -30.030 1.00 34.94 591 THR A O 1
ATOM 4550 N N . PRO A 1 592 ? -0.690 57.264 -30.682 1.00 32.09 592 PRO A N 1
ATOM 4551 C CA . PRO A 1 592 ? -1.011 56.290 -29.654 1.00 32.09 592 PRO A CA 1
ATOM 4552 C C . PRO A 1 592 ? 0.012 55.161 -29.734 1.00 32.09 592 PRO A C 1
ATOM 4554 O O . PRO A 1 592 ? -0.030 54.326 -30.633 1.00 32.09 592 PRO A O 1
ATOM 4557 N N . HIS A 1 593 ? 0.981 55.183 -28.821 1.00 38.03 593 HIS A N 1
ATOM 4558 C CA . HIS A 1 593 ? 1.762 54.005 -28.524 1.00 38.03 593 HIS A CA 1
ATOM 4559 C C . HIS A 1 593 ? 0.758 53.031 -27.939 1.00 38.03 593 HIS A C 1
ATOM 4561 O O . HIS A 1 593 ? 0.083 53.370 -26.969 1.00 38.03 593 HIS A O 1
ATOM 4567 N N . GLU A 1 594 ? 0.618 51.896 -28.616 1.00 41.78 594 GLU A N 1
ATOM 4568 C CA . GLU A 1 594 ? -0.279 50.795 -28.298 1.00 41.78 594 GLU A CA 1
ATOM 4569 C C . GLU A 1 594 ? -0.475 50.664 -26.786 1.00 41.78 594 GLU A C 1
ATOM 4571 O O . GLU A 1 594 ? 0.421 50.250 -26.048 1.00 41.78 594 GLU A O 1
ATOM 4576 N N . ASP A 1 595 ? -1.655 51.066 -26.317 1.00 36.59 595 ASP A N 1
ATOM 4577 C CA . ASP A 1 595 ? -2.068 50.834 -24.944 1.00 36.59 595 ASP A CA 1
ATOM 4578 C C . ASP A 1 595 ? -2.010 49.322 -24.708 1.00 36.59 595 ASP A C 1
ATOM 4580 O O . ASP A 1 595 ? -2.853 48.582 -25.214 1.00 36.59 595 ASP A O 1
ATOM 4584 N N . HIS A 1 596 ? -1.055 48.845 -23.904 1.00 45.38 596 HIS A N 1
ATOM 4585 C CA . HIS A 1 596 ? -0.994 47.463 -23.411 1.00 45.38 596 HIS A CA 1
ATOM 4586 C C . HIS A 1 596 ? -2.109 47.184 -22.388 1.00 45.38 596 HIS A C 1
ATOM 4588 O O . HIS A 1 596 ? -1.891 46.679 -21.286 1.00 45.38 596 HIS A O 1
ATOM 4594 N N . THR A 1 597 ? -3.340 47.530 -22.735 1.00 50.03 597 THR A N 1
ATOM 4595 C CA . THR A 1 597 ? -4.520 47.031 -22.054 1.00 50.03 597 THR A CA 1
ATOM 4596 C C . THR A 1 597 ? -4.840 45.654 -22.630 1.00 50.03 597 THR A C 1
ATOM 4598 O O . THR A 1 597 ? -4.735 45.434 -23.835 1.00 50.03 597 THR A O 1
ATOM 4601 N N . TRP A 1 598 ? -5.308 44.722 -21.793 1.00 40.44 598 TRP A N 1
ATOM 4602 C CA . TRP A 1 598 ? -5.866 43.433 -22.247 1.00 40.44 598 TRP A CA 1
ATOM 4603 C C . TRP A 1 598 ? -6.901 43.591 -23.377 1.00 40.44 598 TRP A C 1
ATOM 4605 O O . TRP A 1 598 ? -7.123 42.677 -24.163 1.00 40.44 598 TRP A O 1
ATOM 4615 N N . ARG A 1 599 ? -7.512 44.778 -23.461 1.00 45.84 599 ARG A N 1
ATOM 4616 C CA . ARG A 1 599 ? -8.435 45.205 -24.506 1.00 45.84 599 ARG A CA 1
ATOM 4617 C C . ARG A 1 599 ? -7.775 45.291 -25.886 1.00 45.84 599 ARG A C 1
ATOM 4619 O O . ARG A 1 599 ? -8.315 44.713 -26.818 1.00 45.84 599 ARG A O 1
ATOM 4626 N N . ALA A 1 600 ? -6.614 45.936 -25.999 1.00 51.75 600 ALA A N 1
ATOM 4627 C CA . ALA A 1 600 ? -5.892 46.046 -27.264 1.00 51.75 600 ALA A CA 1
ATOM 4628 C C . ALA A 1 600 ? -5.350 44.689 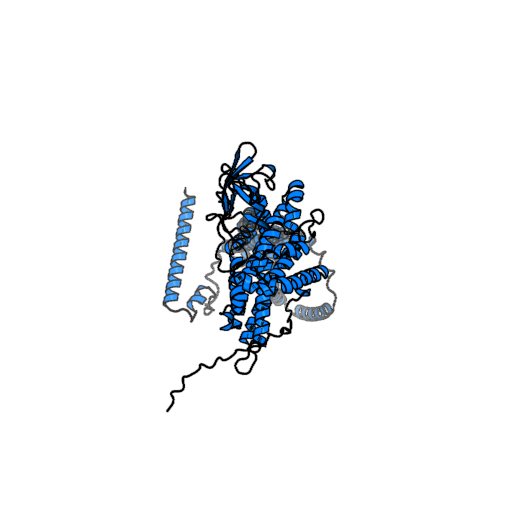-27.726 1.00 51.75 600 ALA A C 1
ATOM 4630 O O . ALA A 1 600 ? -5.440 44.380 -28.903 1.00 51.75 600 ALA A O 1
ATOM 4631 N N . ILE A 1 601 ? -4.874 43.856 -26.792 1.00 51.34 601 ILE A N 1
ATOM 4632 C CA . ILE A 1 601 ? -4.303 42.527 -27.075 1.00 51.34 601 ILE A CA 1
ATOM 4633 C C . ILE A 1 601 ? -5.359 41.557 -27.632 1.00 51.34 601 ILE A C 1
ATOM 4635 O O . ILE A 1 601 ? -5.074 40.799 -28.549 1.00 51.34 601 ILE A O 1
ATOM 4639 N N . LEU A 1 602 ? -6.590 41.589 -27.109 1.00 52.28 602 LEU A N 1
ATOM 4640 C CA . LEU A 1 602 ? -7.682 40.740 -27.607 1.00 52.28 602 LEU A CA 1
ATOM 4641 C C . LEU A 1 602 ? -8.294 41.266 -28.913 1.00 52.28 602 LEU A C 1
ATOM 4643 O O . LEU A 1 602 ? -8.760 40.484 -29.737 1.00 52.28 602 LEU A O 1
ATOM 4647 N N . GLU A 1 603 ? -8.311 42.586 -29.110 1.00 55.12 603 GLU A N 1
ATOM 4648 C CA . GLU A 1 603 ? -8.810 43.203 -30.343 1.00 55.12 603 GLU A CA 1
ATOM 4649 C C . GLU A 1 603 ? -7.782 43.106 -31.493 1.00 55.12 603 GLU A C 1
ATOM 4651 O O . GLU A 1 603 ? -8.182 43.091 -32.659 1.00 55.12 603 GLU A O 1
ATOM 4656 N N . SER A 1 604 ? -6.485 42.949 -31.201 1.00 53.16 604 SER A N 1
ATOM 4657 C CA . SER A 1 604 ? -5.414 42.816 -32.200 1.00 53.16 604 SER A CA 1
ATOM 4658 C C . SER A 1 604 ? -4.978 41.377 -32.507 1.00 53.16 604 SER A C 1
ATOM 4660 O O . SER A 1 604 ? -4.190 41.195 -33.432 1.00 53.16 604 SER A O 1
ATOM 4662 N N . ASP A 1 605 ? -5.500 40.357 -31.811 1.00 57.59 605 ASP A N 1
ATOM 4663 C CA . ASP A 1 605 ? -5.087 38.959 -32.013 1.00 57.59 605 ASP A CA 1
ATOM 4664 C C . ASP A 1 605 ? -5.567 38.406 -33.377 1.00 57.59 605 ASP A C 1
ATOM 4666 O O . ASP A 1 605 ? -6.776 38.211 -33.580 1.00 57.59 605 ASP A O 1
ATOM 4670 N N . PRO A 1 606 ? -4.656 38.133 -34.333 1.00 56.88 606 PRO A N 1
ATOM 4671 C CA . PRO A 1 606 ? -5.015 37.647 -35.664 1.00 56.88 606 PRO A CA 1
ATOM 4672 C C . PRO A 1 606 ? -5.570 36.213 -35.658 1.00 56.88 606 PRO A C 1
ATOM 4674 O O . PRO A 1 606 ? -6.051 35.751 -36.692 1.00 56.88 606 PRO A O 1
ATOM 4677 N N . HIS A 1 607 ? -5.520 35.504 -34.525 1.00 60.16 607 HIS A N 1
ATOM 4678 C CA . HIS A 1 607 ? -6.001 34.130 -34.395 1.00 60.16 607 HIS A CA 1
ATOM 4679 C C . HIS A 1 607 ? -7.467 34.011 -33.953 1.00 60.16 607 HIS A C 1
ATOM 4681 O O . HIS A 1 607 ? -8.005 32.906 -33.987 1.00 60.16 607 HIS A O 1
ATOM 4687 N N . LEU A 1 608 ? -8.128 35.114 -33.577 1.00 59.50 608 LEU A N 1
ATOM 4688 C CA . LEU A 1 608 ? -9.545 35.121 -33.188 1.00 59.50 608 LEU A CA 1
ATOM 4689 C C . LEU A 1 608 ? -10.456 35.459 -34.371 1.00 59.50 608 LEU A C 1
ATOM 4691 O O . LEU A 1 608 ? -10.338 36.541 -34.960 1.00 59.50 608 LEU A O 1
ATOM 4695 N N . ASN A 1 609 ? -11.420 34.582 -34.663 1.00 73.69 609 ASN A N 1
ATOM 4696 C CA . ASN A 1 609 ? -12.424 34.836 -35.697 1.00 73.69 609 ASN A CA 1
ATOM 4697 C C . ASN A 1 609 ? -13.526 35.808 -35.217 1.00 73.69 609 ASN A C 1
ATOM 4699 O O . ASN A 1 609 ? -13.642 36.145 -34.035 1.00 73.69 609 ASN A O 1
ATOM 4703 N N . GLU A 1 610 ? -14.339 36.304 -36.150 1.00 69.31 610 GLU A N 1
ATOM 4704 C CA . GLU A 1 610 ? -15.329 37.358 -35.886 1.00 69.31 610 GLU A CA 1
ATOM 4705 C C . GLU A 1 610 ? -16.433 36.926 -34.899 1.00 69.31 610 GLU A C 1
ATOM 4707 O O . GLU A 1 610 ? -16.926 37.730 -34.104 1.00 69.31 610 GLU A O 1
ATOM 4712 N N . GLU A 1 611 ? -16.765 35.635 -34.872 1.00 64.69 611 GLU A N 1
ATOM 4713 C CA . GLU A 1 611 ? -17.771 35.064 -33.974 1.00 64.69 611 GLU A CA 1
ATOM 4714 C C . GLU A 1 611 ? -17.242 34.913 -32.535 1.00 64.69 611 GLU A C 1
ATOM 4716 O O . GLU A 1 611 ? -17.941 35.224 -31.564 1.00 64.69 611 GLU A O 1
ATOM 4721 N N . GLU A 1 612 ? -15.971 34.538 -32.379 1.00 63.69 612 GLU A N 1
ATOM 4722 C CA . GLU A 1 612 ? -15.273 34.481 -31.089 1.00 63.69 612 GLU A CA 1
ATOM 4723 C C . GLU A 1 612 ? -15.112 35.873 -30.466 1.00 63.69 612 GLU A C 1
ATOM 4725 O O . GLU A 1 612 ? -15.353 36.058 -29.267 1.00 63.69 612 GLU A O 1
ATOM 4730 N N . ARG A 1 613 ? -14.798 36.882 -31.288 1.00 66.62 613 ARG A N 1
ATOM 4731 C CA . ARG A 1 613 ? -14.734 38.291 -30.862 1.00 66.62 613 ARG A CA 1
ATOM 4732 C C . ARG A 1 613 ? -16.086 38.784 -30.350 1.00 66.62 613 ARG A C 1
ATOM 4734 O O . ARG A 1 613 ? -16.159 39.433 -29.303 1.00 66.62 613 ARG A O 1
ATOM 4741 N N . LYS A 1 614 ? -17.175 38.425 -31.037 1.00 71.56 614 LYS A N 1
ATOM 4742 C CA . LYS A 1 614 ? -18.538 38.781 -30.621 1.00 71.56 614 LYS A CA 1
ATOM 4743 C C . LYS A 1 614 ? -18.915 38.139 -29.280 1.00 71.56 614 LYS A C 1
ATOM 4745 O O . LYS A 1 614 ? -19.402 38.842 -28.392 1.00 71.56 614 LYS A O 1
ATOM 4750 N N . ARG A 1 615 ? -18.597 36.853 -29.078 1.00 64.44 615 ARG A N 1
ATOM 4751 C CA . ARG A 1 615 ? -18.797 36.154 -27.791 1.00 64.44 615 ARG A CA 1
ATOM 4752 C C . ARG A 1 615 ? -18.027 36.793 -26.640 1.00 64.44 615 ARG A C 1
ATOM 4754 O O . ARG A 1 615 ? -18.579 36.959 -25.554 1.00 64.44 615 ARG A O 1
ATOM 4761 N N . LEU A 1 616 ? -16.775 37.192 -26.859 1.00 61.16 616 LEU A N 1
ATOM 4762 C CA . LEU A 1 616 ? -15.974 37.873 -25.834 1.00 61.16 616 LEU A CA 1
ATOM 4763 C C . LEU A 1 616 ? -16.592 39.219 -25.422 1.00 61.16 616 LEU A C 1
ATOM 4765 O O . LEU A 1 616 ? -16.599 39.564 -24.237 1.00 61.16 616 LEU A O 1
ATOM 4769 N N . HIS A 1 617 ? -17.169 39.962 -26.368 1.00 65.94 617 HIS A N 1
ATOM 4770 C CA . HIS A 1 617 ? -17.908 41.187 -26.062 1.00 65.94 617 HIS A CA 1
ATOM 4771 C C . HIS A 1 617 ? -19.212 40.942 -25.295 1.00 65.94 617 HIS A C 1
ATOM 4773 O O . HIS A 1 617 ? -19.542 41.735 -24.410 1.00 65.94 617 HIS A O 1
ATOM 4779 N N . GLU A 1 618 ? -19.938 39.865 -25.589 1.00 67.44 618 GLU A N 1
ATOM 4780 C CA . GLU A 1 618 ? -21.151 39.483 -24.854 1.00 67.44 618 GLU A CA 1
ATOM 4781 C C . GLU A 1 618 ? -20.833 39.054 -23.415 1.00 67.44 618 GLU A C 1
ATOM 4783 O O . GLU A 1 618 ? -21.451 39.554 -22.475 1.00 67.44 618 GLU A O 1
ATOM 4788 N N . ILE A 1 619 ? -19.800 38.226 -23.222 1.00 62.28 619 ILE A N 1
ATOM 4789 C CA . ILE A 1 619 ? -19.318 37.811 -21.894 1.00 62.28 619 ILE A CA 1
ATOM 4790 C C . ILE A 1 619 ? -18.893 39.031 -21.072 1.00 62.28 619 ILE A C 1
ATOM 4792 O O . ILE A 1 619 ? -19.247 39.153 -19.900 1.00 62.28 619 ILE A O 1
ATOM 4796 N N . LYS A 1 620 ? -18.175 39.977 -21.685 1.00 59.69 620 LYS A N 1
ATOM 4797 C CA . LYS A 1 620 ? -17.768 41.218 -21.017 1.00 59.69 620 LYS A CA 1
ATOM 4798 C C . LYS A 1 620 ? -18.972 42.033 -20.548 1.00 59.69 620 LYS A C 1
ATOM 4800 O O . LYS A 1 620 ? -18.954 42.535 -19.426 1.00 59.69 620 LYS A O 1
ATOM 4805 N N . ARG A 1 621 ? -20.001 42.161 -21.391 1.00 63.22 621 ARG A N 1
ATOM 4806 C CA . ARG A 1 621 ? -21.237 42.876 -21.043 1.00 63.22 621 ARG A CA 1
ATOM 4807 C C . ARG A 1 621 ? -21.921 42.210 -19.849 1.00 63.22 621 ARG A C 1
ATOM 4809 O O . ARG A 1 621 ? -22.157 42.875 -18.850 1.00 63.22 621 ARG A O 1
ATOM 4816 N N . ALA A 1 622 ? -22.056 40.885 -19.879 1.00 64.62 622 ALA A N 1
ATOM 4817 C CA . ALA A 1 622 ? -22.627 40.112 -18.777 1.00 64.62 622 ALA A CA 1
ATOM 4818 C C . ALA A 1 622 ? -21.848 40.260 -17.453 1.00 64.62 622 ALA A C 1
ATOM 4820 O O . ALA A 1 622 ? -22.450 40.317 -16.383 1.00 64.62 622 ALA A O 1
ATOM 4821 N N . VAL A 1 623 ? -20.513 40.355 -17.499 1.00 55.03 623 VAL A N 1
ATOM 4822 C CA . VAL A 1 623 ? -19.678 40.569 -16.301 1.00 55.03 623 VAL A CA 1
ATOM 4823 C C . VAL A 1 623 ? -19.868 41.971 -15.719 1.00 55.03 623 VAL A C 1
ATOM 4825 O O . VAL A 1 623 ? -19.928 42.121 -14.497 1.00 55.03 623 VAL A O 1
ATOM 4828 N N . VAL A 1 624 ? -19.969 42.996 -16.570 1.00 63.47 624 VAL A N 1
ATOM 4829 C CA . VAL A 1 624 ? -20.243 44.374 -16.130 1.00 63.47 624 VAL A CA 1
ATOM 4830 C C . VAL A 1 624 ? -21.640 44.462 -15.524 1.00 63.47 624 VAL A C 1
ATOM 4832 O O . VAL A 1 624 ? -21.767 44.909 -14.385 1.00 63.47 624 VAL A O 1
ATOM 4835 N N . ASP A 1 625 ? -22.645 43.924 -16.213 1.00 69.75 625 ASP A N 1
ATOM 4836 C CA . ASP A 1 625 ? -24.031 43.904 -15.746 1.00 69.75 625 ASP A CA 1
ATOM 4837 C C . ASP A 1 625 ? -24.146 43.171 -14.402 1.00 69.75 625 ASP A C 1
ATOM 4839 O O . ASP A 1 625 ? -24.786 43.659 -13.469 1.00 69.75 625 ASP A O 1
ATOM 4843 N N . ARG A 1 626 ? -23.445 42.037 -14.240 1.00 68.12 626 ARG A N 1
ATOM 4844 C CA . ARG A 1 626 ? -23.407 41.292 -12.974 1.00 68.12 626 ARG A CA 1
ATOM 4845 C C . ARG A 1 626 ? -22.732 42.081 -11.856 1.00 68.12 626 ARG A C 1
ATOM 4847 O O . ARG A 1 626 ? -23.197 42.038 -10.718 1.00 68.12 626 ARG A O 1
ATOM 4854 N N . LYS A 1 627 ? -21.646 42.797 -12.153 1.00 53.91 627 LYS A N 1
ATOM 4855 C CA . LYS A 1 627 ? -20.948 43.638 -11.174 1.00 53.91 627 LYS A CA 1
ATOM 4856 C C . LYS A 1 627 ? -21.845 44.782 -10.698 1.00 53.91 627 LYS A C 1
ATOM 4858 O O . LYS A 1 627 ? -21.902 45.036 -9.499 1.00 53.91 627 LYS A O 1
ATOM 4863 N N . GLU A 1 628 ? -22.578 45.426 -11.601 1.00 64.81 628 GLU A N 1
ATOM 4864 C CA . GLU A 1 628 ? -23.547 46.470 -11.247 1.00 64.81 628 GLU A CA 1
ATOM 4865 C C . GLU A 1 628 ? -24.725 45.916 -10.434 1.00 64.81 628 GLU A C 1
ATOM 4867 O O . GLU A 1 628 ? -25.160 46.545 -9.465 1.00 64.81 628 GLU A O 1
ATOM 4872 N N . GLN A 1 629 ? -25.192 44.707 -10.761 1.00 62.88 629 GLN A N 1
ATOM 4873 C CA . GLN A 1 629 ? -26.210 43.992 -9.987 1.00 62.88 629 GLN A CA 1
ATOM 4874 C C . GLN A 1 629 ? -25.753 43.728 -8.549 1.00 62.88 629 GLN A C 1
ATOM 4876 O O . GLN A 1 629 ? -26.473 44.050 -7.608 1.00 62.88 629 GLN A O 1
ATOM 4881 N N . LEU A 1 630 ? -24.530 43.219 -8.373 1.00 54.03 630 LEU A N 1
ATOM 4882 C CA . LEU A 1 630 ? -23.945 42.941 -7.059 1.00 54.03 630 LEU A CA 1
ATOM 4883 C C . LEU A 1 630 ? -23.746 44.221 -6.232 1.00 54.03 630 LEU A C 1
ATOM 4885 O O . LEU A 1 630 ? -23.954 44.212 -5.021 1.00 54.03 630 LEU A O 1
ATOM 4889 N N . VAL A 1 631 ? -23.394 45.341 -6.871 1.00 60.75 631 VAL A N 1
ATOM 4890 C CA . VAL A 1 631 ? -23.288 46.651 -6.203 1.00 60.75 631 VAL A CA 1
ATOM 4891 C C . VAL A 1 631 ? -24.663 47.153 -5.742 1.00 60.75 631 VAL A C 1
ATOM 4893 O O . VAL A 1 631 ? -24.784 47.676 -4.632 1.00 60.75 631 VAL A O 1
ATOM 4896 N N . LYS A 1 632 ? -25.719 46.957 -6.543 1.00 61.28 632 LYS A N 1
ATOM 4897 C CA . LYS A 1 632 ? -27.104 47.256 -6.135 1.00 61.28 632 LYS A CA 1
ATOM 4898 C C . LYS A 1 632 ? -27.589 46.354 -4.999 1.00 61.28 632 LYS A C 1
ATOM 4900 O O . LYS A 1 632 ? -28.190 46.855 -4.052 1.00 61.28 632 LYS A O 1
ATOM 4905 N N . GLU A 1 633 ? -27.310 45.054 -5.060 1.00 62.72 633 GLU A N 1
ATOM 4906 C CA . GLU A 1 633 ? -27.655 44.092 -4.004 1.00 62.72 633 GLU A CA 1
ATOM 4907 C C . GLU A 1 633 ? -26.966 44.452 -2.675 1.00 62.72 633 GLU A C 1
ATOM 4909 O O . GLU A 1 633 ? -27.628 44.505 -1.638 1.00 62.72 633 GLU A O 1
ATOM 4914 N N . ALA A 1 634 ? -25.678 44.809 -2.718 1.00 47.97 634 ALA A N 1
ATOM 4915 C CA . ALA A 1 634 ? -24.912 45.237 -1.547 1.00 47.97 634 ALA A CA 1
ATOM 4916 C C . ALA A 1 634 ? -25.388 46.587 -0.976 1.00 47.97 634 ALA A C 1
ATOM 4918 O O . ALA A 1 634 ? -25.386 46.787 0.237 1.00 47.97 634 ALA A O 1
ATOM 4919 N N . SER A 1 635 ? -25.842 47.508 -1.832 1.00 54.09 635 SER A N 1
ATOM 4920 C CA . SER A 1 635 ? -26.402 48.796 -1.392 1.00 54.09 635 SER A CA 1
ATOM 4921 C C . SER A 1 635 ? -27.750 48.620 -0.679 1.00 54.09 635 SER A C 1
ATOM 4923 O O . SER A 1 635 ? -28.003 49.268 0.333 1.00 54.09 635 SER A O 1
ATOM 4925 N N . ASN A 1 636 ? -28.585 47.687 -1.148 1.00 49.69 636 ASN A N 1
ATOM 4926 C CA . ASN A 1 636 ? -29.876 47.362 -0.532 1.00 49.69 636 ASN A CA 1
ATOM 4927 C C . ASN A 1 636 ? -29.746 46.576 0.786 1.00 49.69 636 ASN A C 1
ATOM 4929 O O . ASN A 1 636 ? -30.632 46.669 1.633 1.00 49.69 636 ASN A O 1
ATOM 4933 N N . SER A 1 637 ? -28.658 45.822 0.989 1.00 47.50 637 SER A N 1
ATOM 4934 C CA . SER A 1 637 ? -28.380 45.149 2.270 1.00 47.50 637 SER A CA 1
ATOM 4935 C C . SER A 1 637 ? -27.852 46.084 3.361 1.00 47.50 637 SER A C 1
ATOM 4937 O O . SER A 1 637 ? -27.831 45.693 4.517 1.00 47.50 637 SER A O 1
ATOM 4939 N N . VAL A 1 638 ? -27.409 47.295 3.002 1.00 45.88 638 VAL A N 1
ATOM 4940 C CA . VAL A 1 638 ? -26.915 48.313 3.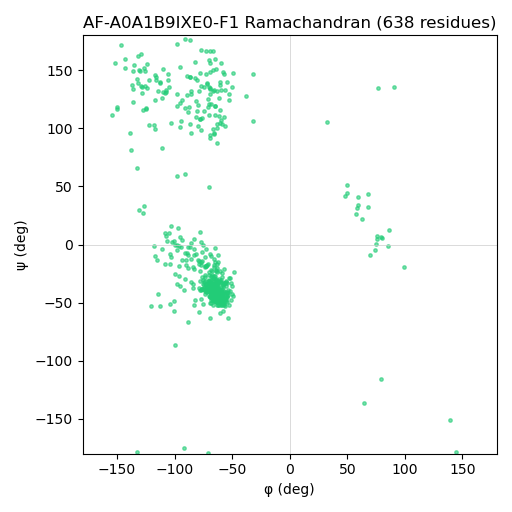949 1.00 45.88 638 VAL A CA 1
ATOM 4941 C C . VAL A 1 638 ? -28.032 49.281 4.381 1.00 45.88 638 VAL A C 1
ATOM 4943 O O . VAL A 1 638 ? -27.867 50.004 5.358 1.00 45.88 638 VAL A O 1
ATOM 4946 N N . SER A 1 639 ? -29.186 49.286 3.695 1.00 42.44 639 SER A N 1
ATOM 4947 C CA . SER A 1 639 ? -30.355 50.116 4.048 1.00 42.44 639 SER A CA 1
ATOM 4948 C C . SER A 1 639 ? -31.476 49.367 4.797 1.00 42.44 639 SER A C 1
ATOM 4950 O O . SER A 1 639 ? -32.529 49.960 5.041 1.00 42.44 639 SER A O 1
ATOM 4952 N N . LYS A 1 640 ? -31.284 48.085 5.122 1.00 37.47 640 LYS A N 1
ATOM 4953 C CA . LYS A 1 640 ? -32.089 47.300 6.074 1.00 37.47 640 LYS A CA 1
ATOM 4954 C C . LYS A 1 640 ? -31.240 47.026 7.301 1.00 37.47 640 LYS A C 1
ATOM 4956 O O . LYS A 1 640 ? -31.830 46.999 8.401 1.00 37.47 640 LYS A O 1
#

Sequence (640 aa):
MIRINAIPLIASRTFLPRLPRTVRQYTSYNVAVAGLTESQEEFRNVVHDFAQKEIAPRAEEIDKTNHLPEDIFPKLGEMGLLGVTVPEKWGGLGLGYLEHTIAMEELSRASASIALSYGAHSNLMVNQLNRWGTDDQKSEYLPKLLSGEHIGSLAMSEPNAGSDVVSMRTKAELKGGKWILNGSKCWITNAPVSSTFLIYAKSDTSVAPSKGMTAFLVERGFKGFEVGEKLDKFGMRGSPTAELFFDNVEIPEENVLGQVGKGASVLMSGLDLERLVLSGGPLGIMQAALNLTLDYTHERKQFGKKIGTFQLIQGKLADVYTKLSASRSYVYAVARACDAGKVSRQDCAGAILYSSDRAVEVAMEAQQCLGGNGYINDYPAGRLLRDSRLYTVGAGTQEIRRMLIGRGFNELATAEDIRAYNDATINGGVRGLFYGIGLSLPTHYILNSRVTAYRNLPSPAKAFGFVMLIVPCMTITAEKSGEAFTRSQYEGVAKRELDKEAQIEHERWQSLSSVQKLGDWARRHKYGLVGASWVGSLGVAWALVNRNKHQTTSQKVVQARMWAQGLTVGLLMASALLTGFDSSKTEDPRTPHEDHTWRAILESDPHLNEEERKRLHEIKRAVVDRKEQLVKEASNSVSK

Foldseek 3Di:
DDDDDDDDDDPDPDPDPPDPPPDPPPPLDDCVLLVDDPVLVVLLVVLLVCLVPPFQVCQLVLQVVLAADLVLLLVCLVVLLLAACADVVLPHVVHFLLSLLSSLQSNLLRHLLNSVQSLQLSQVFVVLCRVFPDPVSSNPPRVCSSSSVFGEKEFQADPPADQVSLPDAFAWEDDPQWTFTFDKTFFIWCQVPGFKYWYKHFHDPVDDSLQRIWIFIDGPPFPQKDWADFDDALASRNGTTTMIGGDRGTGHPSRTGHDHSNVSVSVVVSLLSSLLSCLSNLLSLLSSLLSLLVSQQCPDDDPRDRNCPDPVSVVLSVLSSVLSSVLSSLSSVQRVCVRVVNRDSLSSLVSLLSSLVSSLVSLVSSLVSNPPNSVDSVDCSSNSNSSSVVSCPPSHHSVSSVVSNVVVVVVVCDPVNVVVLCCLFVVLLVVLLVVLLVVLVVVLVCCCVPPPVLVPDALVVNLVVSLVPPLVVLVVVVVVVPPPPPPPDDDDPVVVVVVVVVVVVVVVLVPDDPVVNVVVVCVVCVVVSVVSQLVSQLVVLLVVLVPDPPDDPVSSNNSSNSSSVSNSVSSNVSSCVVSVDDPPDDDDDDPDPQDPDPVSVLVPDPPDDPVNNVVVVVVVVVVVVVVVVVVVVVVVVVVD

Nearest PDB structures (foldseek):
  8sgr-assembly1_A  TM=9.955E-01  e=8.123E-42  Homo sapiens
  1buc-assembly1_A  TM=9.766E-01  e=4.694E-31  Megasphaera elsdenii
  2pg0-assembly1_A  TM=9.643E-01  e=9.199E-30  Geobacillus kaustophilus HTA426
  8w0z-assembly2_H  TM=9.672E-01  e=1.791E-29  Homo sapiens
  8w0u-assembly1_B  TM=9.680E-01  e=5.435E-29  Homo sapiens

Organism: NCBI:txid1331196

Mean predicted aligned error: 17.05 Å

Radius of gyration: 37.79 Å; Cα contacts (8 Å, |Δi|>4): 894; chains: 1; bounding box: 73×136×88 Å